Protein AF-0000000084361963 (afdb_homodimer)

InterPro domains:
  IPR009056 Cytochrome c-like domain [PS51007] (139-215)
  IPR036909 Cytochrome c-like domain superfamily [G3DSA:1.10.760.10] (127-217)
  IPR036909 Cytochrome c-like domain superfamily [SSF46626] (9-126)
  IPR036909 Cytochrome c-like domain superfamily [SSF46626] (126-215)

Secondary structure (DSSP, 8-state):
----------------------PPPPHHHHHHHHHHHHHHGGGT--S----SPPTTS-GGG---GGGGGSHHHHH-TTSS-STT---SGGGTTS-HHHHHHHHHSTT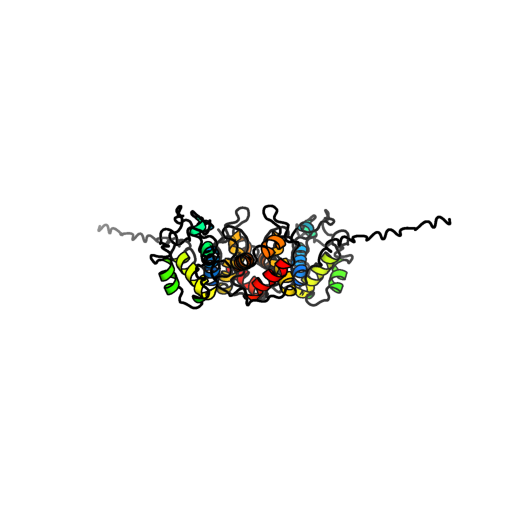T---TTT--HHHHHHHHHIIIII---GGG----HHHHHHHIIIIIHHHH-TTS---TTS--HHHHHHHSHHHHHHHHHH--TTS-PPP-TTS-HHHHHHHHHHHTTS---/----------------------PPPPHHHHHHHHHHHHHHGGGT--S----SPPTTS-GGG---GGGGGSHHHHH-TTSS-STT---SGGGTTS-HHHHHHHHHSTTT---TTT--HHHHHHHHHIIIII---GGG----HHHHHHHIIIIIHHHH-TTS---TTS--HHHHHHHSHHHHHHHHHH--TTS-PPP-TTS-HHHHHHHHHHHTTS---

Radius of gyration: 27.79 Å; Cα contacts (8 Å, |Δi|>4): 755; chains: 2; bounding box: 153×70×51 Å

Sequence (434 aa):
MRSGILSGFVVAAGLVAFAPQAQALSPEGMLARGGQLYDWYYQITQGDVPKDTHALMPADSGSSGKKTWRCSECHGFNYAGDLGLPGILSAAGKSPDDIVAILKDAKHNYTSAMFTDTDFQSLGLFVSKGVTDVSKVSGDATKGKGYFETICLACHGMDGKKITDMPPVGAVVNKLPDRSLHRIRFSKPGDSMPALAALPLDVAVDVWTYAKTLPQEMRSGILSGFVVAAGLVAFAPQAQALSPEGMLARGGQLYDWYYQITQGDVPKDTHALMPADSGSSGKKTWRCSECHGFNYAGDLGLPGILSAAGKSPDDIVAILKDAKHNYTSAMFTDTDFQSLGLFVSKGVTDVSKVSGDATKGKGYFETICLACHGMDGKKITDMPPVGAVVNKLPDRSLHRIRFSKPGDSMPALAALPLDVAVDVWTYAKTLPQE

pLDDT: mean 90.14, std 17.44, range [27.98, 98.88]

Structure (mmCIF, N/CA/C/O backbone):
data_AF-0000000084361963-model_v1
#
loop_
_entity.id
_entity.type
_entity.pdbx_description
1 polymer 'Cytochrome c domain-containing protein'
#
loop_
_atom_site.group_PDB
_atom_site.id
_atom_site.type_symbol
_atom_site.label_atom_id
_atom_site.label_alt_id
_atom_site.label_comp_id
_atom_site.label_asym_id
_atom_site.label_entity_id
_atom_site.label_seq_id
_atom_site.pdbx_PDB_ins_code
_atom_site.Cartn_x
_atom_site.Cartn_y
_atom_site.Cartn_z
_atom_site.occupancy
_atom_site.B_iso_or_equiv
_atom_site.auth_seq_id
_atom_site.auth_comp_id
_atom_site.auth_asym_id
_atom_site.auth_atom_id
_atom_site.pdbx_PDB_model_num
ATOM 1 N N . MET A 1 1 ? 79.188 8.539 3.65 1 28.56 1 MET A N 1
ATOM 2 C CA . MET A 1 1 ? 78.062 7.613 3.771 1 28.56 1 MET A CA 1
ATOM 3 C C . MET A 1 1 ? 76.875 8.305 4.379 1 28.56 1 MET A C 1
ATOM 5 O O . MET A 1 1 ? 76.812 8.484 5.594 1 28.56 1 MET A O 1
ATOM 9 N N . ARG A 1 2 ? 76.375 9.43 3.697 1 34.31 2 ARG A N 1
ATOM 10 C CA . ARG A 1 2 ? 75.188 10.266 4.051 1 34.31 2 ARG A CA 1
ATOM 11 C C . ARG A 1 2 ? 73.938 9.43 4.168 1 34.31 2 ARG A C 1
ATOM 13 O O . ARG A 1 2 ? 73.562 8.703 3.24 1 34.31 2 ARG A O 1
ATOM 20 N N . SER A 1 3 ? 73.562 8.984 5.371 1 38.81 3 SER A N 1
ATOM 21 C CA . SER A 1 3 ? 72.375 8.328 5.809 1 38.81 3 SER A CA 1
ATOM 22 C C . SER A 1 3 ? 71.125 9.141 5.434 1 38.81 3 SER A C 1
ATOM 24 O O . SER A 1 3 ? 70.875 10.195 6.02 1 38.81 3 SER A O 1
ATOM 26 N N . GLY A 1 4 ? 70.812 9.305 4.156 1 38.41 4 GLY A N 1
ATOM 27 C CA . GLY A 1 4 ? 69.625 10.008 3.768 1 38.41 4 GLY A CA 1
ATOM 28 C C . GLY A 1 4 ? 68.375 9.367 4.301 1 38.41 4 GLY A C 1
ATOM 29 O O . GLY A 1 4 ? 68.188 8.156 4.164 1 38.41 4 GLY A O 1
ATOM 30 N N . ILE A 1 5 ? 67.75 9.945 5.379 1 41.25 5 ILE A N 1
ATOM 31 C CA . ILE A 1 5 ? 66.5 9.625 6.012 1 41.25 5 ILE A CA 1
ATOM 32 C C . ILE A 1 5 ? 65.375 9.703 4.977 1 41.25 5 ILE A C 1
ATOM 34 O O . ILE A 1 5 ? 65.188 10.75 4.355 1 41.25 5 ILE A O 1
ATOM 38 N N . LEU A 1 6 ? 65.062 8.594 4.297 1 43.25 6 LEU A N 1
ATOM 39 C CA . LEU A 1 6 ? 63.844 8.492 3.475 1 43.25 6 LEU A CA 1
ATOM 40 C C . LEU A 1 6 ? 62.594 8.773 4.305 1 43.25 6 LEU A C 1
ATOM 42 O O . LEU A 1 6 ? 62.312 8.062 5.27 1 43.25 6 LEU A O 1
ATOM 46 N N . SER A 1 7 ? 62.188 10.023 4.414 1 41.97 7 SER A N 1
ATOM 47 C CA . SER A 1 7 ? 60.938 10.367 5.031 1 41.97 7 SER A CA 1
ATOM 48 C C . SER A 1 7 ? 59.75 9.742 4.27 1 41.97 7 SER A C 1
ATOM 50 O O . SER A 1 7 ? 59.562 10.008 3.08 1 41.97 7 SER A O 1
ATOM 52 N N . GLY A 1 8 ? 59.375 8.516 4.551 1 38.56 8 GLY A N 1
ATOM 53 C CA . GLY A 1 8 ? 58.156 7.879 4.02 1 38.56 8 GLY A CA 1
ATOM 54 C C . GLY A 1 8 ? 56.906 8.656 4.324 1 38.56 8 GLY A C 1
ATOM 55 O O . GLY A 1 8 ? 56.594 8.938 5.488 1 38.56 8 GLY A O 1
ATOM 56 N N . PHE A 1 9 ? 56.531 9.484 3.379 1 40.06 9 PHE A N 1
ATOM 57 C CA . PHE A 1 9 ? 55.219 10.109 3.475 1 40.06 9 PHE A CA 1
ATOM 58 C C . PHE A 1 9 ? 54.094 9.062 3.518 1 40.06 9 PHE A C 1
ATOM 60 O O . PHE A 1 9 ? 53.969 8.258 2.594 1 40.06 9 PHE A O 1
ATOM 67 N N . VAL A 1 10 ? 53.656 8.734 4.738 1 41.62 10 VAL A N 1
ATOM 68 C CA . VAL A 1 10 ? 52.469 7.906 4.902 1 41.62 10 VAL A CA 1
ATOM 69 C C . VAL A 1 10 ? 51.25 8.672 4.43 1 41.62 10 VAL A C 1
ATOM 71 O O . VAL A 1 10 ? 50.906 9.711 4.996 1 41.62 10 VAL A O 1
ATOM 74 N N . VAL A 1 11 ? 50.875 8.516 3.162 1 41.75 11 VAL A N 1
ATOM 75 C CA . VAL A 1 11 ? 49.594 8.984 2.695 1 41.75 11 VAL A CA 1
ATOM 76 C C . VAL A 1 11 ? 48.469 8.266 3.447 1 41.75 11 VAL A C 1
ATOM 78 O O . VAL A 1 11 ? 48.312 7.047 3.322 1 41.75 11 VAL A O 1
ATOM 81 N N . ALA A 1 12 ? 48.062 8.859 4.551 1 39.19 12 ALA A N 1
ATOM 82 C CA . ALA A 1 12 ? 46.812 8.422 5.168 1 39.19 12 ALA A CA 1
ATOM 83 C C . ALA A 1 12 ? 45.656 8.562 4.199 1 39.19 12 ALA A C 1
ATOM 85 O O . ALA A 1 12 ? 45.25 9.68 3.846 1 39.19 12 ALA A O 1
ATOM 86 N N . ALA A 1 13 ? 45.469 7.504 3.277 1 43.31 13 ALA A N 1
ATOM 87 C CA . ALA A 1 13 ? 44.219 7.43 2.562 1 43.31 13 ALA A CA 1
ATOM 88 C C . ALA A 1 13 ? 43.031 7.449 3.533 1 43.31 13 ALA A C 1
ATOM 90 O O . ALA A 1 13 ? 42.812 6.484 4.27 1 43.31 13 ALA A O 1
ATOM 91 N N . GLY A 1 14 ? 42.688 8.633 3.992 1 36.19 14 GLY A N 1
ATOM 92 C CA . GLY A 1 14 ? 41.438 8.719 4.754 1 36.19 14 GLY A CA 1
ATOM 93 C C . GLY A 1 14 ? 40.281 8.055 4.055 1 36.19 14 GLY A C 1
ATOM 94 O O . GLY A 1 14 ? 39.906 8.438 2.936 1 36.19 14 GLY A O 1
ATOM 95 N N . LEU A 1 15 ? 39.969 6.867 4.301 1 37.47 15 LEU A N 1
ATOM 96 C CA . LEU A 1 15 ? 38.656 6.312 3.938 1 37.47 15 LEU A CA 1
ATOM 97 C C . LEU A 1 15 ? 37.531 7.211 4.426 1 37.47 15 LEU A C 1
ATOM 99 O O . LEU A 1 15 ? 37.281 7.297 5.629 1 37.47 15 LEU A O 1
ATOM 103 N N . VAL A 1 16 ? 37.312 8.227 3.633 1 30.67 16 VAL A N 1
ATOM 104 C CA . VAL A 1 16 ? 36.031 8.883 3.883 1 30.67 16 VAL A CA 1
ATOM 105 C C . VAL A 1 16 ? 34.906 7.859 3.824 1 30.67 16 VAL A C 1
ATOM 107 O O . VAL A 1 16 ? 34.562 7.344 2.752 1 30.67 16 VAL A O 1
ATOM 110 N N . ALA A 1 17 ? 34.688 7.234 4.836 1 38.91 17 ALA A N 1
ATOM 111 C CA . ALA A 1 17 ? 33.406 6.539 4.934 1 38.91 17 ALA A CA 1
ATOM 112 C C . ALA A 1 17 ? 32.281 7.438 4.473 1 38.91 17 ALA A C 1
ATOM 114 O O . ALA A 1 17 ? 31.984 8.461 5.098 1 38.91 17 ALA A O 1
ATOM 115 N N . PHE A 1 18 ? 31.844 7.395 3.305 1 38.03 18 PHE A N 1
ATOM 116 C CA . PHE A 1 18 ? 30.594 8.055 2.953 1 38.03 18 PHE A CA 1
ATOM 117 C C . PHE A 1 18 ? 29.484 7.672 3.932 1 38.03 18 PHE A C 1
ATOM 119 O O . PHE A 1 18 ? 29.125 6.5 4.043 1 38.03 18 PHE A O 1
ATOM 126 N N . ALA A 1 19 ? 29.344 8.383 4.953 1 37.66 19 ALA A N 1
ATOM 127 C CA . ALA A 1 19 ? 28.094 8.227 5.699 1 37.66 19 ALA A CA 1
ATOM 128 C C . ALA A 1 19 ? 26.906 8.133 4.754 1 37.66 19 ALA A C 1
ATOM 130 O O . ALA A 1 19 ? 26.797 8.898 3.791 1 37.66 19 ALA A O 1
ATOM 131 N N . PRO A 1 20 ? 26.266 7 4.699 1 42.69 20 PRO A N 1
ATOM 132 C CA . PRO A 1 20 ? 25.109 7.012 3.801 1 42.69 20 PRO A CA 1
ATOM 133 C C . PRO A 1 20 ? 24.281 8.289 3.928 1 42.69 20 PRO A C 1
ATOM 135 O O . PRO A 1 20 ? 23.828 8.625 5.023 1 42.69 20 PRO A O 1
ATOM 138 N N . GLN A 1 21 ? 24.547 9.328 3.262 1 46.47 21 GLN A N 1
ATOM 139 C CA . GLN A 1 21 ? 23.766 10.555 3.232 1 46.47 21 GLN A CA 1
ATOM 140 C C . GLN A 1 21 ? 22.266 10.25 3.322 1 46.47 21 GLN A C 1
ATOM 142 O O . GLN A 1 21 ? 21.766 9.398 2.592 1 46.47 21 GLN A O 1
ATOM 147 N N . ALA A 1 22 ? 21.75 10.477 4.48 1 53.34 22 ALA A N 1
ATOM 148 C CA . ALA A 1 22 ? 20.312 10.398 4.633 1 53.34 22 ALA A CA 1
ATOM 149 C C . ALA A 1 22 ? 19.594 10.969 3.408 1 53.34 22 ALA A C 1
ATOM 151 O O . ALA A 1 22 ? 19.766 12.141 3.076 1 53.34 22 ALA A O 1
ATOM 152 N N . GLN A 1 23 ? 19.234 10.148 2.406 1 65.31 23 GLN A N 1
ATOM 153 C CA . GLN A 1 23 ? 18.656 10.578 1.139 1 65.31 23 GLN A CA 1
ATOM 154 C C . GLN A 1 23 ? 17.406 11.43 1.366 1 65.31 23 GLN A C 1
ATOM 156 O O . GLN A 1 23 ? 16.547 11.086 2.182 1 65.31 23 GLN A O 1
ATOM 161 N N . ALA A 1 24 ? 17.531 12.664 0.872 1 86.25 24 ALA A N 1
ATOM 162 C CA . ALA A 1 24 ? 16.391 13.594 0.873 1 86.25 24 ALA A CA 1
ATOM 163 C C . ALA A 1 24 ? 15.133 12.914 0.326 1 86.25 24 ALA A C 1
ATOM 165 O O . ALA A 1 24 ? 15.211 12.117 -0.607 1 86.25 24 ALA A O 1
ATOM 166 N N . LEU A 1 25 ? 14.016 13.227 0.922 1 94.5 25 LEU A N 1
ATOM 167 C CA . LEU A 1 25 ? 12.742 12.695 0.449 1 94.5 25 LEU A CA 1
ATOM 168 C C . LEU A 1 25 ? 12.445 13.172 -0.968 1 94.5 25 LEU A C 1
ATOM 170 O O . LEU A 1 25 ? 12.82 14.281 -1.343 1 94.5 25 LEU A O 1
ATOM 174 N N . SER A 1 26 ? 11.805 12.344 -1.763 1 96.5 26 SER A N 1
ATOM 175 C CA . SER A 1 26 ? 11.227 12.758 -3.039 1 96.5 26 SER A CA 1
ATOM 176 C C . SER A 1 26 ? 10.078 13.742 -2.834 1 96.5 26 SER A C 1
ATOM 178 O O . SER A 1 26 ? 9.562 13.883 -1.723 1 96.5 26 SER A O 1
ATOM 180 N N . PRO A 1 27 ? 9.672 14.422 -3.879 1 96.69 27 PRO A N 1
ATOM 181 C CA . PRO A 1 27 ? 8.484 15.273 -3.756 1 96.69 27 PRO A CA 1
ATOM 182 C C . PRO A 1 27 ? 7.254 14.508 -3.283 1 96.69 27 PRO A C 1
ATOM 184 O O . PRO A 1 27 ? 6.48 15.016 -2.471 1 96.69 27 PRO A O 1
ATOM 187 N N . GLU A 1 28 ? 7.074 13.281 -3.768 1 97.75 28 GLU A N 1
ATOM 188 C CA . GLU A 1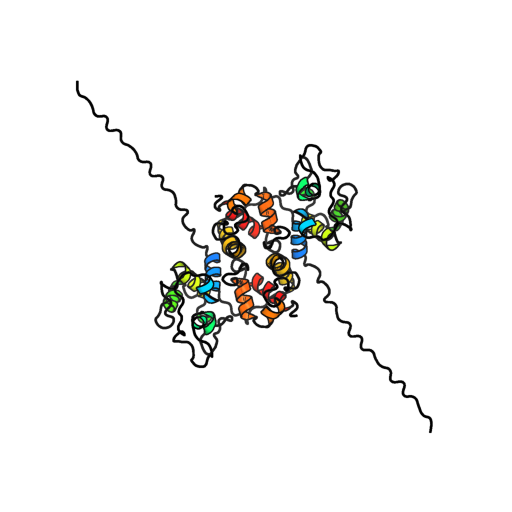 28 ? 5.953 12.453 -3.34 1 97.75 28 GLU A CA 1
ATOM 189 C C . GLU A 1 28 ? 6.082 12.062 -1.87 1 97.75 28 GLU A C 1
ATOM 191 O O . GLU A 1 28 ? 5.09 12.062 -1.136 1 97.75 28 GLU A O 1
ATOM 196 N N . GLY A 1 29 ? 7.316 11.742 -1.486 1 97.25 29 GLY A N 1
ATOM 197 C CA . GLY A 1 29 ? 7.562 11.445 -0.084 1 97.25 29 GLY A CA 1
ATOM 198 C C . GLY A 1 29 ? 7.281 12.625 0.831 1 97.25 29 GLY A C 1
ATOM 199 O O . GLY A 1 29 ? 6.688 12.461 1.898 1 97.25 29 GLY A O 1
ATOM 200 N N . MET A 1 30 ? 7.719 13.781 0.388 1 97.56 30 MET A N 1
ATOM 201 C CA . MET A 1 30 ? 7.461 14.992 1.162 1 97.56 30 MET A CA 1
ATOM 202 C C . MET A 1 30 ? 5.969 15.273 1.249 1 97.56 30 MET A C 1
ATOM 204 O O . MET A 1 30 ? 5.469 15.688 2.299 1 97.56 30 MET A O 1
ATOM 208 N N . LEU A 1 31 ? 5.293 15.07 0.155 1 98.19 31 LEU A N 1
ATOM 209 C CA . LEU A 1 31 ? 3.85 15.273 0.141 1 98.19 31 LEU A CA 1
ATOM 210 C C . LEU A 1 31 ? 3.158 14.367 1.151 1 98.19 31 LEU A C 1
ATOM 212 O O . LEU A 1 31 ? 2.32 14.828 1.932 1 98.19 31 LEU A O 1
ATOM 216 N N . ALA A 1 32 ? 3.475 13.102 1.125 1 97.88 32 ALA A N 1
ATOM 217 C CA . ALA A 1 32 ? 2.898 12.141 2.068 1 97.88 32 ALA A CA 1
ATOM 218 C C . ALA A 1 32 ? 3.244 12.516 3.506 1 97.88 32 ALA A C 1
ATOM 220 O O . ALA A 1 32 ? 2.377 12.5 4.383 1 97.88 32 ALA A O 1
ATOM 221 N N . ARG A 1 33 ? 4.504 12.828 3.746 1 97.25 33 ARG A N 1
ATOM 222 C CA . ARG A 1 33 ? 4.914 13.211 5.094 1 97.25 33 ARG A CA 1
ATOM 223 C C . ARG A 1 33 ? 4.164 14.453 5.562 1 97.25 33 ARG A C 1
ATOM 225 O O . ARG A 1 33 ? 3.729 14.523 6.711 1 97.25 33 ARG A O 1
ATOM 232 N N . GLY A 1 34 ? 4.043 15.461 4.672 1 98.5 34 GLY A N 1
ATOM 233 C CA . GLY A 1 34 ? 3.287 16.656 5.012 1 98.5 34 GLY A CA 1
ATOM 234 C C . GLY A 1 34 ? 1.866 16.359 5.453 1 98.5 34 GLY A C 1
ATOM 235 O O . GLY A 1 34 ? 1.378 16.922 6.426 1 98.5 34 GLY A O 1
ATOM 236 N N . GLY A 1 35 ? 1.213 15.477 4.715 1 98.5 35 GLY A N 1
ATOM 237 C CA . GLY A 1 35 ? -0.127 15.07 5.105 1 98.5 35 GLY A CA 1
ATOM 238 C C . GLY A 1 35 ? -0.173 14.391 6.461 1 98.5 35 GLY A C 1
ATOM 239 O O . GLY A 1 35 ? -1.123 14.57 7.223 1 98.5 35 GLY A O 1
ATOM 240 N N . GLN A 1 36 ? 0.815 13.578 6.746 1 98 36 GLN A N 1
ATOM 241 C CA . GLN A 1 36 ? 0.894 12.914 8.039 1 98 36 GLN A CA 1
ATOM 242 C C . GLN A 1 36 ? 1.098 13.922 9.172 1 98 36 GLN A C 1
ATOM 244 O O . GLN A 1 36 ? 0.471 13.82 10.227 1 98 36 GLN A O 1
ATOM 249 N N . LEU A 1 37 ? 1.959 14.867 8.93 1 98.25 37 LEU A N 1
ATOM 250 C CA . LEU A 1 37 ? 2.213 15.914 9.922 1 98.25 37 LEU A CA 1
ATOM 251 C C . LEU A 1 37 ? 0.951 16.719 10.195 1 98.25 37 LEU A C 1
ATOM 253 O O . LEU A 1 37 ? 0.64 17.031 11.344 1 98.25 37 LEU A O 1
ATOM 257 N N . TYR A 1 38 ? 0.245 17.062 9.148 1 98.38 38 TYR A N 1
ATOM 258 C CA . TYR A 1 38 ? -1.018 17.797 9.258 1 98.38 38 TYR A CA 1
ATOM 259 C C . TYR A 1 38 ? -1.994 17.047 10.164 1 98.38 38 TYR A C 1
ATOM 261 O O . TYR A 1 38 ? -2.701 17.656 10.961 1 98.38 38 TYR A O 1
ATOM 269 N N . ASP A 1 39 ? -2.004 15.719 9.992 1 97.75 39 ASP A N 1
ATOM 270 C CA . ASP A 1 39 ? -2.902 14.859 10.758 1 97.75 39 ASP A CA 1
ATOM 271 C C . ASP A 1 39 ? -2.506 14.812 12.227 1 97.75 39 ASP A C 1
ATOM 273 O O . ASP A 1 39 ? -3.287 15.203 13.102 1 97.75 39 ASP A O 1
ATOM 277 N N . TRP A 1 40 ? -1.278 14.383 12.492 1 95.44 40 TRP A N 1
ATOM 278 C CA . TRP A 1 40 ? -0.784 14.203 13.859 1 95.44 40 TRP A CA 1
ATOM 279 C C . TRP A 1 40 ? 0.74 14.164 13.883 1 95.44 40 TRP A C 1
ATOM 281 O O . TRP A 1 40 ? 1.336 13.086 13.977 1 95.44 40 TRP A O 1
ATOM 291 N N . TYR A 1 41 ? 1.38 15.312 14.062 1 94.94 41 TYR A N 1
ATOM 292 C CA . TYR A 1 41 ? 2.811 15.383 13.789 1 94.94 41 TYR A CA 1
ATOM 293 C C . TYR A 1 41 ? 3.613 14.719 14.906 1 94.94 41 TYR A C 1
ATOM 295 O O . TYR A 1 41 ? 4.676 14.148 14.656 1 94.94 41 TYR A O 1
ATOM 303 N N . TYR A 1 42 ? 3.199 14.719 16.109 1 91.44 42 TYR A N 1
ATOM 304 C CA . TYR A 1 42 ? 4.094 14.219 17.156 1 91.44 42 TYR A CA 1
ATOM 305 C C . TYR A 1 42 ? 4.164 12.695 17.125 1 91.44 42 TYR A C 1
ATOM 307 O O . TYR A 1 42 ? 4.969 12.094 17.844 1 91.44 42 TYR A O 1
ATOM 315 N N . GLN A 1 43 ? 3.334 12.039 16.266 1 91.38 43 GLN A N 1
ATOM 316 C CA . GLN A 1 43 ? 3.438 10.594 16.062 1 91.38 43 GLN A CA 1
ATOM 317 C C . GLN A 1 43 ? 4.645 10.25 15.188 1 91.38 43 GLN A C 1
ATOM 319 O O . GLN A 1 43 ? 5.078 9.094 15.148 1 91.38 43 GLN A O 1
ATOM 324 N N . ILE A 1 44 ? 5.133 11.281 14.461 1 93.06 44 ILE A N 1
ATOM 325 C CA . ILE A 1 44 ? 6.148 10.914 13.484 1 93.06 44 ILE A CA 1
ATOM 326 C C . ILE A 1 44 ? 7.34 11.867 13.594 1 93.06 44 ILE A C 1
ATOM 328 O O . ILE A 1 44 ? 8.234 11.852 12.75 1 93.06 44 ILE A O 1
ATOM 332 N N . THR A 1 45 ? 7.281 12.758 14.5 1 94.5 45 THR A N 1
ATOM 333 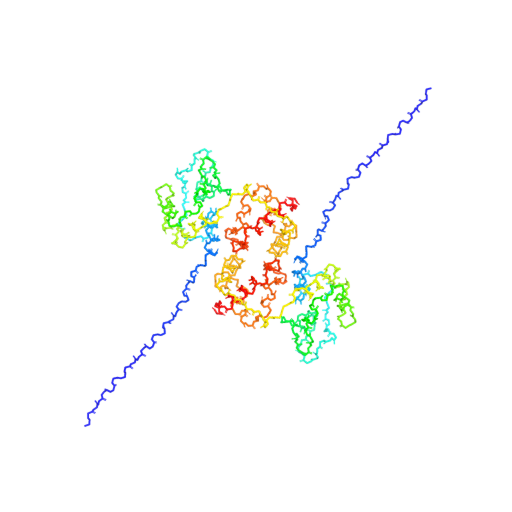C CA . THR A 1 45 ? 8.422 13.641 14.742 1 94.5 45 THR A CA 1
ATOM 334 C C . THR A 1 45 ? 9.047 13.344 16.109 1 94.5 45 THR A C 1
ATOM 336 O O . THR A 1 45 ? 8.43 12.68 16.953 1 94.5 45 THR A O 1
ATOM 339 N N . GLN A 1 46 ? 10.289 13.789 16.281 1 92.06 46 GLN A N 1
ATOM 340 C CA . GLN A 1 46 ? 10.977 13.672 17.562 1 92.06 46 GLN A CA 1
ATOM 341 C C . GLN A 1 46 ? 11.078 15.031 18.266 1 92.06 46 GLN A C 1
ATOM 343 O O . GLN A 1 46 ? 11.742 15.156 19.297 1 92.06 46 GLN A O 1
ATOM 348 N N . GLY A 1 47 ? 10.469 15.953 17.75 1 94.19 47 GLY A N 1
ATOM 349 C CA . GLY A 1 47 ? 10.523 17.297 18.297 1 94.19 47 GLY A CA 1
ATOM 350 C C . GLY A 1 47 ? 9.648 17.5 19.516 1 94.19 47 GLY A C 1
ATOM 351 O O . GLY A 1 47 ? 9.008 16.547 19.984 1 94.19 47 GLY A O 1
ATOM 352 N N . ASP A 1 48 ? 9.602 18.703 20 1 95 48 ASP A N 1
ATOM 353 C CA . ASP A 1 48 ? 8.836 19.062 21.203 1 95 48 ASP A CA 1
ATOM 354 C C . ASP A 1 48 ? 7.344 18.844 20.984 1 95 48 ASP A C 1
ATOM 356 O O . ASP A 1 48 ? 6.824 19.125 19.891 1 95 48 ASP A O 1
ATOM 360 N N . VAL A 1 49 ? 6.734 18.391 21.984 1 94.12 49 VAL A N 1
ATOM 361 C CA . VAL A 1 49 ? 5.281 18.266 22.016 1 94.12 49 VAL A CA 1
ATOM 362 C C . VAL A 1 49 ? 4.699 19.203 23.062 1 94.12 49 VAL A C 1
ATOM 364 O O . VAL A 1 49 ? 4.836 18.953 24.266 1 94.12 49 VAL A O 1
ATOM 367 N N . PRO A 1 50 ? 4.047 20.172 22.578 1 93.69 50 PRO A N 1
ATOM 368 C CA . PRO A 1 50 ? 3.465 21.078 23.562 1 93.69 50 PRO A CA 1
ATOM 369 C C . PRO A 1 50 ? 2.422 20.406 24.453 1 93.69 50 PRO A C 1
ATOM 371 O O . PRO A 1 50 ? 1.665 19.547 23.984 1 93.69 50 PRO A O 1
ATOM 374 N N . LYS A 1 51 ? 2.387 20.875 25.625 1 92.81 51 LYS A N 1
ATOM 375 C CA . LYS A 1 51 ? 1.438 20.297 26.578 1 92.81 51 LYS A CA 1
ATOM 376 C C . LYS A 1 51 ? 0.261 21.234 26.828 1 92.81 51 LYS A C 1
ATOM 378 O O . LYS A 1 51 ? -0.824 20.797 27.203 1 92.81 51 LYS A O 1
ATOM 383 N N . ASP A 1 52 ? 0.473 22.453 26.562 1 94.81 52 ASP A N 1
ATOM 384 C CA . ASP A 1 52 ? -0.566 23.453 26.781 1 94.81 52 ASP A CA 1
ATOM 385 C C . ASP A 1 52 ? -1.547 23.5 25.625 1 94.81 52 ASP A C 1
ATOM 387 O O . ASP A 1 52 ? -1.261 22.969 24.547 1 94.81 52 ASP A O 1
ATOM 391 N N . THR A 1 53 ? -2.678 24.047 25.875 1 96.62 53 THR A N 1
ATOM 392 C CA . THR A 1 53 ? -3.648 24.297 24.812 1 96.62 53 THR A CA 1
ATOM 393 C C . THR A 1 53 ? -3.168 25.406 23.891 1 96.62 53 THR A C 1
ATOM 395 O O . THR A 1 53 ? -2.668 26.438 24.344 1 96.62 53 THR A O 1
ATOM 398 N N . HIS A 1 54 ? -3.229 25.156 22.656 1 95.94 54 HIS A N 1
ATOM 399 C CA . HIS A 1 54 ? -2.834 26.172 21.688 1 95.94 54 HIS A CA 1
ATOM 400 C C . HIS A 1 54 ? -3.607 27.469 21.906 1 95.94 54 HIS A C 1
ATOM 402 O O . HIS A 1 54 ? -4.824 27.438 22.094 1 95.94 54 HIS A O 1
ATOM 408 N N . ALA A 1 55 ? -3.002 28.562 21.812 1 93.75 55 ALA A N 1
ATOM 409 C CA . ALA A 1 55 ? -3.541 29.859 22.188 1 93.75 55 ALA A CA 1
ATOM 410 C C . ALA A 1 55 ? -4.746 30.234 21.328 1 93.75 55 ALA A C 1
ATOM 412 O O . ALA A 1 55 ? -5.656 30.922 21.797 1 93.75 55 ALA A O 1
ATOM 413 N N . LEU A 1 56 ? -4.781 29.656 20.109 1 93.44 56 LEU A N 1
ATOM 414 C CA . LEU A 1 56 ? -5.84 30.047 19.172 1 93.44 56 LEU A CA 1
ATOM 415 C C . LEU A 1 56 ? -7.02 29.094 19.25 1 93.44 56 LEU A C 1
ATOM 417 O O . LEU A 1 56 ? -8.008 29.266 18.547 1 93.44 56 LEU A O 1
ATOM 421 N N . MET A 1 57 ? -6.93 28.062 20.062 1 93.62 57 MET A N 1
ATOM 422 C CA . MET A 1 57 ? -8.07 27.172 20.219 1 93.62 57 MET A CA 1
ATOM 423 C C . MET A 1 57 ? -9.227 27.891 20.922 1 93.62 57 MET A C 1
ATOM 425 O O . MET A 1 57 ? -9.055 28.438 22 1 93.62 57 MET A O 1
ATOM 429 N N . PRO A 1 58 ? -10.336 27.797 20.266 1 91.12 58 PRO A N 1
ATOM 430 C CA . PRO A 1 58 ? -11.469 28.438 20.922 1 91.12 58 PRO A CA 1
ATOM 431 C C . PRO A 1 58 ? -11.781 27.828 22.281 1 91.12 58 PRO A C 1
ATOM 433 O O . PRO A 1 58 ? -11.773 26.594 22.422 1 91.12 58 PRO A O 1
ATOM 436 N N . ALA A 1 59 ? -12.078 28.656 23.219 1 87.25 59 ALA A N 1
ATOM 437 C CA . ALA A 1 59 ? -12.312 28.219 24.594 1 87.25 59 ALA A CA 1
ATOM 438 C C . ALA A 1 59 ? -13.523 27.281 24.656 1 87.25 59 ALA A C 1
ATOM 440 O O . ALA A 1 59 ? -13.562 26.375 25.5 1 87.25 59 ALA A O 1
ATOM 441 N N . ASP A 1 60 ? -14.438 27.422 23.75 1 88.31 60 ASP A N 1
ATOM 442 C CA . ASP A 1 60 ? -15.68 26.656 23.812 1 88.31 60 ASP A CA 1
ATOM 443 C C . ASP A 1 60 ? -15.617 25.438 22.906 1 88.31 60 ASP A C 1
ATOM 445 O O . ASP A 1 60 ? -16.625 24.766 22.688 1 88.31 60 ASP A O 1
ATOM 449 N N . SER A 1 61 ? -14.484 25.125 22.359 1 87.94 61 SER A N 1
ATOM 450 C CA . SER A 1 61 ? -14.328 24.016 21.406 1 87.94 61 SER A CA 1
ATOM 451 C C . SER A 1 61 ? -14.406 22.672 22.125 1 87.94 61 SER A C 1
ATOM 453 O O . SER A 1 61 ? -14.672 21.641 21.5 1 87.94 61 SER A O 1
ATOM 455 N N . GLY A 1 62 ? -14.172 22.719 23.438 1 88.56 62 GLY A N 1
ATOM 456 C CA . GLY A 1 62 ? -14.086 21.469 24.172 1 88.56 62 GLY A CA 1
ATOM 457 C C . GLY A 1 62 ? -12.758 20.766 24 1 88.56 62 GLY A C 1
ATOM 458 O O . GLY A 1 62 ? -12.516 19.719 24.609 1 88.56 62 GLY A O 1
ATOM 459 N N . SER A 1 63 ? -11.914 21.25 23.172 1 90.19 63 SER A N 1
ATOM 460 C CA . SER A 1 63 ? -10.594 20.672 22.953 1 90.19 63 SER A CA 1
ATOM 461 C C . SER A 1 63 ? -9.531 21.375 23.797 1 90.19 63 SER A C 1
ATOM 463 O O . SER A 1 63 ? -9.594 22.578 24 1 90.19 63 SER A O 1
ATOM 465 N N . SER A 1 64 ? -8.594 20.547 24.344 1 93.62 64 SER A N 1
ATOM 466 C CA . SER A 1 64 ? -7.516 21.109 25.156 1 93.62 64 SER A CA 1
ATOM 467 C C . SER A 1 64 ? -6.266 20.234 25.094 1 93.62 64 SER A C 1
ATOM 469 O O . SER A 1 64 ? -6.312 19.109 24.594 1 93.62 64 SER A O 1
ATOM 471 N N . GLY A 1 65 ? -5.172 20.906 25.469 1 94.81 65 GLY A N 1
ATOM 472 C CA . GLY A 1 65 ? -3.93 20.156 25.562 1 94.81 65 GLY A CA 1
ATOM 473 C C . GLY A 1 65 ? -3.266 19.938 24.219 1 94.81 65 GLY A C 1
ATOM 474 O O . GLY A 1 65 ? -3.447 20.734 23.297 1 94.81 65 GLY A O 1
ATOM 475 N N . LYS A 1 66 ? -2.441 18.906 24.109 1 94.31 66 LYS A N 1
ATOM 476 C CA . LYS A 1 66 ? -1.545 18.688 22.969 1 94.31 66 LYS A CA 1
ATOM 477 C C . LYS A 1 66 ? -2.332 18.469 21.688 1 94.31 66 LYS A C 1
ATOM 479 O O . LYS A 1 66 ? -1.861 18.812 20.594 1 94.31 66 LYS A O 1
ATOM 484 N N . LYS A 1 67 ? -3.521 17.906 21.812 1 93.94 67 LYS A N 1
ATOM 485 C CA . LYS A 1 67 ? -4.297 17.625 20.609 1 93.94 67 LYS A CA 1
ATOM 486 C C . LYS A 1 67 ? -4.633 18.906 19.859 1 93.94 67 LYS A C 1
ATOM 488 O O . LYS A 1 67 ? -4.832 18.875 18.641 1 93.94 67 LYS A O 1
ATOM 493 N N . THR A 1 68 ? -4.641 20.094 20.578 1 95.06 68 THR A N 1
ATOM 494 C CA . THR A 1 68 ? -4.992 21.375 19.969 1 95.06 68 THR A CA 1
ATOM 495 C C . THR A 1 68 ? -3.846 21.891 19.094 1 95.06 68 THR A C 1
ATOM 497 O O . THR A 1 68 ? -3.996 22.891 18.391 1 95.06 68 THR A O 1
ATOM 500 N N . TRP A 1 69 ? -2.744 21.141 19.078 1 95.88 69 TRP A N 1
ATOM 501 C CA . TRP A 1 69 ? -1.595 21.562 18.281 1 95.88 69 TRP A CA 1
ATOM 502 C C . TRP A 1 69 ? -1.547 20.828 16.953 1 95.88 69 TRP A C 1
ATOM 504 O O . TRP A 1 69 ? -0.704 21.109 16.094 1 95.88 69 TRP A O 1
ATOM 514 N N . ARG A 1 70 ? -2.492 19.922 16.766 1 95.44 70 ARG A N 1
ATOM 515 C CA . ARG A 1 70 ? -2.656 19.281 15.461 1 95.44 70 ARG A CA 1
ATOM 516 C C . ARG A 1 70 ? -3.266 20.266 14.461 1 95.44 70 ARG A C 1
ATOM 518 O O . ARG A 1 70 ? -4.23 20.953 14.773 1 95.44 70 ARG A O 1
ATOM 525 N N . CYS A 1 71 ? -2.746 20.297 13.25 1 97.06 71 CYS A N 1
ATOM 526 C CA . CYS A 1 71 ? -3.293 21.172 12.219 1 97.06 71 CYS A CA 1
ATOM 527 C C . CYS A 1 71 ? -4.762 20.859 11.961 1 97.06 71 CYS A C 1
ATOM 529 O O . CYS A 1 71 ? -5.586 21.766 11.852 1 97.06 71 CYS A O 1
ATOM 531 N N . SER A 1 72 ? -5.047 19.562 11.945 1 95.38 72 SER A N 1
ATOM 532 C CA . SER A 1 72 ? -6.379 19.078 11.586 1 95.38 72 SER A CA 1
ATOM 533 C C . SER A 1 72 ? -7.406 19.453 12.648 1 95.38 72 SER A C 1
ATOM 535 O O . SER A 1 72 ? -8.609 19.484 12.367 1 95.38 72 SER A O 1
ATOM 537 N N . GLU A 1 73 ? -6.953 19.703 13.859 1 94.12 73 GLU A N 1
ATOM 538 C CA . GLU A 1 73 ? -7.879 20.062 14.93 1 94.12 73 GLU A CA 1
ATOM 539 C C . GLU A 1 73 ? -8.523 21.406 14.672 1 94.12 73 GLU A C 1
ATOM 541 O O . GLU A 1 73 ? -9.672 21.641 15.055 1 94.12 73 GLU A O 1
ATOM 546 N N . CYS A 1 74 ? -7.828 22.266 14.023 1 95.31 74 CYS A N 1
ATOM 547 C CA . CYS A 1 74 ? -8.336 23.609 13.75 1 95.31 74 CYS A CA 1
ATOM 548 C C . CYS A 1 74 ? -8.844 23.719 12.32 1 95.31 74 CYS A C 1
ATOM 550 O O . CYS A 1 74 ? -9.922 24.266 12.078 1 95.31 74 CYS A O 1
ATOM 552 N N . HIS A 1 75 ? -8.086 23.125 11.375 1 96.38 75 HIS A N 1
ATOM 553 C CA . HIS A 1 75 ? -8.383 23.406 9.977 1 96.38 75 HIS A CA 1
ATOM 554 C C . HIS A 1 75 ? -9.227 22.297 9.359 1 96.38 75 HIS A C 1
ATOM 556 O O . HIS A 1 75 ? -9.727 22.438 8.242 1 96.38 75 HIS A O 1
ATOM 562 N N . GLY A 1 76 ? -9.359 21.219 10.062 1 95.38 76 GLY A N 1
ATOM 563 C CA . GLY A 1 76 ? -10.273 20.156 9.664 1 95.38 76 GLY A CA 1
ATOM 564 C C . GLY A 1 76 ? -9.68 19.219 8.625 1 95.38 76 GLY A C 1
ATOM 565 O O . GLY A 1 76 ? -8.727 19.578 7.93 1 95.38 76 GLY A O 1
ATOM 566 N N . PHE A 1 77 ? -10.359 18.062 8.406 1 96.31 77 PHE A N 1
ATOM 567 C CA . PHE A 1 77 ? -9.898 17.078 7.438 1 96.31 77 PHE A CA 1
ATOM 568 C C . PHE A 1 77 ? -10.516 17.328 6.066 1 96.31 77 PHE A C 1
ATOM 570 O O . PHE A 1 77 ? -10.062 16.781 5.066 1 96.31 77 PHE A O 1
ATOM 577 N N . ASN A 1 78 ? -11.523 18.156 6.027 1 95.06 78 ASN A N 1
ATOM 578 C CA . ASN A 1 78 ? -12.023 18.609 4.734 1 95.06 78 ASN A CA 1
ATOM 579 C C . ASN A 1 78 ? -11.289 19.859 4.254 1 95.06 78 ASN A C 1
ATOM 581 O O . ASN A 1 78 ? -11.594 20.406 3.188 1 95.06 78 ASN A O 1
ATOM 585 N N . TYR A 1 79 ? -10.414 20.406 5.047 1 97.5 79 TYR A N 1
ATOM 586 C CA . TYR A 1 79 ? -9.508 21.516 4.781 1 97.5 79 TYR A CA 1
ATOM 587 C C . TYR A 1 79 ? -10.281 22.828 4.664 1 97.5 79 TYR A C 1
ATOM 589 O O . TYR A 1 79 ? -9.758 23.812 4.148 1 97.5 79 TYR A O 1
ATOM 597 N N . ALA A 1 80 ? -11.578 22.812 5.023 1 94.81 80 ALA A N 1
ATOM 598 C CA . ALA A 1 80 ? -12.422 23.984 4.871 1 94.81 80 ALA A CA 1
ATOM 599 C C . ALA A 1 80 ? -12.602 24.703 6.203 1 94.81 80 ALA A C 1
ATOM 601 O O . ALA A 1 80 ? -13.289 25.734 6.277 1 94.81 80 ALA A O 1
ATOM 602 N N . GLY A 1 81 ? -11.891 24.219 7.227 1 91.69 81 GLY A N 1
ATOM 603 C CA . GLY A 1 81 ? -12.023 24.812 8.547 1 91.69 81 GLY A CA 1
ATOM 604 C C . GLY A 1 81 ? -13.023 24.078 9.43 1 91.69 81 GLY A C 1
ATOM 605 O O . GLY A 1 81 ? -13.859 23.328 8.93 1 91.69 81 GLY A O 1
ATOM 606 N N . ASP A 1 82 ? -12.789 24.219 10.688 1 84.12 82 ASP A N 1
ATOM 607 C CA . ASP A 1 82 ? -13.656 23.672 11.727 1 84.12 82 ASP A CA 1
ATOM 608 C C . ASP A 1 82 ? -13.703 24.578 12.945 1 84.12 82 ASP A C 1
ATOM 610 O O . ASP A 1 82 ? -12.859 25.469 13.094 1 84.12 82 ASP A O 1
ATOM 614 N N . LEU A 1 83 ? -14.75 24.547 13.781 1 85.06 83 LEU A N 1
ATOM 615 C CA . LEU A 1 83 ? -14.859 25.266 15.047 1 85.06 83 LEU A CA 1
ATOM 616 C C . LEU A 1 83 ? -14.812 26.781 14.812 1 85.06 83 LEU A C 1
ATOM 618 O O . LEU A 1 83 ? -14.258 27.516 15.625 1 85.06 83 LEU A O 1
ATOM 622 N N . GLY A 1 84 ? -15.172 27.188 13.602 1 84.81 84 GLY A N 1
ATOM 623 C CA . GLY A 1 84 ? -15.156 28.594 13.258 1 84.81 84 GLY A CA 1
ATOM 624 C C . GLY A 1 84 ? -13.789 29.078 12.805 1 84.81 84 GLY A C 1
ATOM 625 O O . GLY A 1 84 ? -13.594 30.281 12.586 1 84.81 84 GLY A O 1
ATOM 626 N N . LEU A 1 85 ? -12.891 28.172 12.758 1 90.81 85 LEU A N 1
ATOM 627 C CA . LEU A 1 85 ? -11.547 28.516 12.305 1 90.81 85 LEU A CA 1
ATOM 628 C C . LEU A 1 85 ? -11.414 28.297 10.797 1 90.81 85 LEU A C 1
ATOM 630 O O . LEU A 1 85 ? -12.102 27.453 10.227 1 90.81 85 LEU A O 1
ATOM 634 N N . PRO A 1 86 ? -10.562 29.125 10.172 1 92.56 86 PRO A N 1
ATOM 635 C CA . PRO A 1 86 ? -10.445 29.016 8.719 1 92.56 86 PRO A CA 1
ATOM 636 C C . PRO A 1 86 ? -9.836 27.703 8.266 1 92.56 86 PRO A C 1
ATOM 638 O O . PRO A 1 86 ? -9.07 27.078 9.008 1 92.56 86 PRO A O 1
ATOM 641 N N . GLY A 1 87 ? -10.242 27.312 7.047 1 96 87 GLY A N 1
ATOM 642 C CA . GLY A 1 87 ? -9.57 26.203 6.391 1 96 87 GLY A CA 1
ATOM 643 C C . GLY A 1 87 ? -8.305 26.609 5.672 1 96 87 GLY A C 1
ATOM 644 O O . GLY A 1 87 ? -7.809 27.734 5.859 1 96 87 GLY A O 1
ATOM 645 N N . ILE A 1 88 ? -7.805 25.641 4.93 1 97.75 88 ILE A N 1
ATOM 646 C CA . ILE A 1 88 ? -6.539 25.938 4.27 1 97.75 88 ILE A CA 1
ATOM 647 C C . ILE A 1 88 ? -6.68 25.719 2.764 1 97.75 88 ILE A C 1
ATOM 649 O O . ILE A 1 88 ? -5.688 25.75 2.031 1 97.75 88 ILE A O 1
ATOM 653 N N . LEU A 1 89 ? -7.879 25.531 2.268 1 97.44 89 LEU A N 1
ATOM 654 C CA . LEU A 1 89 ? -8.102 25.359 0.837 1 97.44 89 LEU A CA 1
ATOM 655 C C . LEU A 1 89 ? -7.617 26.562 0.053 1 97.44 89 LEU A C 1
ATOM 657 O O . LEU A 1 89 ? -7.09 26.422 -1.054 1 97.44 89 LEU A O 1
ATOM 661 N N . SER A 1 90 ? -7.738 27.734 0.675 1 96.06 90 SER A N 1
ATOM 662 C CA . SER A 1 90 ? -7.367 28.969 -0.007 1 96.06 90 SER A CA 1
ATOM 663 C C . SER A 1 90 ? -5.855 29.094 -0.151 1 96.06 90 SER A C 1
ATOM 665 O O . SER A 1 90 ? -5.363 29.938 -0.904 1 96.06 90 SER A O 1
ATOM 667 N N . ALA A 1 91 ? -5.148 28.297 0.571 1 97.06 91 ALA A N 1
ATOM 668 C CA . ALA A 1 91 ? -3.689 28.344 0.518 1 97.06 91 ALA A CA 1
ATOM 669 C C . ALA A 1 91 ? -3.146 27.438 -0.58 1 97.06 91 ALA A C 1
ATOM 671 O O . ALA A 1 91 ? -1.944 27.438 -0.857 1 97.06 91 ALA A O 1
ATOM 672 N N . ALA A 1 92 ? -3.994 26.672 -1.194 1 96.56 92 ALA A N 1
ATOM 673 C CA . ALA A 1 92 ? -3.557 25.828 -2.295 1 96.56 92 ALA A CA 1
ATOM 674 C C . ALA A 1 92 ? -2.863 26.641 -3.381 1 96.56 92 ALA A C 1
ATOM 676 O O . ALA A 1 92 ? -3.338 27.719 -3.76 1 96.56 92 ALA A O 1
ATOM 677 N N . GLY A 1 93 ? -1.69 26.188 -3.852 1 97.12 93 GLY A N 1
ATOM 678 C CA . GLY A 1 93 ? -0.973 26.844 -4.934 1 97.12 93 GLY A CA 1
ATOM 679 C C . GLY A 1 93 ? 0.038 27.859 -4.441 1 97.12 93 GLY A C 1
ATOM 680 O O . GLY A 1 93 ? 0.918 28.281 -5.195 1 97.12 93 GLY A O 1
ATOM 681 N N . LYS A 1 94 ? -0.135 28.312 -3.164 1 97.81 94 LYS A N 1
ATOM 682 C CA . LYS A 1 94 ? 0.887 29.203 -2.611 1 97.81 94 LYS A CA 1
ATOM 683 C C . LYS A 1 94 ? 2.24 28.5 -2.543 1 97.81 94 LYS A C 1
ATOM 685 O O . LYS A 1 94 ? 2.309 27.266 -2.496 1 97.81 94 LYS A O 1
ATOM 690 N N . SER A 1 95 ? 3.291 29.281 -2.52 1 98.06 95 SER A N 1
ATOM 691 C CA . SER A 1 95 ? 4.613 28.672 -2.438 1 98.06 95 SER A CA 1
ATOM 692 C C . SER A 1 95 ? 4.824 27.984 -1.09 1 98.06 95 SER A C 1
ATOM 694 O O . SER A 1 95 ? 4.395 28.5 -0.055 1 98.06 95 SER A O 1
ATOM 696 N N . PRO A 1 96 ? 5.488 26.891 -1.092 1 97.94 96 PRO A N 1
ATOM 697 C CA . PRO A 1 96 ? 5.793 26.234 0.181 1 97.94 96 PRO A CA 1
ATOM 698 C C . PRO A 1 96 ? 6.523 27.156 1.159 1 97.94 96 PRO A C 1
ATOM 700 O O . PRO A 1 96 ? 6.242 27.125 2.361 1 97.94 96 PRO A O 1
ATOM 703 N N . ASP A 1 97 ? 7.375 28 0.65 1 98.12 97 ASP A N 1
ATOM 704 C CA . ASP A 1 97 ? 8.109 28.922 1.514 1 98.12 97 ASP A CA 1
ATOM 705 C C . ASP A 1 97 ? 7.164 29.922 2.184 1 98.12 97 ASP A C 1
ATOM 707 O O . ASP A 1 97 ? 7.332 30.25 3.361 1 98.12 97 ASP A O 1
ATOM 711 N N . ASP A 1 98 ? 6.18 30.422 1.466 1 98.44 98 ASP A N 1
ATOM 712 C CA . ASP A 1 98 ? 5.195 31.328 2.039 1 98.44 98 ASP A CA 1
ATOM 713 C C . ASP A 1 98 ? 4.367 30.641 3.117 1 98.44 98 ASP A C 1
ATOM 715 O O . ASP A 1 98 ? 4.062 31.234 4.152 1 98.44 98 ASP A O 1
ATOM 719 N N . ILE A 1 99 ? 4.062 29.438 2.863 1 98.62 99 ILE A N 1
ATOM 720 C CA . ILE A 1 99 ? 3.277 28.672 3.824 1 98.62 99 ILE A CA 1
ATOM 721 C C . ILE A 1 99 ? 4.105 28.406 5.078 1 98.62 99 ILE A C 1
ATOM 723 O O . ILE A 1 99 ? 3.607 28.547 6.199 1 98.62 99 ILE A O 1
ATOM 727 N N . VAL A 1 100 ? 5.367 28.078 4.938 1 98.62 100 VAL A N 1
ATOM 728 C CA . VAL A 1 100 ? 6.258 27.844 6.07 1 98.62 100 VAL A CA 1
ATOM 729 C C . VAL A 1 100 ? 6.355 29.109 6.922 1 98.62 100 VAL A C 1
ATOM 731 O O . VAL A 1 100 ? 6.359 29.031 8.156 1 98.62 100 VAL A O 1
ATOM 734 N N . ALA A 1 101 ? 6.406 30.281 6.23 1 98.44 101 ALA A N 1
ATOM 735 C CA . ALA A 1 101 ? 6.441 31.547 6.965 1 98.44 101 ALA A CA 1
ATOM 736 C C . ALA A 1 101 ? 5.191 31.719 7.824 1 98.44 101 ALA A C 1
ATOM 738 O O . ALA A 1 101 ? 5.27 32.188 8.961 1 98.44 101 ALA A O 1
ATOM 739 N N . ILE A 1 102 ? 4.035 31.328 7.348 1 98.06 102 ILE A N 1
ATOM 740 C CA . ILE A 1 102 ? 2.783 31.422 8.086 1 98.06 102 ILE A CA 1
ATOM 741 C C . ILE A 1 102 ? 2.83 30.469 9.281 1 98.06 102 ILE A C 1
ATOM 743 O O . ILE A 1 102 ? 2.438 30.828 10.391 1 98.06 102 ILE A O 1
ATOM 747 N N . LEU A 1 103 ? 3.322 29.219 9.141 1 98.31 103 LEU A N 1
ATOM 748 C CA . LEU A 1 103 ? 3.41 28.219 10.203 1 98.31 103 LEU A CA 1
ATOM 749 C C . LEU A 1 103 ? 4.293 28.719 11.336 1 98.31 103 LEU A C 1
ATOM 751 O O . LEU A 1 103 ? 4.023 28.438 12.508 1 98.31 103 LEU A O 1
ATOM 755 N N . LYS A 1 104 ? 5.293 29.5 11.023 1 98 104 LYS A N 1
ATOM 756 C CA . LYS A 1 104 ? 6.285 29.938 12.008 1 98 104 LYS A CA 1
ATOM 757 C C . LYS A 1 104 ? 5.895 31.266 12.633 1 98 104 LYS A C 1
ATOM 759 O O . LYS A 1 104 ? 6.535 31.719 13.586 1 98 104 LYS A O 1
ATOM 764 N N . ASP A 1 105 ? 4.871 31.859 12.133 1 97.75 105 ASP A N 1
ATOM 765 C CA . ASP A 1 105 ? 4.496 33.156 12.656 1 97.75 105 ASP A CA 1
ATOM 766 C C . ASP A 1 105 ? 3.98 33.062 14.086 1 97.75 105 ASP A C 1
ATOM 768 O O . ASP A 1 105 ? 3.898 31.953 14.641 1 97.75 105 ASP A O 1
ATOM 772 N N . ALA A 1 106 ? 3.676 34.156 14.727 1 96.56 106 ALA A N 1
ATOM 773 C CA . ALA A 1 106 ? 3.32 34.219 16.141 1 96.56 106 ALA A CA 1
ATOM 774 C C . ALA A 1 106 ? 1.983 33.531 16.406 1 96.56 106 ALA A C 1
ATOM 776 O O . ALA A 1 106 ? 1.75 33 17.484 1 96.56 106 ALA A O 1
ATOM 777 N N . LYS A 1 107 ? 1.142 33.531 15.414 1 95.19 107 LYS A N 1
ATOM 778 C CA . LYS A 1 107 ? -0.181 32.938 15.586 1 95.19 107 LYS A CA 1
ATOM 779 C C . LYS A 1 107 ? -0.097 31.422 15.648 1 95.19 107 LYS A C 1
ATOM 781 O O . LYS A 1 107 ? -0.677 30.797 16.547 1 95.19 107 LYS A O 1
ATOM 786 N N . HIS A 1 108 ? 0.596 30.781 14.695 1 96.62 108 HIS A N 1
ATOM 787 C CA . HIS A 1 108 ? 0.734 29.328 14.695 1 96.62 108 HIS A CA 1
ATOM 788 C C . HIS A 1 108 ? 1.818 28.875 15.664 1 96.62 108 HIS A C 1
ATOM 790 O O . HIS A 1 108 ? 1.595 27.984 16.469 1 96.62 108 HIS A O 1
ATOM 796 N N . ASN A 1 109 ? 2.986 29.594 15.539 1 97.06 109 ASN A N 1
ATOM 797 C CA . ASN A 1 109 ? 4.078 29.453 16.5 1 97.06 109 ASN A CA 1
ATOM 798 C C . ASN A 1 109 ? 4.703 28.062 16.438 1 97.06 109 ASN A C 1
ATOM 800 O O . ASN A 1 109 ? 5.055 27.484 17.469 1 97.06 109 ASN A O 1
ATOM 804 N N . TYR A 1 110 ? 4.703 27.422 15.297 1 97.62 110 TYR A N 1
ATOM 805 C CA . TYR A 1 110 ? 5.523 26.219 15.148 1 97.62 110 TYR A CA 1
ATOM 806 C C . TYR A 1 110 ? 6.996 26.578 14.992 1 97.62 110 TYR A C 1
ATOM 808 O O . TYR A 1 110 ? 7.336 27.531 14.289 1 97.62 110 TYR A O 1
ATOM 816 N N . THR A 1 111 ? 7.84 25.844 15.664 1 97.06 111 THR A N 1
ATOM 817 C CA . THR A 1 111 ? 9.242 26.25 15.742 1 97.06 111 THR A CA 1
ATOM 818 C C . THR A 1 111 ? 10.148 25.109 15.281 1 97.06 111 THR A C 1
ATOM 820 O O . THR A 1 111 ? 9.688 23.984 15.062 1 97.06 111 THR A O 1
ATOM 823 N N . SER A 1 112 ? 11.422 25.438 15.234 1 96.75 112 SER A N 1
ATOM 824 C CA . SER A 1 112 ? 12.438 24.469 14.836 1 96.75 112 SER A CA 1
ATOM 825 C C . SER A 1 112 ? 12.672 23.438 15.945 1 96.75 112 SER A C 1
ATOM 827 O O . SER A 1 112 ? 13.32 22.406 15.719 1 96.75 112 SER A O 1
ATOM 829 N N . ALA A 1 113 ? 12.141 23.656 17.125 1 96.69 113 ALA A N 1
ATOM 830 C CA . ALA A 1 113 ? 12.172 22.656 18.172 1 96.69 113 ALA A CA 1
ATOM 831 C C . ALA A 1 113 ? 11.141 21.562 17.938 1 96.69 113 ALA A C 1
ATOM 833 O O . ALA A 1 113 ? 11.258 20.453 18.469 1 96.69 113 ALA A O 1
ATOM 834 N N . MET A 1 114 ? 10.109 21.906 17.172 1 96.81 114 MET A N 1
ATOM 835 C CA . MET A 1 114 ? 9.023 20.984 16.891 1 96.81 114 MET A CA 1
ATOM 836 C C . MET A 1 114 ? 9.242 20.25 15.57 1 96.81 114 MET A C 1
ATOM 838 O O . MET A 1 114 ? 9.031 19.047 15.469 1 96.81 114 MET A O 1
ATOM 842 N N . PHE A 1 115 ? 9.695 21 14.586 1 97.5 115 PHE A N 1
ATOM 843 C CA . PHE A 1 115 ? 9.805 20.484 13.219 1 97.5 115 PHE A CA 1
ATOM 844 C C . PHE A 1 115 ? 11.195 20.766 12.648 1 97.5 115 PHE A C 1
ATOM 846 O O . PHE A 1 115 ? 11.75 21.844 12.852 1 97.5 115 PHE A O 1
ATOM 853 N N . THR A 1 116 ? 11.719 19.781 11.914 1 96.56 116 THR A N 1
ATOM 854 C CA . THR A 1 116 ? 12.914 20 11.109 1 96.56 116 THR A CA 1
ATOM 855 C C . THR A 1 116 ? 12.578 20.859 9.883 1 96.56 116 THR A C 1
ATOM 857 O O . THR A 1 116 ? 11.406 21.078 9.578 1 96.56 116 THR A O 1
ATOM 860 N N . ASP A 1 117 ? 13.594 21.297 9.195 1 96.44 117 ASP A N 1
ATOM 861 C CA . ASP A 1 117 ? 13.375 22.016 7.949 1 96.44 117 ASP A CA 1
ATOM 862 C C . ASP A 1 117 ? 12.641 21.156 6.926 1 96.44 117 ASP A C 1
ATOM 864 O O . ASP A 1 117 ? 11.773 21.656 6.199 1 96.44 117 ASP A O 1
ATOM 868 N N . THR A 1 118 ? 12.961 19.891 6.883 1 96.31 118 THR A N 1
ATOM 869 C CA . THR A 1 118 ? 12.281 18.969 5.988 1 96.31 118 THR A CA 1
ATOM 870 C C . THR A 1 118 ? 10.797 18.859 6.348 1 96.31 118 THR A C 1
ATOM 872 O O . THR A 1 118 ? 9.945 18.812 5.461 1 96.31 118 THR A O 1
ATOM 875 N N . ASP A 1 119 ? 10.516 18.875 7.625 1 97.88 119 ASP A N 1
ATOM 876 C CA . ASP A 1 119 ? 9.125 18.812 8.07 1 97.88 119 ASP A CA 1
ATOM 877 C C . ASP A 1 119 ? 8.359 20.062 7.641 1 97.88 119 ASP A C 1
ATOM 879 O O . ASP A 1 119 ? 7.242 19.969 7.133 1 97.88 119 ASP A O 1
ATOM 883 N N . PHE A 1 120 ? 8.992 21.188 7.848 1 98.5 120 PHE A N 1
ATOM 884 C CA . PHE A 1 120 ? 8.344 22.438 7.441 1 98.5 120 PHE A CA 1
ATOM 885 C C . PHE A 1 120 ? 8.078 22.438 5.941 1 98.5 120 PHE A C 1
ATOM 887 O O . PHE A 1 120 ? 6.98 22.781 5.504 1 98.5 120 PHE A O 1
ATOM 894 N N . GLN A 1 121 ? 9.008 22.047 5.207 1 98.12 121 GLN A N 1
ATOM 895 C CA . GLN A 1 121 ? 8.844 22.031 3.76 1 98.12 121 GLN A CA 1
ATOM 896 C C . GLN A 1 121 ? 7.805 21 3.328 1 98.12 121 GLN A C 1
ATOM 898 O O . GLN A 1 121 ? 7.062 21.219 2.371 1 98.12 121 GLN A O 1
ATOM 903 N N . SER A 1 122 ? 7.758 19.891 3.98 1 98.5 122 SER A N 1
ATOM 904 C CA . SER A 1 122 ? 6.746 18.875 3.707 1 98.5 122 SER A CA 1
ATOM 905 C C . SER A 1 122 ? 5.344 19.406 3.979 1 98.5 122 SER A C 1
ATOM 907 O O . SER A 1 122 ? 4.434 19.203 3.174 1 98.5 122 SER A O 1
ATOM 909 N N . LEU A 1 123 ? 5.227 20.094 5.098 1 98.69 123 LEU A N 1
ATOM 910 C CA . LEU A 1 123 ? 3.947 20.719 5.418 1 98.69 123 LEU A CA 1
ATOM 911 C C . LEU A 1 123 ? 3.576 21.766 4.363 1 98.69 123 LEU A C 1
ATOM 913 O O . LEU A 1 123 ? 2.428 21.812 3.92 1 98.69 123 LEU A O 1
ATOM 917 N N . GLY A 1 124 ? 4.566 22.547 4.043 1 98.75 124 GLY A N 1
ATOM 918 C CA . GLY A 1 124 ? 4.328 23.547 3.01 1 98.75 124 GLY A CA 1
ATOM 919 C C . GLY A 1 124 ? 3.875 22.938 1.693 1 98.75 124 GLY A C 1
ATOM 920 O O . GLY A 1 124 ? 2.918 23.422 1.081 1 98.75 124 GLY A O 1
ATOM 921 N N . LEU A 1 125 ? 4.531 21.922 1.278 1 98.5 125 LEU A N 1
ATOM 922 C CA . LEU A 1 125 ? 4.184 21.25 0.027 1 98.5 125 LEU A CA 1
ATOM 923 C C . LEU A 1 125 ? 2.785 20.656 0.104 1 98.5 125 LEU A C 1
ATOM 925 O O . LEU A 1 125 ? 2.002 20.766 -0.843 1 98.5 125 LEU A O 1
ATOM 929 N N . PHE A 1 126 ? 2.463 20.047 1.177 1 98.75 126 PHE A N 1
ATOM 930 C CA . PHE A 1 126 ? 1.143 19.453 1.36 1 98.75 126 PHE A CA 1
ATOM 931 C C . PHE A 1 126 ? 0.053 20.516 1.236 1 98.75 126 PHE A C 1
ATOM 933 O O . PHE A 1 126 ? -0.914 20.328 0.494 1 98.75 126 PHE A O 1
ATOM 940 N N . VAL A 1 127 ? 0.247 21.578 1.942 1 98.62 127 VAL A N 1
ATOM 941 C CA . VAL A 1 127 ? -0.769 22.625 1.903 1 98.62 127 VAL A CA 1
ATOM 942 C C . VAL A 1 127 ? -0.875 23.188 0.489 1 98.62 127 VAL A C 1
ATOM 944 O O . VAL A 1 127 ? -1.976 23.453 0.003 1 98.62 127 VAL A O 1
ATOM 947 N N . SER A 1 128 ? 0.206 23.312 -0.156 1 98.44 128 SER A N 1
ATOM 948 C CA . SER A 1 128 ? 0.255 23.891 -1.491 1 98.44 128 SER A CA 1
ATOM 949 C C . SER A 1 128 ? -0.379 22.969 -2.525 1 98.44 128 SER A C 1
ATOM 951 O O . SER A 1 128 ? -1.116 23.422 -3.402 1 98.44 128 SER A O 1
ATOM 953 N N . LYS A 1 129 ? -0.133 21.656 -2.408 1 97.56 129 LYS A N 1
ATOM 954 C CA . LYS A 1 129 ? -0.443 20.781 -3.531 1 97.56 129 LYS A CA 1
ATOM 955 C C . LYS A 1 129 ? -1.323 19.609 -3.086 1 97.56 129 LYS A C 1
ATOM 957 O O . LYS A 1 129 ? -1.893 18.906 -3.92 1 97.56 129 LYS A O 1
ATOM 962 N N . GLY A 1 130 ? -1.415 19.422 -1.821 1 97.25 130 GLY A N 1
ATOM 963 C CA . GLY A 1 130 ? -2.012 18.172 -1.344 1 97.25 130 GLY A CA 1
ATOM 964 C C . GLY A 1 130 ? -3.471 18.328 -0.96 1 97.25 130 GLY A C 1
ATOM 965 O O . GLY A 1 130 ? -4.219 17.344 -0.941 1 97.25 130 GLY A O 1
ATOM 966 N N . VAL A 1 131 ? -3.898 19.547 -0.633 1 97.06 131 VAL A N 1
ATOM 967 C CA . VAL A 1 131 ? -5.266 19.719 -0.159 1 97.06 131 VAL A CA 1
ATOM 968 C C . VAL A 1 131 ? -6.238 19.625 -1.333 1 97.06 131 VAL A C 1
ATOM 970 O O . VAL A 1 131 ? -5.914 20.031 -2.453 1 97.06 131 VAL A O 1
ATOM 973 N N . THR A 1 132 ? -7.363 19.016 -1.087 1 93.62 132 THR A N 1
ATOM 974 C CA . THR A 1 132 ? -8.414 18.859 -2.08 1 93.62 132 THR A CA 1
ATOM 975 C C . THR A 1 132 ? -9.781 19.156 -1.473 1 93.62 132 THR A C 1
ATOM 977 O O . THR A 1 132 ? -10.031 18.828 -0.307 1 93.62 132 THR A O 1
ATOM 980 N N . ASP A 1 133 ? -10.602 19.828 -2.246 1 95.06 133 ASP A N 1
ATOM 981 C CA . ASP A 1 133 ? -11.992 20.016 -1.827 1 95.06 133 ASP A CA 1
ATOM 982 C C . ASP A 1 133 ? -12.773 18.719 -1.897 1 95.06 133 ASP A C 1
ATOM 984 O O . ASP A 1 133 ? -13.234 18.312 -2.971 1 95.06 133 ASP A O 1
ATOM 988 N N . VAL A 1 134 ? -12.961 18.125 -0.809 1 93.5 134 VAL A N 1
ATOM 989 C CA . VAL A 1 134 ? -13.539 16.781 -0.703 1 93.5 134 VAL A CA 1
ATOM 990 C C . VAL A 1 134 ? -14.969 16.797 -1.235 1 93.5 134 VAL A C 1
ATOM 992 O O . VAL A 1 134 ? -15.469 15.773 -1.715 1 93.5 134 VAL A O 1
ATOM 995 N N . SER A 1 135 ? -15.656 17.938 -1.181 1 93.44 135 SER A N 1
ATOM 996 C CA . SER A 1 135 ? -17.031 18.047 -1.656 1 93.44 135 SER A CA 1
ATOM 997 C C . SER A 1 135 ? -17.094 17.984 -3.178 1 93.44 135 SER A C 1
ATOM 999 O O . SER A 1 135 ? -18.172 17.812 -3.752 1 93.44 135 SER A O 1
ATOM 1001 N N . LYS A 1 136 ? -15.984 18.031 -3.83 1 95.31 136 LYS A N 1
ATOM 1002 C CA . LYS A 1 136 ? -15.984 18.125 -5.285 1 95.31 136 LYS A CA 1
ATOM 1003 C C . LYS A 1 136 ? -15.406 16.875 -5.922 1 95.31 136 LYS A C 1
ATOM 1005 O O . LYS A 1 136 ? -15.211 16.812 -7.141 1 95.31 136 LYS A O 1
ATOM 1010 N N . VAL A 1 137 ? -15.125 15.961 -5.102 1 95.94 137 VAL A N 1
ATOM 1011 C CA . VAL A 1 137 ? -14.57 14.742 -5.684 1 95.94 137 VAL A CA 1
ATOM 1012 C C . VAL A 1 137 ? -15.656 13.68 -5.797 1 95.94 137 VAL A C 1
ATOM 1014 O O . VAL A 1 137 ? -16.609 13.664 -5.004 1 95.94 137 VAL A O 1
ATOM 1017 N N . SER A 1 138 ? -15.539 12.906 -6.824 1 96.56 138 SER A N 1
ATOM 1018 C CA . SER A 1 138 ? -16.406 11.758 -7.074 1 96.56 138 SER A CA 1
ATOM 1019 C C . SER A 1 138 ? -15.617 10.555 -7.559 1 96.56 138 SER A C 1
ATOM 1021 O O . SER A 1 138 ? -14.773 10.672 -8.445 1 96.56 138 SER A O 1
ATOM 1023 N N . GLY A 1 139 ? -15.883 9.445 -6.898 1 98.25 139 GLY A N 1
ATOM 1024 C CA . GLY A 1 139 ? -15.102 8.266 -7.227 1 98.25 139 GLY A CA 1
ATOM 1025 C C . GLY A 1 139 ? -15.938 7.164 -7.863 1 98.25 139 GLY A C 1
ATOM 1026 O O . GLY A 1 139 ? -17.172 7.242 -7.883 1 98.25 139 GLY A O 1
ATOM 1027 N N . ASP A 1 140 ? -15.312 6.191 -8.414 1 98.56 140 ASP A N 1
ATOM 1028 C CA . ASP A 1 140 ? -15.875 4.984 -9.008 1 98.56 140 ASP A CA 1
ATOM 1029 C C . ASP A 1 140 ? -15.656 3.77 -8.109 1 98.56 140 ASP A C 1
ATOM 1031 O O . ASP A 1 140 ? -14.539 3.264 -8 1 98.56 140 ASP A O 1
ATOM 1035 N N . ALA A 1 141 ? -16.703 3.264 -7.5 1 98.31 141 ALA A N 1
ATOM 1036 C CA . ALA A 1 141 ? -16.594 2.178 -6.531 1 98.31 141 ALA A CA 1
ATOM 1037 C C . ALA A 1 141 ? -16.109 0.896 -7.191 1 98.31 141 ALA A C 1
ATOM 1039 O O . ALA A 1 141 ? -15.414 0.09 -6.562 1 98.31 141 ALA A O 1
ATOM 1040 N N . THR A 1 142 ? -16.438 0.699 -8.477 1 97.81 142 THR A N 1
ATOM 1041 C CA . THR A 1 142 ? -15.984 -0.492 -9.18 1 97.81 142 THR A CA 1
ATOM 1042 C C . THR A 1 142 ? -14.469 -0.48 -9.336 1 97.81 142 THR A C 1
ATOM 1044 O O . THR A 1 142 ? -13.797 -1.468 -9.016 1 97.81 142 THR A O 1
ATOM 1047 N N . LYS A 1 143 ? -13.906 0.656 -9.781 1 98.38 143 LYS A N 1
ATOM 1048 C CA . LYS A 1 143 ? -12.453 0.792 -9.836 1 98.38 143 LYS A CA 1
ATOM 1049 C C . LYS A 1 143 ? -11.836 0.712 -8.445 1 98.38 143 LYS A C 1
ATOM 1051 O O . LYS A 1 143 ? -10.789 0.093 -8.258 1 98.38 143 LYS A O 1
ATOM 1056 N N . GLY A 1 144 ? -12.539 1.332 -7.488 1 98.75 144 GLY A N 1
ATOM 1057 C CA . GLY A 1 144 ? -12.078 1.325 -6.109 1 98.75 144 GLY A CA 1
ATOM 1058 C C . GLY A 1 144 ? -11.961 -0.07 -5.527 1 98.75 144 GLY A C 1
ATOM 1059 O O . GLY A 1 144 ? -11.039 -0.349 -4.75 1 98.75 144 GLY A O 1
ATOM 1060 N N . LYS A 1 145 ? -12.891 -0.955 -5.902 1 98.5 145 LYS A N 1
ATOM 1061 C CA . LYS A 1 145 ? -12.836 -2.34 -5.445 1 98.5 145 LYS A CA 1
ATOM 1062 C C . LYS A 1 145 ? -11.547 -3.018 -5.902 1 98.5 145 LYS A C 1
ATOM 1064 O O . LYS A 1 145 ? -10.914 -3.742 -5.129 1 98.5 145 LYS A O 1
ATOM 1069 N N . GLY A 1 146 ? -11.141 -2.803 -7.102 1 98.38 146 GLY A N 1
ATOM 1070 C CA . GLY A 1 146 ? -9.891 -3.352 -7.613 1 98.38 146 GLY A CA 1
ATOM 1071 C C . GLY A 1 146 ? -8.672 -2.875 -6.852 1 98.38 146 GLY A C 1
ATOM 1072 O O . GLY A 1 146 ? -7.801 -3.674 -6.5 1 98.38 146 GLY A O 1
ATOM 1073 N N . TYR 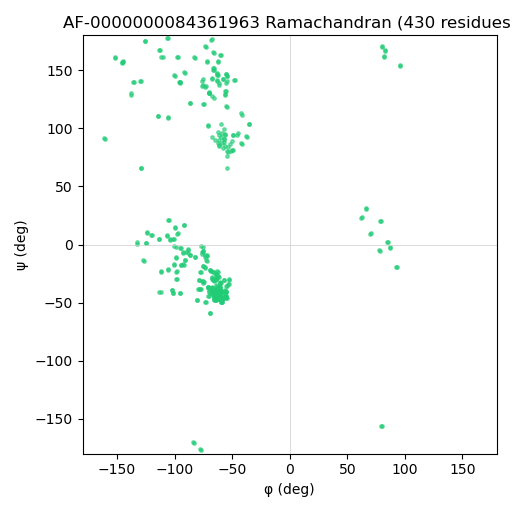A 1 147 ? -8.672 -1.567 -6.617 1 98.75 147 TYR A N 1
ATOM 1074 C CA . TYR A 1 147 ? -7.559 -1.016 -5.852 1 98.75 147 TYR A CA 1
ATOM 1075 C C . TYR A 1 147 ? -7.559 -1.552 -4.426 1 98.75 147 TYR A C 1
ATOM 1077 O O . TYR A 1 147 ? -6.508 -1.9 -3.887 1 98.75 147 TYR A O 1
ATOM 1085 N N . PHE A 1 148 ? -8.781 -1.666 -3.775 1 98.69 148 PHE A N 1
ATOM 1086 C CA . PHE A 1 148 ? -8.891 -2.154 -2.404 1 98.69 148 PHE A CA 1
ATOM 1087 C C . PHE A 1 148 ? -8.414 -3.598 -2.303 1 98.69 148 PHE A C 1
ATOM 1089 O O . PHE A 1 148 ? -7.66 -3.943 -1.393 1 98.69 148 PHE A O 1
ATOM 1096 N N . GLU A 1 149 ? -8.766 -4.41 -3.252 1 97.81 149 GLU A N 1
ATOM 1097 C CA . GLU A 1 149 ? -8.484 -5.844 -3.225 1 97.81 149 GLU A CA 1
ATOM 1098 C C . GLU A 1 149 ? -7.023 -6.125 -3.551 1 97.81 149 GLU A C 1
ATOM 1100 O O . GLU A 1 149 ? -6.562 -7.258 -3.424 1 97.81 149 GLU A O 1
ATOM 1105 N N . THR A 1 150 ? -6.266 -5.062 -3.945 1 97.94 150 THR A N 1
ATOM 1106 C CA . THR A 1 150 ? -4.844 -5.25 -4.223 1 97.94 150 THR A CA 1
ATOM 1107 C C . THR A 1 150 ? -3.988 -4.504 -3.203 1 97.94 150 THR A C 1
ATOM 1109 O O . THR A 1 150 ? -3.113 -5.098 -2.57 1 97.94 150 THR A O 1
ATOM 1112 N N . ILE A 1 151 ? -4.367 -3.35 -2.863 1 97.88 151 ILE A N 1
ATOM 1113 C CA . ILE A 1 151 ? -3.496 -2.508 -2.053 1 97.88 151 ILE A CA 1
ATOM 1114 C C . ILE A 1 151 ? -3.906 -2.604 -0.584 1 97.88 151 ILE A C 1
ATOM 1116 O O . ILE A 1 151 ? -3.061 -2.508 0.31 1 97.88 151 ILE A O 1
ATOM 1120 N N . CYS A 1 152 ? -5.152 -2.838 -0.332 1 97.75 152 CYS A N 1
ATOM 1121 C CA . CYS A 1 152 ? -5.645 -2.625 1.025 1 97.75 152 CYS A CA 1
ATOM 1122 C C . CYS A 1 152 ? -6.02 -3.947 1.684 1 97.75 152 CYS A C 1
ATOM 1124 O O . CYS A 1 152 ? -5.953 -4.078 2.908 1 97.75 152 CYS A O 1
ATOM 1126 N N . LEU A 1 153 ? -6.305 -4.941 0.915 1 94.25 153 LEU A N 1
ATOM 1127 C CA . LEU A 1 153 ? -6.953 -6.172 1.352 1 94.25 153 LEU A CA 1
ATOM 1128 C C . LEU A 1 153 ? -6.039 -6.973 2.275 1 94.25 153 LEU A C 1
ATOM 1130 O O . LEU A 1 153 ? -6.504 -7.582 3.242 1 94.25 153 LEU A O 1
ATOM 1134 N N . ALA A 1 154 ? -4.797 -6.949 1.979 1 91.94 154 ALA A N 1
ATOM 1135 C CA . ALA A 1 154 ? -3.873 -7.805 2.717 1 91.94 154 ALA A CA 1
ATOM 1136 C C . ALA A 1 154 ? -3.934 -7.516 4.215 1 91.94 154 ALA A C 1
ATOM 1138 O O . ALA A 1 154 ? -3.805 -8.43 5.035 1 91.94 154 ALA A O 1
ATOM 1139 N N . CYS A 1 155 ? -4.215 -6.348 4.594 1 93.88 155 CYS A N 1
ATOM 1140 C CA . CYS A 1 155 ? -4.281 -5.957 6 1 93.88 155 CYS A CA 1
ATOM 1141 C C . CYS A 1 155 ? -5.727 -5.867 6.469 1 93.88 155 CYS A C 1
ATOM 1143 O O . CYS A 1 155 ? -6.059 -6.32 7.566 1 93.88 155 CYS A O 1
ATOM 1145 N N . HIS A 1 156 ? -6.645 -5.359 5.66 1 96.12 156 HIS A N 1
ATOM 1146 C CA . HIS A 1 156 ? -7.992 -5.039 6.121 1 96.12 156 HIS A CA 1
ATOM 1147 C C . HIS A 1 156 ? -8.953 -6.195 5.863 1 96.12 156 HIS A C 1
ATOM 1149 O O . HIS A 1 156 ? -10.039 -6.25 6.449 1 96.12 156 HIS A O 1
ATOM 1155 N N . GLY A 1 157 ? -8.555 -7.074 5.004 1 94.12 157 GLY A N 1
ATOM 1156 C CA . GLY A 1 157 ? -9.453 -8.164 4.637 1 94.12 157 GLY A CA 1
ATOM 1157 C C . GLY A 1 157 ? -10.492 -7.754 3.617 1 94.12 157 GLY A C 1
ATOM 1158 O O . GLY A 1 157 ? -10.695 -6.566 3.365 1 94.12 157 GLY A O 1
ATOM 1159 N N . MET A 1 158 ? -11.211 -8.75 3.088 1 92.81 158 MET A N 1
ATOM 1160 C CA . MET A 1 158 ? -12.172 -8.562 2.006 1 92.81 158 MET A CA 1
ATOM 1161 C C . MET A 1 158 ? -13.32 -7.668 2.455 1 92.81 158 MET A C 1
ATOM 1163 O O . MET A 1 158 ? -13.805 -6.836 1.685 1 92.81 158 MET A O 1
ATOM 1167 N N . ASP A 1 159 ? -13.688 -7.812 3.75 1 94.62 159 ASP A N 1
ATOM 1168 C CA . ASP A 1 159 ? -14.836 -7.055 4.227 1 94.62 159 ASP A CA 1
ATOM 1169 C C . ASP A 1 159 ? -14.398 -5.867 5.082 1 94.62 159 ASP A C 1
ATOM 1171 O O . ASP A 1 159 ? -15.227 -5.199 5.699 1 94.62 159 ASP A O 1
ATOM 1175 N N . GLY A 1 160 ? -13.102 -5.641 5.199 1 96.44 160 GLY A N 1
ATOM 1176 C CA . GLY A 1 160 ? -12.586 -4.496 5.93 1 96.44 160 GLY A CA 1
ATOM 1177 C C . GLY A 1 160 ? -12.594 -4.688 7.434 1 96.44 160 GLY A C 1
ATOM 1178 O O . GLY A 1 160 ? -12.523 -3.717 8.188 1 96.44 160 GLY A O 1
ATOM 1179 N N . LYS A 1 161 ? -12.664 -6.012 7.922 1 96.69 161 LYS A N 1
ATOM 1180 C CA . LYS A 1 161 ? -12.852 -6.25 9.352 1 96.69 161 LYS A CA 1
ATOM 1181 C C . LYS A 1 161 ? -11.695 -7.059 9.93 1 96.69 161 LYS A C 1
ATOM 1183 O O . LYS A 1 161 ? -11.727 -7.449 11.102 1 96.69 161 LYS A O 1
ATOM 1188 N N . LYS A 1 162 ? -10.664 -7.262 9.133 1 93.75 162 LYS A N 1
ATOM 1189 C CA . LYS A 1 162 ? -9.617 -8.195 9.531 1 93.75 162 LYS A CA 1
ATOM 1190 C C . LYS A 1 162 ? -8.789 -7.633 10.68 1 93.75 162 LYS A C 1
ATOM 1192 O O . LYS A 1 162 ? -8.336 -8.375 11.555 1 93.75 162 LYS A O 1
ATOM 1197 N N . ILE A 1 163 ? -8.523 -6.348 10.688 1 92.5 163 ILE A N 1
ATOM 1198 C CA . ILE A 1 163 ? -7.809 -5.734 11.805 1 92.5 163 ILE A CA 1
ATOM 1199 C C . ILE A 1 163 ? -8.734 -5.609 13.008 1 92.5 163 ILE A C 1
ATOM 1201 O O . ILE A 1 163 ? -9.719 -4.871 12.969 1 92.5 163 ILE A O 1
ATOM 1205 N N . THR A 1 164 ? -8.375 -6.215 14.117 1 91.56 164 THR A N 1
ATOM 1206 C CA . THR A 1 164 ? -9.32 -6.391 15.219 1 91.56 164 THR A CA 1
ATOM 1207 C C . THR A 1 164 ? -9.211 -5.238 16.219 1 91.56 164 THR A C 1
ATOM 1209 O O . THR A 1 164 ? -10.102 -5.043 17.047 1 91.56 164 THR A O 1
ATOM 1212 N N . ASP A 1 165 ? -8.133 -4.504 16.156 1 92.75 165 ASP A N 1
ATOM 1213 C CA . ASP A 1 165 ? -7.965 -3.438 17.141 1 92.75 165 ASP A CA 1
ATOM 1214 C C . ASP A 1 165 ? -8.531 -2.115 16.609 1 92.75 165 ASP A C 1
ATOM 1216 O O . ASP A 1 165 ? -8.195 -1.048 17.141 1 92.75 165 ASP A O 1
ATOM 1220 N N . MET A 1 166 ? -9.328 -2.174 15.617 1 93.12 166 MET A N 1
ATOM 1221 C CA . MET A 1 166 ? -10.055 -1.018 15.094 1 93.12 166 MET A CA 1
ATOM 1222 C C . MET A 1 166 ? -11.438 -1.419 14.602 1 93.12 166 MET A C 1
ATOM 1224 O O . MET A 1 166 ? -11.672 -2.584 14.273 1 93.12 166 MET A O 1
ATOM 1228 N N . PRO A 1 167 ? -12.352 -0.434 14.562 1 96.44 167 PRO A N 1
ATOM 1229 C CA . PRO A 1 167 ? -13.641 -0.746 13.938 1 96.44 167 PRO A CA 1
ATOM 1230 C C . PRO A 1 167 ? -13.5 -1.17 12.477 1 96.44 167 PRO A C 1
ATOM 1232 O O . PRO A 1 167 ? -12.461 -0.939 11.859 1 96.44 167 PRO A O 1
ATOM 1235 N N . PRO A 1 168 ? -14.555 -1.786 11.961 1 97.69 168 PRO A N 1
ATOM 1236 C CA . PRO A 1 168 ? -14.523 -2.102 10.531 1 97.69 168 PRO A CA 1
ATOM 1237 C C . PRO A 1 168 ? -14.273 -0.871 9.664 1 97.69 168 PRO A C 1
ATOM 1239 O O . PRO A 1 168 ? -14.742 0.223 9.984 1 97.69 168 PRO A O 1
ATOM 1242 N N . VAL A 1 169 ? -13.578 -1.087 8.555 1 98.25 169 VAL A N 1
ATOM 1243 C CA . VAL A 1 169 ? -13.234 -0.007 7.637 1 98.25 169 VAL A CA 1
ATOM 1244 C C . VAL A 1 169 ? -14.508 0.724 7.211 1 98.25 169 VAL A C 1
ATOM 1246 O O . VAL A 1 169 ? -14.547 1.956 7.203 1 98.25 169 VAL A O 1
ATOM 1249 N N . GLY A 1 170 ? -15.523 -0.038 6.852 1 98.38 170 GLY A N 1
ATOM 1250 C CA . GLY A 1 170 ? -16.781 0.577 6.445 1 98.38 170 GLY A CA 1
ATOM 1251 C C . GLY A 1 170 ? -17.344 1.52 7.492 1 98.38 170 GLY A C 1
ATOM 1252 O O . GLY A 1 170 ? -17.859 2.59 7.156 1 98.38 170 GLY A O 1
ATOM 1253 N N . ALA A 1 171 ? -17.266 1.156 8.758 1 98.56 171 ALA A N 1
ATOM 1254 C CA . ALA A 1 171 ? -17.75 1.994 9.852 1 98.56 171 ALA A CA 1
ATOM 1255 C C . ALA A 1 171 ? -16.938 3.273 9.977 1 98.56 171 ALA A C 1
ATOM 1257 O O . ALA A 1 171 ? -17.484 4.367 10.102 1 98.56 171 ALA A O 1
ATOM 1258 N N . VAL A 1 172 ? -15.648 3.123 9.883 1 98.25 172 VAL A N 1
ATOM 1259 C CA . VAL A 1 172 ? -14.742 4.258 10.047 1 98.25 172 VAL A CA 1
ATOM 1260 C C . VAL A 1 172 ? -14.961 5.262 8.922 1 98.25 172 VAL A C 1
ATOM 1262 O O . VAL A 1 172 ? -15.102 6.465 9.164 1 98.25 172 VAL A O 1
ATOM 1265 N N . VAL A 1 173 ? -15.055 4.809 7.695 1 98.44 173 VAL A N 1
ATOM 1266 C CA . VAL A 1 173 ? -15.117 5.684 6.523 1 98.44 173 VAL A CA 1
ATOM 1267 C C . VAL A 1 173 ? -16.469 6.391 6.48 1 98.44 173 VAL A C 1
ATOM 1269 O O . VAL A 1 173 ? -16.562 7.551 6.074 1 98.44 173 VAL A O 1
ATOM 1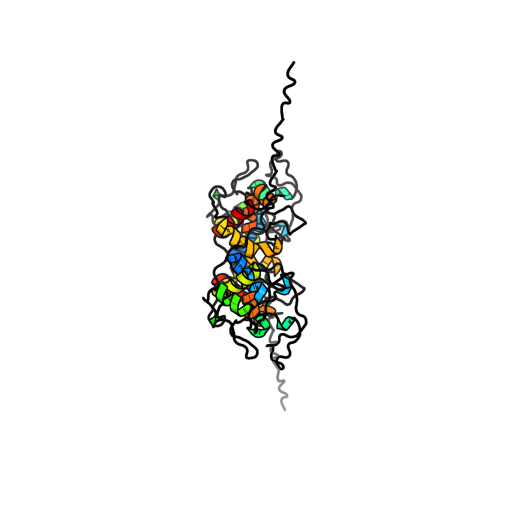272 N N . ASN A 1 174 ? -17.5 5.711 6.879 1 98.44 174 ASN A N 1
ATOM 1273 C CA . ASN A 1 174 ? -18.812 6.34 6.871 1 98.44 174 ASN A CA 1
ATOM 1274 C C . ASN A 1 174 ? -18.969 7.328 8.023 1 98.44 174 ASN A C 1
ATOM 1276 O O . ASN A 1 174 ? -19.656 8.344 7.883 1 98.44 174 ASN A O 1
ATOM 1280 N N . LYS A 1 175 ? -18.344 7.066 9.164 1 98.25 175 LYS A N 1
ATOM 1281 C CA . LYS A 1 175 ? -18.422 7.961 10.312 1 98.25 175 LYS A CA 1
ATOM 1282 C C . LYS A 1 175 ? -17.516 9.18 10.117 1 98.25 175 LYS A C 1
ATOM 1284 O O . LYS A 1 175 ? -17.875 10.289 10.531 1 98.25 175 LYS A O 1
ATOM 1289 N N . LEU A 1 176 ? -16.328 8.969 9.531 1 97.44 176 LEU A N 1
ATOM 1290 C CA . LEU A 1 176 ? -15.32 10 9.359 1 97.44 176 LEU A CA 1
ATOM 1291 C C . LEU A 1 176 ? -14.836 10.062 7.918 1 97.44 176 LEU A C 1
ATOM 1293 O O . LEU A 1 176 ? -13.648 9.852 7.652 1 97.44 176 LEU A O 1
ATOM 1297 N N . PRO A 1 177 ? -15.672 10.43 7.004 1 97.56 177 PRO A N 1
ATOM 1298 C CA . PRO A 1 177 ? -15.32 10.32 5.586 1 97.56 177 PRO A CA 1
ATOM 1299 C C . PRO A 1 177 ? -14.141 11.195 5.195 1 97.56 177 PRO A C 1
ATOM 1301 O O . PRO A 1 177 ? -13.242 10.75 4.473 1 97.56 177 PRO A O 1
ATOM 1304 N N . ASP A 1 178 ? -14.07 12.398 5.715 1 97.62 178 ASP A N 1
ATOM 1305 C CA . ASP A 1 178 ? -13.008 13.312 5.309 1 97.62 178 ASP A CA 1
ATOM 1306 C C . ASP A 1 178 ? -11.656 12.852 5.852 1 97.62 178 ASP A C 1
ATOM 1308 O O . ASP A 1 178 ? -10.656 12.859 5.129 1 97.62 178 ASP A O 1
ATOM 1312 N N . ARG A 1 179 ? -11.609 12.461 7.086 1 97.56 179 ARG A N 1
ATOM 1313 C CA . ARG A 1 179 ? -10.375 11.953 7.68 1 97.56 179 ARG A CA 1
ATOM 1314 C C . ARG A 1 179 ? -9.906 10.688 6.969 1 97.56 179 ARG A C 1
ATOM 1316 O O . ARG A 1 179 ? -8.711 10.492 6.762 1 97.56 179 ARG A O 1
ATOM 1323 N N . SER A 1 180 ? -10.891 9.859 6.617 1 98.19 180 SER A N 1
ATOM 1324 C CA . SER A 1 180 ? -10.547 8.609 5.957 1 98.19 180 SER A CA 1
ATOM 1325 C C . SER A 1 180 ? -9.906 8.859 4.594 1 98.19 180 SER A C 1
ATOM 1327 O O . SER A 1 180 ? -8.914 8.211 4.238 1 98.19 180 SER A O 1
ATOM 1329 N N . LEU A 1 181 ? -10.453 9.805 3.826 1 98.62 181 LEU A N 1
ATOM 1330 C CA . LEU A 1 181 ? -9.844 10.117 2.539 1 98.62 181 LEU A CA 1
ATOM 1331 C C . LEU A 1 181 ? -8.43 10.664 2.729 1 98.62 181 LEU A C 1
ATOM 1333 O O . LEU A 1 181 ? -7.512 10.297 1.99 1 98.62 181 LEU A O 1
ATOM 1337 N N . HIS A 1 182 ? -8.266 11.547 3.727 1 98.56 182 HIS A N 1
ATOM 1338 C CA . HIS A 1 182 ? -6.941 12.078 4.035 1 98.56 182 HIS A CA 1
ATOM 1339 C C . HIS A 1 182 ? -5.945 10.953 4.305 1 98.56 182 HIS A C 1
ATOM 1341 O O . HIS A 1 182 ? -4.848 10.945 3.746 1 98.56 182 HIS A O 1
ATOM 1347 N N . ARG A 1 183 ? -6.359 9.984 5.059 1 98.12 183 ARG A N 1
ATOM 1348 C CA . ARG A 1 183 ? -5.438 8.938 5.477 1 98.12 183 ARG A CA 1
ATOM 1349 C C . ARG A 1 183 ? -5.215 7.922 4.355 1 98.12 183 ARG A C 1
ATOM 1351 O O . ARG A 1 183 ? -4.125 7.355 4.234 1 98.12 183 ARG A O 1
ATOM 1358 N N . ILE A 1 184 ? -6.227 7.738 3.529 1 98.56 184 ILE A N 1
ATOM 1359 C CA . ILE A 1 184 ? -6.012 6.926 2.338 1 98.56 184 ILE A CA 1
ATOM 1360 C C . ILE A 1 184 ? -4.945 7.574 1.457 1 98.56 184 ILE A C 1
ATOM 1362 O O . ILE A 1 184 ? -4.082 6.887 0.905 1 98.56 184 ILE A O 1
ATOM 1366 N N . ARG A 1 185 ? -4.918 8.867 1.384 1 98.38 185 ARG A N 1
ATOM 1367 C CA . ARG A 1 185 ? -3.984 9.586 0.523 1 98.38 185 ARG A CA 1
ATOM 1368 C C . ARG A 1 185 ? -2.602 9.672 1.163 1 98.38 185 ARG A C 1
ATOM 1370 O O . ARG A 1 185 ? -1.587 9.523 0.48 1 98.38 185 ARG A O 1
ATOM 1377 N N . PHE A 1 186 ? -2.594 9.867 2.479 1 98.38 186 PHE A N 1
ATOM 1378 C CA . PHE A 1 186 ? -1.316 10.258 3.061 1 98.38 186 PHE A CA 1
ATOM 1379 C C . PHE A 1 186 ? -0.922 9.305 4.188 1 98.38 186 PHE A C 1
ATOM 1381 O O . PHE A 1 186 ? 0.129 9.477 4.809 1 98.38 186 PHE A O 1
ATOM 1388 N N . SER A 1 187 ? -1.735 8.289 4.453 1 97.19 187 SER A N 1
ATOM 1389 C CA . SER A 1 187 ? -1.474 7.281 5.477 1 97.19 187 SER A CA 1
ATOM 1390 C C . SER A 1 187 ? -1.874 7.785 6.859 1 97.19 187 SER A C 1
ATOM 1392 O O . SER A 1 187 ? -2.125 8.977 7.047 1 97.19 187 SER A O 1
ATOM 1394 N N . LYS A 1 188 ? -2.033 6.918 7.777 1 94.38 188 LYS A N 1
ATOM 1395 C CA . LYS A 1 188 ? -2.174 7.227 9.195 1 94.38 188 LYS A CA 1
ATOM 1396 C C . LYS A 1 188 ? -0.809 7.336 9.875 1 94.38 188 LYS A C 1
ATOM 1398 O O . LYS A 1 188 ? -0.021 6.387 9.852 1 94.38 188 LYS A O 1
ATOM 1403 N N . PRO A 1 189 ? -0.567 8.469 10.453 1 94.06 189 PRO A N 1
ATOM 1404 C CA . PRO A 1 189 ? 0.758 8.648 11.047 1 94.06 189 PRO A CA 1
ATOM 1405 C C . PRO A 1 189 ? 1.089 7.566 12.078 1 94.06 189 PRO A C 1
ATOM 1407 O O . PRO A 1 189 ? 0.279 7.285 12.969 1 94.06 189 PRO A O 1
ATOM 1410 N N . GLY A 1 190 ? 2.24 6.996 11.891 1 88.94 190 GLY A N 1
ATOM 1411 C CA . GLY A 1 190 ? 2.734 6.02 12.844 1 88.94 190 GLY A CA 1
ATOM 1412 C C . GLY A 1 190 ? 2.25 4.609 12.555 1 88.94 190 GLY A C 1
ATOM 1413 O O . GLY A 1 190 ? 2.578 3.674 13.289 1 88.94 190 GLY A O 1
ATOM 1414 N N . ASP A 1 191 ? 1.433 4.434 11.578 1 90.44 191 ASP A N 1
ATOM 1415 C CA . ASP A 1 191 ? 0.922 3.113 11.211 1 90.44 191 ASP A CA 1
ATOM 1416 C C . ASP A 1 191 ? 1.581 2.604 9.93 1 90.44 191 ASP A C 1
ATOM 1418 O O . ASP A 1 191 ? 2.459 3.266 9.375 1 90.44 191 ASP A O 1
ATOM 1422 N N . SER A 1 192 ? 1.208 1.368 9.547 1 91 192 SER A N 1
ATOM 1423 C CA . SER A 1 192 ? 1.817 0.734 8.383 1 91 192 SER A CA 1
ATOM 1424 C C . SER A 1 192 ? 0.917 0.847 7.156 1 91 192 SER A C 1
ATOM 1426 O O . SER A 1 192 ? 1.133 0.16 6.156 1 91 192 SER A O 1
ATOM 1428 N N . MET A 1 193 ? -0.07 1.739 7.281 1 95.19 193 MET A N 1
ATOM 1429 C CA . MET A 1 193 ? -0.946 1.938 6.129 1 95.19 193 MET A CA 1
ATOM 1430 C C . MET A 1 193 ? -0.208 2.645 5 1 95.19 193 MET A C 1
ATOM 1432 O O . MET A 1 193 ? 0.436 3.672 5.219 1 95.19 193 MET A O 1
ATOM 1436 N N . PRO A 1 194 ? -0.263 2.146 3.775 1 96.69 194 PRO A N 1
ATOM 1437 C CA . PRO A 1 194 ? 0.384 2.863 2.674 1 96.69 194 PRO A CA 1
ATOM 1438 C C . PRO A 1 194 ? -0.271 4.211 2.379 1 96.69 194 PRO A C 1
ATOM 1440 O O . PRO A 1 194 ? -1.454 4.402 2.674 1 96.69 194 PRO A O 1
ATOM 1443 N N . ALA A 1 195 ? 0.512 5.129 1.897 1 97.94 195 ALA A N 1
ATOM 1444 C CA . ALA A 1 195 ? 0.009 6.379 1.335 1 97.94 195 ALA A CA 1
ATOM 1445 C C . ALA A 1 195 ? -0.133 6.281 -0.181 1 97.94 195 ALA A C 1
ATOM 1447 O O . ALA A 1 195 ? 0.722 5.703 -0.854 1 97.94 195 ALA A O 1
ATOM 1448 N N . LEU A 1 196 ? -1.175 6.828 -0.723 1 98.44 196 LEU A N 1
ATOM 1449 C CA . LEU A 1 196 ? -1.408 6.754 -2.162 1 98.44 196 LEU A CA 1
ATOM 1450 C C . LEU A 1 196 ? -1.117 8.094 -2.83 1 98.44 196 LEU A C 1
ATOM 1452 O O . LEU A 1 196 ? -1.569 8.344 -3.949 1 98.44 196 LEU A O 1
ATOM 1456 N N . ALA A 1 197 ? -0.315 8.93 -2.135 1 97.19 197 ALA A N 1
ATOM 1457 C CA . ALA A 1 197 ? -0.105 10.312 -2.543 1 97.19 197 ALA A CA 1
ATOM 1458 C C . ALA A 1 197 ? 0.702 10.391 -3.836 1 97.19 197 ALA A C 1
ATOM 1460 O O . ALA A 1 197 ? 0.66 11.398 -4.543 1 97.19 197 ALA A O 1
ATOM 1461 N N . ALA A 1 198 ? 1.454 9.359 -4.16 1 97.62 198 ALA A N 1
ATOM 1462 C CA . ALA A 1 198 ? 2.266 9.367 -5.375 1 97.62 198 ALA A CA 1
ATOM 1463 C C . ALA A 1 198 ? 1.431 8.977 -6.594 1 97.62 198 ALA A C 1
ATOM 1465 O O . ALA A 1 198 ? 1.893 9.086 -7.73 1 97.62 198 ALA A O 1
ATOM 1466 N N . LEU A 1 199 ? 0.201 8.492 -6.34 1 98.25 199 LEU A N 1
ATOM 1467 C CA . LEU A 1 199 ? -0.71 8.094 -7.406 1 98.25 199 LEU A CA 1
ATOM 1468 C C . LEU A 1 199 ? -1.705 9.203 -7.723 1 98.25 199 LEU A C 1
ATOM 1470 O O . LEU A 1 199 ? -1.887 10.125 -6.922 1 98.25 199 LEU A O 1
ATOM 1474 N N . PRO A 1 200 ? -2.334 9.141 -8.906 1 97.38 200 PRO A N 1
ATOM 1475 C CA . PRO A 1 200 ? -3.383 10.125 -9.195 1 97.38 200 PRO A CA 1
ATOM 1476 C C . PRO A 1 200 ? -4.473 10.148 -8.125 1 97.38 200 PRO A C 1
ATOM 1478 O O . PRO A 1 200 ? -4.836 9.102 -7.582 1 97.38 200 PRO A O 1
ATOM 1481 N N . LEU A 1 201 ? -5.023 11.344 -7.844 1 97.62 201 LEU A N 1
ATOM 1482 C CA . LEU A 1 201 ? -6.027 11.562 -6.809 1 97.62 201 LEU A CA 1
ATOM 1483 C C . LEU A 1 201 ? -7.207 10.609 -6.992 1 97.62 201 LEU A C 1
ATOM 1485 O O . LEU A 1 201 ? -7.781 10.133 -6.008 1 97.62 201 LEU A O 1
ATOM 1489 N N . ASP A 1 202 ? -7.551 10.289 -8.227 1 98.19 202 ASP A N 1
ATOM 1490 C CA . ASP A 1 202 ? -8.727 9.469 -8.492 1 98.19 202 ASP A CA 1
ATOM 1491 C C . ASP A 1 202 ? -8.578 8.078 -7.887 1 98.19 202 ASP A C 1
ATOM 1493 O O . ASP A 1 202 ? -9.57 7.449 -7.512 1 98.19 202 ASP A O 1
ATOM 1497 N N . VAL A 1 203 ? -7.34 7.574 -7.758 1 98.75 203 VAL A N 1
ATOM 1498 C CA . VAL A 1 203 ? -7.125 6.258 -7.168 1 98.75 203 VAL A CA 1
ATOM 1499 C C . VAL A 1 203 ? -7.574 6.262 -5.711 1 98.75 203 VAL A C 1
ATOM 1501 O O . VAL A 1 203 ? -8.352 5.398 -5.293 1 98.75 203 VAL A O 1
ATOM 1504 N N . ALA A 1 204 ? -7.156 7.254 -4.961 1 98.75 204 ALA A N 1
ATOM 1505 C CA . ALA A 1 204 ? -7.543 7.352 -3.557 1 98.75 204 ALA A CA 1
ATOM 1506 C C . ALA A 1 204 ? -9.047 7.57 -3.42 1 98.75 204 ALA A C 1
ATOM 1508 O O . ALA A 1 204 ? -9.688 6.98 -2.547 1 98.75 204 ALA A O 1
ATOM 1509 N N . VAL A 1 205 ? -9.586 8.398 -4.301 1 98.75 205 VAL A N 1
ATOM 1510 C CA . VAL A 1 205 ? -11.008 8.719 -4.23 1 98.75 205 VAL A CA 1
ATOM 1511 C C . VAL A 1 205 ? -11.836 7.477 -4.57 1 98.75 205 VAL A C 1
ATOM 1513 O O . VAL A 1 205 ? -12.875 7.23 -3.955 1 98.75 205 VAL A O 1
ATOM 1516 N N . ASP A 1 206 ? -11.383 6.711 -5.543 1 98.88 206 ASP A N 1
ATOM 1517 C CA . ASP A 1 206 ? -12.062 5.465 -5.887 1 98.88 206 ASP A CA 1
ATOM 1518 C C . ASP A 1 206 ? -12.031 4.484 -4.715 1 98.88 206 ASP A C 1
ATOM 1520 O O . ASP A 1 206 ? -13.055 3.883 -4.379 1 98.88 206 ASP A O 1
ATOM 1524 N N . VAL A 1 207 ? -10.867 4.297 -4.078 1 98.88 207 VAL A N 1
ATOM 1525 C CA . VAL A 1 207 ? -10.75 3.426 -2.912 1 98.88 207 VAL A CA 1
ATOM 1526 C C . VAL A 1 207 ? -11.695 3.904 -1.812 1 98.88 207 VAL A C 1
ATOM 1528 O O . VAL A 1 207 ? -12.414 3.102 -1.211 1 98.88 207 VAL A O 1
ATOM 1531 N N . TRP A 1 208 ? -11.648 5.195 -1.593 1 98.69 208 TRP A N 1
ATOM 1532 C CA . TRP A 1 208 ? -12.5 5.848 -0.6 1 98.69 208 TRP A CA 1
ATOM 1533 C C . TRP A 1 208 ? -13.969 5.566 -0.871 1 98.69 208 TRP A C 1
ATOM 1535 O O . TRP A 1 208 ? -14.719 5.211 0.043 1 98.69 208 TRP A O 1
ATOM 1545 N N . THR A 1 209 ? -14.383 5.668 -2.08 1 98.75 209 THR A N 1
ATOM 1546 C CA . THR A 1 209 ? -15.758 5.453 -2.502 1 98.75 209 THR A CA 1
ATOM 1547 C C . THR A 1 209 ? -16.172 3.996 -2.291 1 98.75 209 THR A C 1
ATOM 1549 O O . THR A 1 209 ? -17.25 3.719 -1.773 1 98.75 209 THR A O 1
ATOM 1552 N N . TYR A 1 210 ? -15.367 3.09 -2.617 1 98.81 210 TYR A N 1
ATOM 1553 C CA . TYR A 1 210 ? -15.656 1.68 -2.387 1 98.81 210 TYR A CA 1
ATOM 1554 C C . TYR A 1 210 ? -15.727 1.372 -0.896 1 98.81 210 TYR A C 1
ATOM 1556 O O . TYR A 1 210 ? -16.609 0.635 -0.449 1 98.81 210 TYR A O 1
ATOM 1564 N N . ALA A 1 211 ? -14.703 1.874 -0.125 1 98.62 211 ALA A N 1
ATOM 1565 C CA . ALA A 1 211 ? -14.633 1.603 1.309 1 98.62 211 ALA A CA 1
ATOM 1566 C C . ALA A 1 211 ? -15.938 1.975 2.002 1 98.62 211 ALA A C 1
ATOM 1568 O O . ALA A 1 211 ? -16.344 1.326 2.971 1 98.62 211 ALA A O 1
ATOM 1569 N N . LYS A 1 212 ? -16.688 2.971 1.508 1 98.19 212 LYS A N 1
ATOM 1570 C CA . LYS A 1 212 ? -17.953 3.398 2.066 1 98.19 212 LYS A CA 1
ATOM 1571 C C . LYS A 1 212 ? -19.016 2.314 1.902 1 98.19 212 LYS A C 1
ATOM 1573 O O . LYS A 1 212 ? -20.031 2.314 2.609 1 98.19 212 LYS A O 1
ATOM 1578 N N . THR A 1 213 ? -18.828 1.428 0.923 1 98 213 THR A N 1
ATOM 1579 C CA . THR A 1 213 ? -19.812 0.391 0.647 1 98 213 THR A CA 1
ATOM 1580 C C . THR A 1 213 ? -19.578 -0.835 1.522 1 98 213 THR A C 1
ATOM 1582 O O . THR A 1 213 ? -20.391 -1.753 1.556 1 98 213 THR A O 1
ATOM 1585 N N . LEU A 1 214 ? -18.438 -0.885 2.252 1 97.81 214 LEU A N 1
ATOM 1586 C CA . LEU A 1 214 ? -18.078 -2.049 3.059 1 97.81 214 LEU A CA 1
ATOM 1587 C C . LEU A 1 214 ? -18.984 -2.15 4.289 1 97.81 214 LEU A C 1
ATOM 1589 O O . LEU A 1 214 ? -19.578 -1.154 4.715 1 97.81 214 LEU A O 1
ATOM 1593 N N . PRO A 1 215 ? -19.078 -3.377 4.848 1 96.38 215 PRO A N 1
ATOM 1594 C CA . PRO A 1 215 ? -19.906 -3.559 6.035 1 96.38 215 PRO A CA 1
ATOM 1595 C C . PRO A 1 215 ? -19.484 -2.666 7.199 1 96.38 215 PRO A C 1
ATOM 1597 O O . PRO A 1 215 ? -18.297 -2.451 7.414 1 96.38 215 PRO A O 1
ATOM 1600 N N . GLN A 1 216 ? -20.453 -2.203 7.883 1 96.31 216 GLN A N 1
ATOM 1601 C CA . GLN A 1 216 ? -20.172 -1.287 8.984 1 96.31 216 GLN A CA 1
ATOM 1602 C C . GLN A 1 216 ? -20.219 -2.014 10.328 1 96.31 216 GLN A C 1
ATOM 1604 O O . GLN A 1 216 ? -19.875 -1.434 11.359 1 96.31 216 GLN A O 1
ATOM 1609 N N . GLU A 1 217 ? -20.844 -3.227 10.32 1 92.81 217 GLU A N 1
ATOM 1610 C CA . GLU A 1 217 ? -20.922 -4.07 11.508 1 92.81 217 GLU A CA 1
ATOM 1611 C C . GLU A 1 217 ? -20.375 -5.469 11.227 1 92.81 217 GLU A C 1
ATOM 1613 O O . GLU A 1 217 ? -20.391 -5.93 10.086 1 92.81 217 GLU A O 1
ATOM 1618 N N . MET B 1 1 ? -76.25 -19.484 14.328 1 27.98 1 MET B N 1
ATOM 1619 C CA . MET B 1 1 ? -75.125 -18.719 14.766 1 27.98 1 MET B CA 1
ATOM 1620 C C . MET B 1 1 ? -73.812 -19.312 14.195 1 27.98 1 MET B C 1
ATOM 1622 O O . MET B 1 1 ? -73.375 -20.359 14.648 1 27.98 1 MET B O 1
ATOM 1626 N N . ARG B 1 2 ? -73.625 -19.188 12.773 1 33.75 2 ARG B N 1
ATOM 1627 C CA . ARG B 1 2 ? -72.562 -19.688 11.945 1 33.75 2 ARG B CA 1
ATOM 1628 C C . ARG B 1 2 ? -71.188 -19.125 12.398 1 33.75 2 ARG B C 1
ATOM 1630 O O . ARG B 1 2 ? -71 -17.906 12.445 1 33.75 2 ARG B O 1
ATOM 1637 N N . SER B 1 3 ? -70.5 -19.766 13.352 1 36.72 3 SER B N 1
ATOM 1638 C CA . SER B 1 3 ? -69.125 -19.484 13.844 1 36.72 3 SER B CA 1
ATOM 1639 C C . SER B 1 3 ? -68.125 -19.469 12.703 1 36.72 3 SER B C 1
ATOM 1641 O O . SER B 1 3 ? -67.875 -20.5 12.062 1 36.72 3 SER B O 1
ATOM 1643 N N . GLY B 1 4 ? -68.062 -18.406 11.883 1 36.5 4 GLY B N 1
ATOM 1644 C CA . GLY B 1 4 ? -67.125 -18.219 10.812 1 36.5 4 GLY B CA 1
ATOM 1645 C C . GLY B 1 4 ? -65.688 -18.156 11.312 1 36.5 4 GLY B C 1
ATOM 1646 O O . GLY B 1 4 ? -65.375 -17.375 12.195 1 36.5 4 GLY B O 1
ATOM 1647 N N . ILE B 1 5 ? -64.938 -19.297 11.266 1 40.03 5 ILE B N 1
ATOM 1648 C CA . ILE B 1 5 ? -63.531 -19.438 11.555 1 40.03 5 ILE B CA 1
ATOM 1649 C C . ILE B 1 5 ? -62.719 -18.516 10.648 1 40.03 5 ILE B C 1
ATOM 1651 O O . ILE B 1 5 ? -62.812 -18.594 9.422 1 40.03 5 ILE B O 1
ATOM 1655 N N . LEU B 1 6 ? -62.438 -17.266 11.062 1 41.91 6 LEU B N 1
ATOM 1656 C CA . LEU B 1 6 ? -61.5 -16.391 10.383 1 41.91 6 LEU B CA 1
ATOM 1657 C C . LEU B 1 6 ? -60.094 -17.031 10.336 1 41.91 6 LEU B C 1
ATOM 1659 O O . LEU B 1 6 ? -59.531 -17.359 11.375 1 41.91 6 LEU B O 1
ATOM 1663 N N . SER B 1 7 ? -59.812 -17.734 9.281 1 39.72 7 SER B N 1
ATOM 1664 C CA . SER B 1 7 ? -58.469 -18.25 9.008 1 39.72 7 SER B CA 1
ATOM 1665 C C . SER B 1 7 ? -57.469 -17.109 8.852 1 39.72 7 SER B C 1
ATOM 1667 O O . SER B 1 7 ? -57.594 -16.25 7.973 1 39.72 7 SER B O 1
ATOM 1669 N N . GLY B 1 8 ? -56.906 -16.594 9.953 1 37.09 8 GLY B N 1
ATOM 1670 C CA . GLY B 1 8 ? -55.812 -15.641 9.898 1 37.09 8 GLY B CA 1
ATOM 1671 C C . GLY B 1 8 ? -54.594 -16.156 9.133 1 37.09 8 GLY B C 1
ATOM 1672 O O . GLY B 1 8 ? -54.094 -17.234 9.445 1 37.09 8 GLY B O 1
ATOM 1673 N N . PHE B 1 9 ? -54.5 -15.727 7.879 1 42.22 9 PHE B N 1
ATOM 1674 C CA . PHE B 1 9 ? -53.312 -15.977 7.086 1 42.22 9 PHE B CA 1
ATOM 1675 C C . PHE B 1 9 ? -52.094 -15.328 7.73 1 42.22 9 PHE B C 1
ATOM 1677 O O . PHE B 1 9 ? -52.031 -14.109 7.902 1 42.22 9 PHE B O 1
ATOM 1684 N N . VAL B 1 10 ? -51.344 -16.109 8.547 1 42.81 10 VAL B N 1
ATOM 1685 C CA . VAL B 1 10 ? -50.031 -15.688 9.031 1 42.81 10 VAL B CA 1
ATOM 1686 C C . VAL B 1 10 ? -49.062 -15.57 7.852 1 42.81 10 VAL B C 1
ATOM 1688 O O . VAL B 1 10 ? -48.75 -16.562 7.199 1 42.81 10 VAL B O 1
ATOM 1691 N N . VAL B 1 11 ? -48.969 -14.414 7.215 1 40.5 11 VAL B N 1
ATOM 1692 C CA . VAL B 1 11 ? -47.875 -14.133 6.285 1 40.5 11 VAL B CA 1
ATOM 1693 C C . VAL B 1 11 ? -46.531 -14.156 7.027 1 40.5 11 VAL B C 1
ATOM 1695 O O . VAL B 1 11 ? -46.281 -13.328 7.91 1 40.5 11 VAL B O 1
ATOM 1698 N N . ALA B 1 12 ? -45.938 -15.328 7.137 1 39.31 12 ALA B N 1
ATOM 1699 C CA . ALA B 1 12 ? -44.562 -15.383 7.57 1 39.31 12 ALA B CA 1
ATOM 1700 C C . ALA B 1 12 ? -43.656 -14.539 6.66 1 39.31 12 ALA B C 1
ATOM 1702 O O . ALA B 1 12 ? -43.469 -14.867 5.488 1 39.31 12 ALA B O 1
ATOM 1703 N N . ALA B 1 13 ? -43.531 -13.195 6.91 1 41.34 13 ALA B N 1
ATOM 1704 C CA . ALA B 1 13 ? -42.469 -12.438 6.289 1 41.34 13 ALA B CA 1
ATOM 1705 C C . ALA B 1 13 ? -41.125 -13.125 6.512 1 41.34 13 ALA B C 1
ATOM 1707 O O . ALA B 1 13 ? -40.594 -13.148 7.637 1 41.34 13 ALA B O 1
ATOM 1708 N N . GLY B 1 14 ? -40.844 -14.141 5.695 1 36.75 14 GLY B N 1
ATOM 1709 C CA . GLY B 1 14 ? -39.469 -14.664 5.738 1 36.75 14 GLY B CA 1
ATOM 1710 C C . GLY B 1 14 ? -38.406 -13.578 5.645 1 36.75 14 GLY B C 1
ATOM 1711 O O . GLY B 1 14 ? -38.375 -12.82 4.672 1 36.75 14 GLY B O 1
ATOM 1712 N N . LEU B 1 15 ? -37.906 -13.102 6.699 1 38.5 15 LEU B N 1
ATOM 1713 C CA . LEU B 1 15 ? -36.656 -12.328 6.684 1 38.5 15 LEU B CA 1
ATOM 1714 C C . LEU B 1 15 ? -35.562 -13.062 5.906 1 38.5 15 LEU B C 1
ATOM 1716 O O . LEU B 1 15 ? -35.062 -14.086 6.363 1 38.5 15 LEU B O 1
ATOM 1720 N N . VAL B 1 16 ? -35.625 -12.93 4.617 1 33.94 16 VAL B N 1
ATOM 1721 C CA . VAL B 1 16 ? -34.406 -13.312 3.906 1 33.94 16 VAL B CA 1
ATOM 1722 C C . VAL B 1 16 ? -33.219 -12.547 4.473 1 33.94 16 VAL B C 1
ATOM 1724 O O . VAL B 1 16 ? -33.094 -11.344 4.262 1 33.94 16 VAL B O 1
ATOM 1727 N N . ALA B 1 17 ? -32.75 -12.961 5.465 1 37.53 17 ALA B N 1
ATOM 1728 C CA . ALA B 1 17 ? -31.391 -12.5 5.797 1 37.53 17 ALA B CA 1
ATOM 1729 C C . ALA B 1 17 ? -30.469 -12.562 4.578 1 37.53 17 ALA B C 1
ATOM 1731 O O . ALA B 1 17 ? -30.219 -13.641 4.047 1 37.53 17 ALA B O 1
ATOM 1732 N N . PHE B 1 18 ? -30.312 -11.547 3.865 1 38 18 PHE B N 1
ATOM 1733 C CA . PHE B 1 18 ? -29.25 -11.539 2.863 1 38 18 PHE B CA 1
ATOM 1734 C C . PHE B 1 18 ? -27.906 -11.938 3.48 1 38 18 PHE B C 1
ATOM 1736 O O . PHE B 1 18 ? -27.406 -11.258 4.371 1 38 18 PHE B O 1
ATOM 1743 N N . ALA B 1 19 ? -27.625 -13.172 3.551 1 37.53 19 ALA B N 1
ATOM 1744 C CA . ALA B 1 19 ? -26.219 -13.492 3.807 1 37.53 19 ALA B CA 1
ATOM 1745 C C . ALA B 1 19 ? -25.297 -12.586 2.996 1 37.53 19 ALA B C 1
ATOM 1747 O O . ALA B 1 19 ? -25.531 -12.344 1.81 1 37.53 19 ALA B O 1
ATOM 1748 N N . PRO B 1 20 ? -24.594 -11.727 3.656 1 42.16 20 PRO B N 1
ATOM 1749 C CA . PRO B 1 20 ? -23.688 -10.945 2.809 1 42.16 20 PRO B CA 1
ATOM 1750 C C . PRO B 1 20 ? -23 -11.789 1.739 1 42.16 20 PRO B C 1
ATOM 1752 O O . PRO B 1 20 ? -22.344 -12.781 2.061 1 42.16 20 PRO B O 1
ATOM 1755 N N . GLN B 1 21 ? -23.547 -12 0.613 1 46.41 21 GLN B N 1
ATOM 1756 C CA . GLN B 1 21 ? -22.922 -12.703 -0.505 1 46.41 21 GLN B CA 1
ATOM 1757 C C . GLN B 1 21 ? -21.422 -12.414 -0.574 1 46.41 21 GLN B C 1
ATOM 1759 O O . GLN B 1 21 ? -21.016 -11.25 -0.495 1 46.41 21 GLN B O 1
ATOM 1764 N N . ALA B 1 22 ? -20.703 -13.359 -0.155 1 53.66 22 ALA B N 1
ATOM 1765 C CA . ALA B 1 22 ? -19.25 -13.266 -0.357 1 53.66 22 ALA B CA 1
ATOM 1766 C C . ALA B 1 22 ? -18.922 -12.625 -1.701 1 53.66 22 ALA B C 1
ATOM 1768 O O . ALA B 1 22 ? -19.312 -13.141 -2.754 1 53.66 22 ALA B O 1
ATOM 1769 N N . GLN B 1 23 ? -18.719 -11.297 -1.772 1 65.25 23 GLN B N 1
ATOM 1770 C CA . GLN B 1 23 ? -18.516 -10.547 -3.006 1 65.25 23 GLN B CA 1
ATOM 1771 C C . GLN B 1 23 ? -17.359 -11.125 -3.822 1 65.25 23 GLN B C 1
ATOM 1773 O O . GLN B 1 23 ? -16.297 -11.422 -3.275 1 65.25 23 GLN B O 1
ATOM 1778 N N . ALA B 1 24 ? -17.734 -11.578 -5.031 1 86 24 ALA B N 1
ATOM 1779 C CA . ALA B 1 24 ? -16.766 -12.047 -6.008 1 86 24 ALA B CA 1
ATOM 1780 C C . ALA B 1 24 ? -15.609 -11.047 -6.148 1 86 24 ALA B C 1
ATOM 1782 O O . ALA B 1 24 ? -15.828 -9.836 -6.09 1 86 24 ALA B O 1
ATOM 1783 N N . LEU B 1 25 ? -14.414 -11.562 -6.297 1 94.56 25 LEU B N 1
ATOM 1784 C CA . LEU B 1 25 ? -13.25 -10.711 -6.5 1 94.56 25 LEU B CA 1
ATOM 1785 C C . LEU B 1 25 ? -13.383 -9.914 -7.793 1 94.56 25 LEU B C 1
ATOM 1787 O O . LEU B 1 25 ? -13.961 -10.398 -8.766 1 94.56 25 LEU B O 1
ATOM 1791 N N . SER B 1 26 ? -12.867 -8.703 -7.809 1 96.56 26 SER B N 1
ATOM 1792 C CA . SER B 1 26 ? -12.688 -7.938 -9.039 1 96.56 26 SER B CA 1
ATOM 1793 C C . SER B 1 26 ? -11.648 -8.586 -9.945 1 96.56 26 SER B C 1
ATOM 1795 O O . SER B 1 26 ? -10.898 -9.461 -9.516 1 96.56 26 SER B O 1
ATOM 1797 N N . PRO B 1 27 ? -11.594 -8.188 -11.188 1 96.62 27 PRO B N 1
ATOM 1798 C CA . PRO B 1 27 ? -10.531 -8.688 -12.055 1 96.62 27 PRO B CA 1
ATOM 1799 C C . PRO B 1 27 ? -9.133 -8.406 -11.5 1 96.62 27 PRO B C 1
ATOM 1801 O O . PRO B 1 27 ? -8.25 -9.258 -11.594 1 96.62 27 PRO B O 1
ATOM 1804 N N . GLU B 1 28 ? -8.938 -7.223 -10.922 1 97.75 28 GLU B N 1
ATOM 1805 C CA . GLU B 1 28 ? -7.652 -6.883 -10.32 1 97.75 28 GLU B CA 1
ATOM 1806 C C . GLU B 1 28 ? -7.363 -7.758 -9.102 1 97.75 28 GLU B C 1
ATOM 1808 O O . GLU B 1 28 ? -6.227 -8.195 -8.898 1 97.75 28 GLU B O 1
ATOM 1813 N N . GLY B 1 29 ? -8.414 -7.992 -8.312 1 97.25 29 GLY B N 1
ATOM 1814 C CA . GLY B 1 29 ? -8.266 -8.891 -7.184 1 97.25 29 GLY B CA 1
ATOM 1815 C C . GLY B 1 29 ? -7.902 -10.312 -7.59 1 97.25 29 GLY B C 1
ATOM 1816 O O . GLY B 1 29 ? -7.047 -10.938 -6.969 1 97.25 29 GLY B O 1
ATOM 1817 N N . MET B 1 30 ? -8.57 -10.766 -8.633 1 97.56 30 MET B N 1
ATOM 1818 C CA . MET B 1 30 ? -8.273 -12.102 -9.141 1 97.56 30 MET B CA 1
ATOM 1819 C C . MET B 1 30 ? -6.844 -12.172 -9.68 1 97.56 30 MET B C 1
ATOM 1821 O O . MET B 1 30 ? -6.148 -13.172 -9.469 1 97.56 30 MET B O 1
ATOM 1825 N N . LEU B 1 31 ? -6.449 -11.141 -10.352 1 98.19 31 LEU B N 1
ATOM 1826 C CA . LEU B 1 31 ? -5.09 -11.094 -10.883 1 98.19 31 LEU B CA 1
ATOM 1827 C C . LEU B 1 31 ? -4.062 -11.188 -9.758 1 98.19 31 LEU B C 1
ATOM 1829 O O . LEU B 1 31 ? -3.117 -11.977 -9.844 1 98.19 31 LEU B O 1
ATOM 1833 N N . ALA B 1 32 ? -4.23 -10.383 -8.734 1 97.94 32 ALA B N 1
ATOM 1834 C CA . ALA B 1 32 ? -3.326 -10.414 -7.59 1 97.94 32 ALA B CA 1
ATOM 1835 C C . ALA B 1 32 ? -3.342 -11.781 -6.914 1 97.94 32 ALA B C 1
ATOM 1837 O O . ALA B 1 32 ? -2.287 -12.328 -6.59 1 97.94 32 ALA B O 1
ATOM 1838 N N . ARG B 1 33 ? -4.52 -12.312 -6.684 1 97.31 33 ARG B N 1
ATOM 1839 C CA . ARG B 1 33 ? -4.621 -13.625 -6.051 1 97.31 33 ARG B CA 1
ATOM 1840 C C . ARG B 1 33 ? -3.93 -14.695 -6.895 1 97.31 33 ARG B C 1
ATOM 1842 O O . ARG B 1 33 ? -3.227 -15.555 -6.359 1 97.31 33 ARG B O 1
ATOM 1849 N N . GLY B 1 34 ? -4.152 -14.656 -8.227 1 98.5 34 GLY B N 1
ATOM 1850 C CA . GLY B 1 34 ? -3.479 -15.594 -9.109 1 98.5 34 GLY B CA 1
ATOM 1851 C C . GLY B 1 34 ? -1.967 -15.562 -8.969 1 98.5 34 GLY B C 1
ATOM 1852 O O . GLY B 1 34 ? -1.319 -16.609 -8.938 1 98.5 34 GLY B O 1
ATOM 1853 N N . GLY B 1 35 ? -1.425 -14.367 -8.93 1 98.5 35 GLY B N 1
ATOM 1854 C CA . GLY B 1 35 ? 0.009 -14.234 -8.727 1 98.5 35 GLY B CA 1
ATOM 1855 C C . GLY B 1 35 ? 0.477 -14.812 -7.398 1 98.5 35 GLY B C 1
ATOM 1856 O O . GLY B 1 35 ? 1.561 -15.391 -7.316 1 98.5 35 GLY B O 1
ATOM 1857 N N . GLN B 1 36 ? -0.308 -14.625 -6.359 1 98 36 GLN B N 1
ATOM 1858 C CA . GLN B 1 36 ? 0.023 -15.18 -5.051 1 98 36 GLN B CA 1
ATOM 1859 C C . GLN B 1 36 ? -0.008 -16.703 -5.078 1 98 36 GLN B C 1
ATOM 1861 O O . GLN B 1 36 ? 0.875 -17.359 -4.52 1 98 36 GLN B O 1
ATOM 1866 N N . LEU B 1 37 ? -1.021 -17.25 -5.719 1 98.25 37 LEU B N 1
ATOM 1867 C CA . LEU B 1 37 ? -1.141 -18.688 -5.84 1 98.25 37 LEU B CA 1
ATOM 1868 C C . LEU B 1 37 ? 0.046 -19.281 -6.602 1 98.25 37 LEU B C 1
ATOM 1870 O O . LEU B 1 37 ? 0.597 -20.312 -6.211 1 98.25 37 LEU B O 1
ATOM 1874 N N . TYR B 1 38 ? 0.433 -18.625 -7.664 1 98.38 38 TYR B N 1
ATOM 1875 C CA . TYR B 1 38 ? 1.59 -19.031 -8.461 1 98.38 38 TYR B CA 1
ATOM 1876 C C . TYR B 1 38 ? 2.842 -19.109 -7.594 1 98.38 38 TYR B C 1
ATOM 1878 O O . TYR B 1 38 ? 3.652 -20.031 -7.75 1 98.38 38 TYR B O 1
ATOM 1886 N N . ASP B 1 39 ? 2.961 -18.125 -6.699 1 97.75 39 ASP B N 1
ATOM 1887 C CA . ASP B 1 39 ? 4.117 -18.031 -5.812 1 97.75 39 ASP B CA 1
ATOM 1888 C C . ASP B 1 39 ? 4.117 -19.156 -4.785 1 97.75 39 ASP B C 1
ATOM 1890 O O . ASP B 1 39 ? 5.043 -19.969 -4.754 1 97.75 39 ASP B O 1
ATOM 1894 N N . TRP B 1 40 ? 3.055 -19.219 -3.994 1 95.44 40 TRP B N 1
ATOM 1895 C CA . TRP B 1 40 ? 2.949 -20.188 -2.906 1 95.44 40 TRP B CA 1
ATOM 1896 C C . TRP B 1 40 ? 1.496 -20.375 -2.477 1 95.44 40 TRP B C 1
ATOM 1898 O O . TRP B 1 40 ? 1.072 -19.828 -1.455 1 95.44 40 TRP B O 1
ATOM 1908 N N . TYR B 1 41 ? 0.783 -21.328 -3.076 1 94.94 41 TYR B N 1
ATOM 1909 C CA . TYR B 1 41 ? -0.668 -21.344 -2.934 1 94.94 41 TYR B CA 1
ATOM 1910 C C . TYR B 1 41 ? -1.075 -21.844 -1.554 1 94.94 41 TYR B C 1
ATOM 1912 O O . TYR B 1 41 ? -2.094 -21.406 -1.005 1 94.94 41 TYR B O 1
ATOM 1920 N N . TYR B 1 42 ? -0.368 -22.703 -0.935 1 91.56 42 TYR B N 1
ATOM 1921 C CA . TYR B 1 42 ? -0.903 -23.266 0.296 1 91.56 42 TYR B CA 1
ATOM 1922 C C . TYR B 1 42 ? -0.799 -22.266 1.447 1 91.56 42 TYR B C 1
ATOM 1924 O O . TYR B 1 42 ? -1.316 -22.516 2.539 1 91.56 42 TYR B O 1
ATOM 1932 N N . GLN B 1 43 ? -0.136 -21.094 1.206 1 91.5 43 GLN B N 1
ATOM 1933 C CA . GLN B 1 43 ? -0.119 -20.031 2.197 1 91.5 43 GLN B CA 1
ATOM 1934 C C . GLN B 1 43 ? -1.458 -19.297 2.238 1 91.5 43 GLN B C 1
ATOM 1936 O O . GLN B 1 43 ? -1.747 -18.578 3.197 1 91.5 43 GLN B O 1
ATOM 1941 N N . ILE B 1 44 ? -2.234 -19.469 1.159 1 93.12 44 ILE B N 1
ATOM 1942 C CA . ILE B 1 44 ? -3.414 -18.609 1.097 1 93.12 44 ILE B CA 1
ATOM 1943 C C . ILE B 1 44 ? -4.645 -19.453 0.751 1 93.12 44 ILE B C 1
ATOM 1945 O O . ILE B 1 44 ? -5.723 -18.906 0.499 1 93.12 44 ILE B O 1
ATOM 1949 N N . THR B 1 45 ? -4.465 -20.703 0.589 1 94.5 45 THR B N 1
ATOM 1950 C CA . THR B 1 45 ? -5.598 -21.594 0.362 1 94.5 45 THR B CA 1
ATOM 1951 C C . THR B 1 45 ? -5.828 -22.5 1.569 1 94.5 45 THR B C 1
ATOM 1953 O O . THR B 1 45 ? -4.949 -22.641 2.424 1 94.5 45 THR B O 1
ATOM 1956 N N . GLN B 1 46 ? -7.027 -23.062 1.656 1 92.12 46 GLN B N 1
ATOM 1957 C CA . GLN B 1 46 ? -7.348 -24.047 2.691 1 92.12 46 GLN B CA 1
ATOM 1958 C C . GLN B 1 46 ? -7.438 -25.453 2.109 1 92.12 46 GLN B C 1
ATOM 1960 O O . GLN B 1 46 ? -7.824 -26.391 2.805 1 9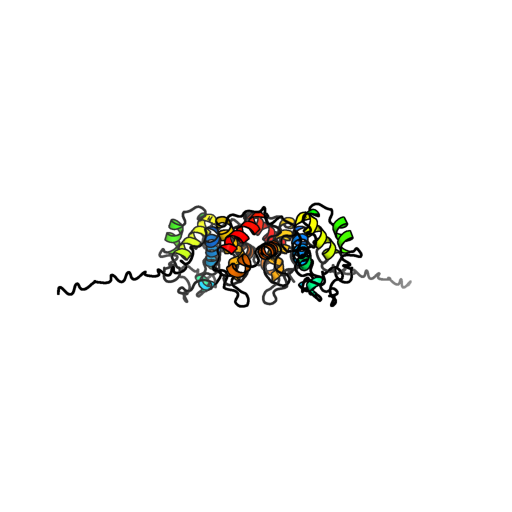2.12 46 GLN B O 1
ATOM 1965 N N . GLY B 1 47 ? -7.098 -25.594 0.944 1 94.06 47 GLY B N 1
ATOM 1966 C CA . GLY B 1 47 ? -7.176 -26.875 0.268 1 94.06 47 GLY B CA 1
ATOM 1967 C C . GLY B 1 47 ? -6.051 -27.828 0.647 1 94.06 47 GLY B C 1
ATOM 1968 O O . GLY B 1 47 ? -5.203 -27.484 1.475 1 94.06 47 GLY B O 1
ATOM 1969 N N . ASP B 1 48 ? -6.02 -28.969 0.028 1 95 48 ASP B N 1
ATOM 1970 C CA . ASP B 1 48 ? -5.031 -30.016 0.285 1 95 48 ASP B CA 1
ATOM 1971 C C . ASP B 1 48 ? -3.623 -29.531 -0.067 1 95 48 ASP B C 1
ATOM 1973 O O . ASP B 1 48 ? -3.432 -28.828 -1.06 1 95 48 ASP B O 1
ATOM 1977 N N . VAL B 1 49 ? -2.738 -29.906 0.721 1 94.06 49 VAL B N 1
ATOM 1978 C CA . VAL B 1 49 ? -1.318 -29.688 0.472 1 94.06 49 VAL B CA 1
ATOM 1979 C C . VAL B 1 49 ? -0.607 -31.016 0.267 1 94.06 49 VAL B C 1
ATOM 1981 O O . VAL B 1 49 ? -0.401 -31.766 1.221 1 94.06 49 VAL B O 1
ATOM 1984 N N . PRO B 1 50 ? -0.22 -31.203 -0.93 1 93.62 50 PRO B N 1
ATOM 1985 C CA . PRO B 1 50 ? 0.478 -32.469 -1.158 1 93.62 50 PRO B CA 1
ATOM 1986 C C . PRO B 1 50 ? 1.782 -32.594 -0.371 1 93.62 50 PRO B C 1
ATOM 1988 O O . PRO B 1 50 ? 2.494 -31.594 -0.211 1 93.62 50 PRO B O 1
ATOM 1991 N N . LYS B 1 51 ? 2.051 -33.781 -0.004 1 92.81 51 LYS B N 1
ATOM 1992 C CA . LYS B 1 51 ? 3.266 -34 0.77 1 92.81 51 LYS B CA 1
ATOM 1993 C C . LYS B 1 51 ? 4.352 -34.656 -0.088 1 92.81 51 LYS B C 1
ATOM 1995 O O . LYS B 1 51 ? 5.539 -34.531 0.204 1 92.81 51 LYS B O 1
ATOM 2000 N N . ASP B 1 52 ? 3.941 -35.25 -1.112 1 94.69 52 ASP B N 1
ATOM 2001 C CA . ASP B 1 52 ? 4.879 -35.938 -1.995 1 94.69 52 ASP B CA 1
ATOM 2002 C C . ASP B 1 52 ? 5.516 -34.969 -2.982 1 94.69 52 ASP B C 1
ATOM 2004 O O . ASP B 1 52 ? 5.031 -33.844 -3.162 1 94.69 52 ASP B O 1
ATOM 2008 N N . THR B 1 53 ? 6.613 -35.406 -3.531 1 96.56 53 THR B N 1
ATOM 2009 C CA . THR B 1 53 ? 7.25 -34.656 -4.602 1 96.56 53 THR B CA 1
ATOM 2010 C C . THR B 1 53 ? 6.422 -34.719 -5.879 1 96.56 53 THR B C 1
ATOM 2012 O O . THR B 1 53 ? 5.93 -35.781 -6.254 1 96.56 53 THR B O 1
ATOM 2015 N N . HIS B 1 54 ? 6.191 -33.594 -6.445 1 95.88 54 HIS B N 1
ATOM 2016 C CA . HIS B 1 54 ? 5.449 -33.594 -7.699 1 95.88 54 HIS B CA 1
ATOM 2017 C C . HIS B 1 54 ? 6.094 -34.5 -8.742 1 95.88 54 HIS B C 1
ATOM 2019 O O . HIS B 1 54 ? 7.312 -34.469 -8.914 1 95.88 54 HIS B O 1
ATOM 2025 N N . ALA B 1 55 ? 5.363 -35.188 -9.477 1 93.62 55 ALA B N 1
ATOM 2026 C CA . ALA B 1 55 ? 5.82 -36.25 -10.359 1 93.62 55 ALA B CA 1
ATOM 2027 C C . ALA B 1 55 ? 6.723 -35.719 -11.461 1 93.62 55 ALA B C 1
ATOM 2029 O O . ALA B 1 55 ? 7.625 -36.406 -11.938 1 93.62 55 ALA B O 1
ATOM 2030 N N . LEU B 1 56 ? 6.516 -34.406 -11.773 1 93.31 56 LEU B N 1
ATOM 2031 C CA . LEU B 1 56 ? 7.254 -33.844 -12.89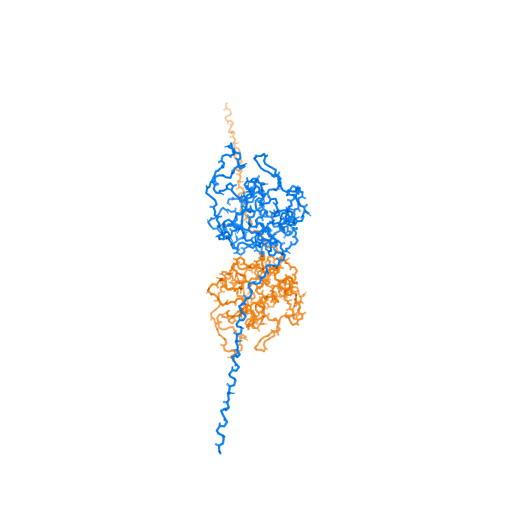8 1 93.31 56 LEU B CA 1
ATOM 2032 C C . LEU B 1 56 ? 8.516 -33.156 -12.422 1 93.31 56 LEU B C 1
ATOM 2034 O O . LEU B 1 56 ? 9.273 -32.594 -13.234 1 93.31 56 LEU B O 1
ATOM 2038 N N . MET B 1 57 ? 8.758 -33.094 -11.141 1 93.56 57 MET B N 1
ATOM 2039 C CA . MET B 1 57 ? 10 -32.531 -10.648 1 93.56 57 MET B CA 1
ATOM 2040 C C . MET B 1 57 ? 11.203 -33.375 -11.055 1 93.56 57 MET B C 1
ATOM 2042 O O . MET B 1 57 ? 11.25 -34.562 -10.773 1 93.56 57 MET B O 1
ATOM 2046 N N . PRO B 1 58 ? 12.117 -32.688 -11.672 1 91.06 58 PRO B N 1
ATOM 2047 C CA . PRO B 1 58 ? 13.305 -33.469 -12.031 1 91.06 58 PRO B CA 1
ATOM 2048 C C . PRO B 1 58 ? 14.016 -34.031 -10.82 1 91.06 58 PRO B C 1
ATOM 2050 O O . PRO B 1 58 ? 14.195 -33.344 -9.812 1 91.06 58 PRO B O 1
ATOM 2053 N N . ALA B 1 59 ? 14.414 -35.25 -10.953 1 87 59 ALA B N 1
ATOM 2054 C CA . ALA B 1 59 ? 15.039 -35.969 -9.844 1 87 59 ALA B CA 1
ATOM 2055 C C . ALA B 1 59 ? 16.328 -35.281 -9.398 1 87 59 ALA B C 1
ATOM 2057 O O . ALA B 1 59 ? 16.688 -35.344 -8.219 1 87 59 ALA B O 1
ATOM 2058 N N . ASP B 1 60 ? 16.984 -34.594 -10.305 1 88.19 60 ASP B N 1
ATOM 2059 C CA . ASP B 1 60 ? 18.281 -34 -10 1 88.19 60 ASP B CA 1
ATOM 2060 C C . ASP B 1 60 ? 18.141 -32.531 -9.617 1 88.19 60 ASP B C 1
ATOM 2062 O O . ASP B 1 60 ? 19.141 -31.812 -9.508 1 88.19 60 ASP B O 1
ATOM 2066 N N . SER B 1 61 ? 16.938 -32.031 -9.414 1 87.88 61 SER B N 1
ATOM 2067 C CA . SER B 1 61 ? 16.688 -30.625 -9.109 1 87.88 61 SER B CA 1
ATOM 2068 C C . SER B 1 61 ? 17.094 -30.297 -7.68 1 87.88 61 SER B C 1
ATOM 2070 O O . SER B 1 61 ? 17.312 -29.125 -7.348 1 87.88 61 SER B O 1
ATOM 2072 N N . GLY B 1 62 ? 17.203 -31.344 -6.871 1 88.56 62 GLY B N 1
ATOM 2073 C CA . GLY B 1 62 ? 17.453 -31.109 -5.457 1 88.56 62 GLY B CA 1
ATOM 2074 C C . GLY B 1 62 ? 16.203 -30.672 -4.699 1 88.56 62 GLY B C 1
ATOM 2075 O O . GLY B 1 62 ? 16.25 -30.484 -3.48 1 88.56 62 GLY B O 1
ATOM 2076 N N . SER B 1 63 ? 15.133 -30.469 -5.355 1 90.19 63 SER B N 1
ATOM 2077 C CA . SER B 1 63 ? 13.875 -30.078 -4.727 1 90.19 63 SER B CA 1
ATOM 2078 C C . SER B 1 63 ? 12.992 -31.297 -4.477 1 90.19 63 SER B C 1
ATOM 2080 O O . SER B 1 63 ? 12.945 -32.219 -5.297 1 90.19 63 SER B O 1
ATOM 2082 N N . SER B 1 64 ? 12.32 -31.297 -3.287 1 93.56 64 SER B N 1
ATOM 2083 C CA . SER B 1 64 ? 11.422 -32.375 -2.947 1 93.56 64 SER B CA 1
ATOM 2084 C C . SER B 1 64 ? 10.305 -31.922 -2.014 1 93.56 64 SER B C 1
ATOM 2086 O O . SER B 1 64 ? 10.359 -30.812 -1.483 1 93.56 64 SER B O 1
ATOM 2088 N N . GLY B 1 65 ? 9.273 -32.781 -2.016 1 94.75 65 GLY B N 1
ATOM 2089 C CA . GLY B 1 65 ? 8.195 -32.5 -1.08 1 94.75 65 GLY B CA 1
ATOM 2090 C C . GLY B 1 65 ? 7.242 -31.422 -1.563 1 94.75 65 GLY B C 1
ATOM 2091 O O . GLY B 1 65 ? 7.094 -31.203 -2.77 1 94.75 65 GLY B O 1
ATOM 2092 N N . LYS B 1 66 ? 6.539 -30.75 -0.651 1 94.31 66 LYS B N 1
ATOM 2093 C CA . LYS B 1 66 ? 5.422 -29.859 -0.95 1 94.31 66 LYS B CA 1
ATOM 2094 C C . LYS B 1 66 ? 5.879 -28.656 -1.77 1 94.31 66 LYS B C 1
ATOM 2096 O O . LYS B 1 66 ? 5.117 -28.125 -2.572 1 94.31 66 LYS B O 1
ATOM 2101 N N . LYS B 1 67 ? 7.133 -28.281 -1.561 1 93.88 67 LYS B N 1
ATOM 2102 C CA . LYS B 1 67 ? 7.613 -27.094 -2.268 1 93.88 67 LYS B CA 1
ATOM 2103 C C . LYS B 1 67 ? 7.594 -27.312 -3.779 1 93.88 67 LYS B C 1
ATOM 2105 O O . LYS B 1 67 ? 7.48 -26.359 -4.547 1 93.88 67 LYS B O 1
ATOM 2110 N N . THR B 1 68 ? 7.629 -28.609 -4.242 1 95 68 THR B N 1
ATOM 2111 C CA . THR B 1 68 ? 7.66 -28.922 -5.664 1 95 68 THR B CA 1
ATOM 2112 C C . THR B 1 68 ? 6.281 -28.75 -6.289 1 95 68 THR B C 1
ATOM 2114 O O . THR B 1 68 ? 6.133 -28.844 -7.512 1 95 68 THR B O 1
ATOM 2117 N N . TRP B 1 69 ? 5.309 -28.375 -5.461 1 95.81 69 TRP B N 1
ATOM 2118 C CA . TRP B 1 69 ? 3.957 -28.188 -5.969 1 95.81 69 TRP B CA 1
ATOM 2119 C C . TRP B 1 69 ? 3.664 -26.703 -6.199 1 95.81 69 TRP B C 1
ATOM 2121 O O . TRP B 1 69 ? 2.602 -26.344 -6.719 1 95.81 69 TRP B O 1
ATOM 2131 N N . ARG B 1 70 ? 4.637 -25.875 -5.879 1 95.44 70 ARG B N 1
ATOM 2132 C CA . ARG B 1 70 ? 4.543 -24.469 -6.242 1 95.44 70 ARG B CA 1
ATOM 2133 C C . ARG B 1 70 ? 4.762 -24.266 -7.738 1 95.44 70 ARG B C 1
ATOM 2135 O O . ARG B 1 70 ? 5.684 -24.844 -8.32 1 95.44 70 ARG B O 1
ATOM 2142 N N . CYS B 1 71 ? 3.941 -23.453 -8.367 1 97.12 71 CYS B N 1
ATOM 2143 C CA . CYS B 1 71 ? 4.105 -23.172 -9.789 1 97.12 71 CYS B CA 1
ATOM 2144 C C . CYS B 1 71 ? 5.488 -22.609 -10.078 1 97.12 71 CYS B C 1
ATOM 2146 O O . CYS B 1 71 ? 6.145 -23.016 -11.039 1 97.12 71 CYS B O 1
ATOM 2148 N N . SER B 1 72 ? 5.914 -21.719 -9.18 1 95.44 72 SER B N 1
ATOM 2149 C CA . SER B 1 72 ? 7.16 -20.984 -9.367 1 95.44 72 SER B CA 1
ATOM 2150 C C . SER B 1 72 ? 8.367 -21.906 -9.266 1 95.44 72 SER B C 1
ATOM 2152 O O . SER B 1 72 ? 9.453 -21.578 -9.758 1 95.44 72 SER B O 1
ATOM 2154 N N . GLU B 1 73 ? 8.219 -23.031 -8.609 1 94.19 73 GLU B N 1
ATOM 2155 C CA . GLU B 1 73 ? 9.336 -23.953 -8.453 1 94.19 73 GLU B CA 1
ATOM 2156 C C . GLU B 1 73 ? 9.727 -24.562 -9.797 1 94.19 73 GLU B C 1
ATOM 2158 O O . GLU B 1 73 ? 10.898 -24.875 -10.023 1 94.19 73 GLU B O 1
ATOM 2163 N N . CYS B 1 74 ? 8.789 -24.703 -10.664 1 95.38 74 CYS B N 1
ATOM 2164 C CA . CYS B 1 74 ? 9.047 -25.297 -11.969 1 95.38 74 CYS B CA 1
ATOM 2165 C C . CYS B 1 74 ? 9.164 -24.234 -13.047 1 95.38 74 CYS B C 1
ATOM 2167 O O . CYS B 1 74 ? 10.078 -24.281 -13.875 1 95.38 74 CYS B O 1
ATOM 2169 N N . HIS B 1 75 ? 8.273 -23.234 -12.977 1 96.31 75 HIS B N 1
ATOM 2170 C CA . HIS B 1 75 ? 8.172 -22.328 -14.109 1 96.31 75 HIS B CA 1
ATOM 2171 C C . HIS B 1 75 ? 8.961 -21.047 -13.852 1 96.31 75 HIS B C 1
ATOM 2173 O O . HIS B 1 75 ? 9.141 -20.234 -14.766 1 96.31 75 HIS B O 1
ATOM 2179 N N . GLY B 1 76 ? 9.391 -20.844 -12.648 1 95.38 76 GLY B N 1
ATOM 2180 C CA . GLY B 1 76 ? 10.289 -19.75 -12.32 1 95.38 76 GLY B CA 1
ATOM 2181 C C . GLY B 1 76 ? 9.57 -18.422 -12.102 1 95.38 76 GLY B C 1
ATOM 2182 O O . GLY B 1 76 ? 8.445 -18.25 -12.562 1 95.38 76 GLY B O 1
ATOM 2183 N N . PHE B 1 77 ? 10.305 -17.453 -11.531 1 96.38 77 PHE B N 1
ATOM 2184 C CA . PHE B 1 77 ? 9.742 -16.141 -11.258 1 96.38 77 PHE B CA 1
ATOM 2185 C C . PHE B 1 77 ? 9.969 -15.188 -12.43 1 96.38 77 PHE B C 1
ATOM 2187 O O . PHE B 1 77 ? 9.352 -14.125 -12.508 1 96.38 77 PHE B O 1
ATOM 2194 N N . ASN B 1 78 ? 10.82 -15.57 -13.336 1 95 78 ASN B N 1
ATOM 2195 C CA . ASN B 1 78 ? 10.93 -14.828 -14.586 1 95 78 ASN B CA 1
ATOM 2196 C C . ASN B 1 78 ? 9.953 -15.359 -15.633 1 95 78 ASN B C 1
ATOM 2198 O O . ASN B 1 78 ? 9.922 -14.859 -16.766 1 95 78 ASN B O 1
ATOM 2202 N N . TYR B 1 79 ? 9.234 -16.406 -15.344 1 97.5 79 TYR B N 1
ATOM 2203 C CA . TYR B 1 79 ? 8.172 -17.031 -16.125 1 97.5 79 TYR B CA 1
ATOM 2204 C C . TYR B 1 79 ? 8.727 -17.703 -17.375 1 97.5 79 TYR B C 1
ATOM 2206 O O . TYR B 1 79 ? 7.977 -18.016 -18.297 1 97.5 79 TYR B O 1
ATOM 2214 N N . ALA B 1 80 ? 10.07 -17.797 -17.469 1 94.88 80 ALA B N 1
ATOM 2215 C CA . ALA B 1 80 ? 10.711 -18.344 -18.656 1 94.88 80 ALA B CA 1
ATOM 2216 C C . ALA B 1 80 ? 11.133 -19.797 -18.438 1 94.88 80 ALA B C 1
ATOM 2218 O O . ALA B 1 80 ? 11.703 -20.422 -19.328 1 94.88 80 ALA B O 1
ATOM 2219 N N . GLY B 1 81 ? 10.766 -20.328 -17.266 1 91.69 81 GLY B N 1
ATOM 2220 C CA . GLY B 1 81 ? 11.164 -21.688 -16.953 1 91.69 81 GLY B CA 1
ATOM 2221 C C . GLY B 1 81 ? 12.43 -21.766 -16.125 1 91.69 81 GLY B C 1
ATOM 2222 O O . GLY B 1 81 ? 13.195 -20.797 -16.047 1 91.69 81 GLY B O 1
ATOM 2223 N N . ASP B 1 82 ? 12.508 -22.828 -15.406 1 84.06 82 ASP B N 1
ATOM 2224 C CA . ASP B 1 82 ? 13.672 -23.156 -14.586 1 84.06 82 ASP B CA 1
ATOM 2225 C C . ASP B 1 82 ? 13.906 -24.656 -14.539 1 84.06 82 ASP B C 1
ATOM 2227 O O . ASP B 1 82 ? 13.031 -25.438 -14.906 1 84.06 82 ASP B O 1
ATOM 2231 N N . LEU B 1 83 ? 15.125 -25.141 -14.258 1 84.81 83 LEU B N 1
ATOM 2232 C CA . LEU B 1 83 ? 15.453 -26.562 -14.062 1 84.81 83 LEU B CA 1
ATOM 2233 C C . LEU B 1 83 ? 15.172 -27.359 -15.336 1 84.81 83 LEU B C 1
ATOM 2235 O O . LEU B 1 83 ? 14.758 -28.516 -15.258 1 84.81 83 LEU B O 1
ATOM 2239 N N . GLY B 1 84 ? 15.156 -26.656 -16.469 1 84.88 84 GLY B N 1
ATOM 2240 C CA . GLY B 1 84 ? 14.891 -27.312 -17.734 1 84.88 84 GLY B CA 1
ATOM 2241 C C . GLY B 1 84 ? 13.414 -27.453 -18.031 1 84.88 84 GLY B C 1
ATOM 2242 O O . GLY B 1 84 ? 13.031 -28.078 -19.031 1 84.88 84 GLY B O 1
ATOM 2243 N N . LEU B 1 85 ? 12.641 -26.938 -17.141 1 90.75 85 LEU B N 1
ATOM 2244 C CA . LEU B 1 85 ? 11.195 -26.969 -17.328 1 90.75 85 LEU B CA 1
ATOM 2245 C C . LEU B 1 85 ? 10.719 -25.719 -18.047 1 90.75 85 LEU B C 1
ATOM 2247 O O . LEU B 1 85 ? 11.336 -24.656 -17.938 1 90.75 85 LEU B O 1
ATOM 2251 N N . PRO B 1 86 ? 9.664 -25.875 -18.844 1 92.69 86 PRO B N 1
ATOM 2252 C CA . PRO B 1 86 ? 9.195 -24.734 -19.625 1 92.69 86 PRO B CA 1
ATOM 2253 C C . PRO B 1 86 ? 8.648 -23.609 -18.734 1 92.69 86 PRO B C 1
ATOM 2255 O O . PRO B 1 86 ? 8.156 -23.875 -17.641 1 92.69 86 PRO B O 1
ATOM 2258 N N . GLY B 1 87 ? 8.781 -22.391 -19.297 1 96 87 GLY B N 1
ATOM 2259 C CA . GLY B 1 87 ? 8.094 -21.266 -18.672 1 96 87 GLY B CA 1
ATOM 2260 C C . GLY B 1 87 ? 6.645 -21.141 -19.109 1 96 87 GLY B C 1
ATOM 2261 O O . GLY B 1 87 ? 6.094 -22.047 -19.719 1 96 87 GLY B O 1
ATOM 2262 N N . ILE B 1 88 ? 6.094 -20 -18.703 1 97.69 88 ILE B N 1
ATOM 2263 C CA . ILE B 1 88 ? 4.676 -19.844 -19 1 97.69 88 ILE B CA 1
ATOM 2264 C C . ILE B 1 88 ? 4.461 -18.562 -19.797 1 97.69 88 ILE B C 1
ATOM 2266 O O . ILE B 1 88 ? 3.32 -18.141 -20.031 1 97.69 88 ILE B O 1
ATOM 2270 N N . LEU B 1 89 ? 5.508 -17.922 -20.266 1 97.44 89 LEU B N 1
ATOM 2271 C CA . LEU B 1 89 ? 5.387 -16.703 -21.047 1 97.44 89 LEU B CA 1
ATOM 2272 C C . LEU B 1 89 ? 4.582 -16.953 -22.328 1 97.44 89 LEU B C 1
ATOM 2274 O O . LEU B 1 89 ? 3.818 -16.078 -22.75 1 97.44 89 LEU B O 1
ATOM 2278 N N . SER B 1 90 ? 4.719 -18.156 -22.859 1 96 90 SER B N 1
ATOM 2279 C CA . SER B 1 90 ? 4.047 -18.484 -24.125 1 96 90 SER B CA 1
ATOM 2280 C C . SER B 1 90 ? 2.543 -18.641 -23.922 1 96 90 SER B C 1
ATOM 2282 O O . SER B 1 90 ? 1.782 -18.672 -24.891 1 96 90 SER B O 1
ATOM 2284 N N . ALA B 1 91 ? 2.133 -18.734 -22.688 1 97.06 91 ALA B N 1
ATOM 2285 C CA . ALA B 1 91 ? 0.711 -18.906 -22.391 1 97.06 91 ALA B CA 1
ATOM 2286 C C . ALA B 1 91 ? 0.02 -17.562 -22.234 1 97.06 91 ALA B C 1
ATOM 2288 O O . ALA B 1 91 ? -1.205 -17.5 -22.109 1 97.06 91 ALA B O 1
ATOM 2289 N N . ALA B 1 92 ? 0.783 -16.5 -22.25 1 96.5 92 ALA B N 1
ATOM 2290 C CA . ALA B 1 92 ? 0.186 -15.172 -22.156 1 96.5 92 ALA B CA 1
ATOM 2291 C C . ALA B 1 92 ? -0.848 -14.961 -23.266 1 96.5 92 ALA B C 1
ATOM 2293 O O . ALA B 1 92 ? -0.612 -15.32 -24.422 1 96.5 92 ALA B O 1
ATOM 2294 N N . GLY B 1 93 ? -2.049 -14.469 -22.922 1 97.12 93 GLY B N 1
ATOM 2295 C CA . GLY B 1 93 ? -3.088 -14.164 -23.891 1 97.12 93 GLY B CA 1
ATOM 2296 C C . GLY B 1 93 ? -4.059 -15.305 -24.109 1 97.12 93 GLY B C 1
ATOM 2297 O O . GLY B 1 93 ? -5.141 -15.109 -24.672 1 97.12 93 GLY B O 1
ATOM 2298 N N . LYS B 1 94 ? -3.623 -16.531 -23.719 1 97.81 94 LYS B N 1
ATOM 2299 C CA . LYS B 1 94 ? -4.57 -17.641 -23.797 1 97.81 94 LYS B CA 1
ATOM 2300 C C . LYS B 1 94 ? -5.77 -17.406 -22.891 1 97.81 94 LYS B C 1
ATOM 2302 O O . LYS B 1 94 ? -5.68 -16.656 -21.922 1 97.81 94 LYS B O 1
ATOM 2307 N N . SER B 1 95 ? -6.871 -18.062 -23.188 1 98.06 95 SER B N 1
ATOM 2308 C CA . SER B 1 95 ? -8.047 -17.891 -22.359 1 98.06 95 SER B CA 1
ATOM 2309 C C . SER B 1 95 ? -7.832 -18.484 -20.969 1 98.06 95 SER B C 1
ATOM 2311 O O . SER B 1 95 ? -7.219 -19.547 -20.828 1 98.06 95 SER B O 1
ATOM 2313 N N . PRO B 1 96 ? -8.328 -17.859 -19.984 1 97.94 96 PRO B N 1
ATOM 2314 C CA . PRO B 1 96 ? -8.227 -18.422 -18.641 1 97.94 96 PRO B CA 1
ATOM 2315 C C . PRO B 1 96 ? -8.789 -19.844 -18.562 1 97.94 96 PRO B C 1
ATOM 2317 O O . PRO B 1 96 ? -8.211 -20.703 -17.875 1 97.94 96 PRO B O 1
ATOM 2320 N N . ASP B 1 97 ? -9.836 -20.109 -19.297 1 98.12 97 ASP B N 1
ATOM 2321 C CA . ASP B 1 97 ? -10.43 -21.438 -19.266 1 98.12 97 ASP B CA 1
ATOM 2322 C C . ASP B 1 97 ? -9.477 -22.484 -19.859 1 98.12 97 ASP B C 1
ATOM 2324 O O . ASP B 1 97 ? -9.383 -23.594 -19.344 1 98.12 97 ASP B O 1
ATOM 2328 N N . ASP B 1 98 ? -8.766 -22.141 -20.922 1 98.44 98 ASP B N 1
ATOM 2329 C CA . ASP B 1 98 ? -7.785 -23.047 -21.5 1 98.44 98 ASP B CA 1
ATOM 2330 C C . ASP B 1 98 ? -6.637 -23.312 -20.531 1 98.44 98 ASP B C 1
ATOM 2332 O O . ASP B 1 98 ? -6.152 -24.453 -20.438 1 98.44 98 ASP B O 1
ATOM 2336 N N . ILE B 1 99 ? -6.27 -22.312 -19.859 1 98.62 99 ILE B N 1
ATOM 2337 C CA . ILE B 1 99 ? -5.184 -22.453 -18.891 1 98.62 99 ILE B CA 1
ATOM 2338 C C . ILE B 1 99 ? -5.633 -23.328 -17.734 1 98.62 99 ILE B C 1
ATOM 2340 O O . ILE B 1 99 ? -4.887 -24.203 -17.281 1 98.62 99 ILE B O 1
ATOM 2344 N N . VAL B 1 100 ? -6.84 -23.172 -17.25 1 98.62 100 VAL B N 1
ATOM 2345 C CA . VAL B 1 100 ? -7.383 -23.969 -16.156 1 98.62 100 VAL B CA 1
ATOM 2346 C C . VAL B 1 100 ? -7.406 -25.438 -16.578 1 98.62 100 VAL B C 1
ATOM 2348 O O . VAL B 1 100 ? -7.09 -26.328 -15.766 1 98.62 100 VAL B O 1
ATOM 2351 N N . ALA B 1 101 ? -7.773 -25.688 -17.859 1 98.44 101 ALA B N 1
ATOM 2352 C CA . ALA B 1 101 ? -7.766 -27.047 -18.359 1 98.44 101 ALA B CA 1
ATOM 2353 C C . ALA B 1 101 ? -6.371 -27.656 -18.281 1 98.44 101 ALA B C 1
ATOM 2355 O O . ALA B 1 101 ? -6.215 -28.828 -17.938 1 98.44 101 ALA B O 1
ATOM 2356 N N . ILE B 1 102 ? -5.336 -26.922 -18.578 1 98.06 102 ILE B N 1
ATOM 2357 C CA . ILE B 1 102 ? -3.953 -27.375 -18.5 1 98.06 102 ILE B CA 1
ATOM 2358 C C . ILE B 1 102 ? -3.586 -27.672 -17.047 1 98.06 102 ILE B C 1
ATOM 2360 O O . ILE B 1 102 ? -2.969 -28.688 -16.75 1 98.06 102 ILE B O 1
ATOM 2364 N N . LEU B 1 103 ? -3.951 -26.812 -16.078 1 98.31 103 LEU B N 1
ATOM 2365 C CA . LEU B 1 103 ? -3.654 -26.984 -14.656 1 98.31 103 LEU B CA 1
ATOM 2366 C C . LEU B 1 103 ? -4.273 -28.266 -14.125 1 98.31 103 LEU B C 1
ATOM 2368 O O . LEU B 1 103 ? -3.688 -28.938 -13.266 1 98.31 103 LEU B O 1
ATOM 2372 N N . LYS B 1 104 ? -5.414 -28.656 -14.648 1 98 104 LYS B N 1
ATOM 2373 C CA . LYS B 1 104 ? -6.168 -29.797 -14.125 1 98 104 LYS B CA 1
ATOM 2374 C C . LYS B 1 104 ? -5.793 -31.078 -14.852 1 98 104 LYS B C 1
ATOM 2376 O O . LYS B 1 104 ? -6.223 -32.156 -14.461 1 98 104 LYS B O 1
ATOM 2381 N N . ASP B 1 105 ? -5.008 -30.953 -15.883 1 97.75 105 ASP B N 1
ATOM 2382 C CA . ASP B 1 105 ? -4.668 -32.156 -16.641 1 97.75 105 ASP B CA 1
ATOM 2383 C C . ASP B 1 105 ? -3.797 -33.094 -15.82 1 97.75 105 ASP B C 1
ATOM 2385 O O . ASP B 1 105 ? -3.453 -32.812 -14.672 1 97.75 105 ASP B O 1
ATOM 2389 N N . ALA B 1 106 ? -3.469 -34.25 -16.344 1 96.5 106 ALA B N 1
ATOM 2390 C CA . ALA B 1 106 ? -2.775 -35.312 -15.617 1 96.5 106 ALA B CA 1
ATOM 2391 C C . ALA B 1 106 ? -1.346 -34.906 -15.273 1 96.5 106 ALA B C 1
ATOM 2393 O O . ALA B 1 106 ? -0.784 -35.375 -14.273 1 96.5 106 ALA B O 1
ATOM 2394 N N . LYS B 1 107 ? -0.794 -34.062 -16.062 1 95.12 107 LYS B N 1
ATOM 2395 C CA . LYS B 1 107 ? 0.588 -33.656 -15.852 1 95.12 107 LYS B CA 1
ATOM 2396 C C . LYS B 1 107 ? 0.701 -32.719 -14.641 1 95.12 107 LYS B C 1
ATOM 2398 O O . LYS B 1 107 ? 1.555 -32.938 -13.773 1 95.12 107 LYS B O 1
ATOM 2403 N N . HIS B 1 108 ? -0.123 -31.688 -14.562 1 96.62 108 HIS B N 1
ATOM 2404 C CA . HIS B 1 108 ? -0.086 -30.766 -13.438 1 96.62 108 HIS B CA 1
ATOM 2405 C C . HIS B 1 108 ? -0.831 -31.344 -12.234 1 96.62 108 HIS B C 1
ATOM 2407 O O . HIS B 1 108 ? -0.309 -31.328 -11.117 1 96.62 108 HIS B O 1
ATOM 2413 N N . ASN B 1 109 ? -2.053 -31.844 -12.555 1 97 109 ASN B N 1
ATOM 2414 C CA . ASN B 1 109 ? -2.846 -32.594 -11.594 1 97 109 ASN B CA 1
ATOM 2415 C C . ASN B 1 109 ? -3.295 -31.734 -10.43 1 97 109 ASN B C 1
ATOM 2417 O O . ASN B 1 109 ? -3.311 -32.188 -9.281 1 97 109 ASN B O 1
ATOM 2421 N N . TYR B 1 110 ? -3.521 -30.469 -10.633 1 97.62 110 TYR B N 1
ATOM 2422 C CA . TYR B 1 110 ? -4.207 -29.672 -9.617 1 97.62 110 TYR B CA 1
ATOM 2423 C C . TYR B 1 110 ? -5.703 -29.969 -9.617 1 97.62 110 TYR B C 1
ATOM 2425 O O . TYR B 1 110 ? -6.32 -30.078 -10.68 1 97.62 110 TYR B O 1
ATOM 2433 N N . THR B 1 111 ? -6.246 -30.109 -8.445 1 97.06 111 THR B N 1
ATOM 2434 C CA . THR B 1 111 ? -7.617 -30.594 -8.352 1 97.06 111 THR B CA 1
ATOM 2435 C C . THR B 1 111 ? -8.477 -29.625 -7.539 1 97.06 111 THR B C 1
ATOM 2437 O O . THR B 1 111 ? -7.961 -28.672 -6.945 1 97.06 111 THR B O 1
ATOM 2440 N N . SER B 1 112 ? -9.773 -29.953 -7.496 1 96.81 112 SER B N 1
ATOM 2441 C CA . SER B 1 112 ? -10.727 -29.141 -6.746 1 96.81 112 SER B CA 1
ATOM 2442 C C . SER B 1 112 ? -10.555 -29.344 -5.242 1 96.81 112 SER B C 1
ATOM 2444 O O . SER B 1 112 ? -11.117 -28.578 -4.445 1 96.81 112 SER B O 1
ATOM 2446 N N . ALA B 1 113 ? -9.766 -30.297 -4.836 1 96.75 113 ALA B N 1
ATOM 2447 C CA . ALA B 1 113 ? -9.422 -30.453 -3.426 1 96.75 113 ALA B CA 1
ATOM 2448 C C . ALA B 1 113 ? -8.359 -29.438 -3.008 1 96.75 113 ALA B C 1
ATOM 2450 O O . ALA B 1 113 ? -8.203 -29.141 -1.821 1 96.75 113 ALA B O 1
ATOM 2451 N N . MET B 1 114 ? -7.602 -28.969 -4 1 96.81 114 MET B N 1
ATOM 2452 C CA . MET B 1 114 ? -6.516 -28.031 -3.732 1 96.81 114 MET B CA 1
ATOM 2453 C C . MET B 1 114 ? -6.977 -26.594 -3.936 1 96.81 114 MET B C 1
ATOM 2455 O O . MET B 1 114 ? -6.66 -25.703 -3.129 1 96.81 114 MET B O 1
ATOM 2459 N N . PHE B 1 115 ? -7.734 -26.375 -4.988 1 97.44 115 PHE B N 1
ATOM 2460 C CA . PHE B 1 115 ? -8.125 -25.031 -5.398 1 97.44 115 PHE B CA 1
ATOM 2461 C C . PHE B 1 115 ? -9.633 -24.953 -5.602 1 97.44 115 PHE B C 1
ATOM 2463 O O . PHE B 1 115 ? -10.242 -25.859 -6.16 1 97.44 115 PHE B O 1
ATOM 2470 N N . THR B 1 116 ? -10.203 -23.812 -5.172 1 96.56 116 THR B N 1
ATOM 2471 C CA . THR B 1 116 ? -11.578 -23.5 -5.531 1 96.56 116 THR B CA 1
ATOM 2472 C C . THR B 1 116 ? -11.664 -23.078 -6.996 1 96.56 116 THR B C 1
ATOM 2474 O O . THR B 1 116 ? -10.648 -22.844 -7.645 1 96.56 116 THR B O 1
ATOM 2477 N N . ASP B 1 117 ? -12.883 -22.953 -7.496 1 96.44 117 ASP B N 1
ATOM 2478 C CA . ASP B 1 117 ? -13.07 -22.469 -8.859 1 96.44 117 ASP B CA 1
ATOM 2479 C C . ASP B 1 117 ? -12.516 -21.047 -9.008 1 96.44 117 ASP B C 1
ATOM 2481 O O . ASP B 1 117 ? -11.93 -20.719 -10.039 1 96.44 117 ASP B O 1
ATOM 2485 N N . THR B 1 118 ? -12.688 -20.25 -8 1 96.31 118 THR B N 1
ATOM 2486 C CA . THR B 1 118 ? -12.148 -18.891 -8.008 1 96.31 118 THR B CA 1
ATOM 2487 C C . THR B 1 118 ? -10.625 -18.922 -8.078 1 96.31 118 THR B C 1
ATOM 2489 O O . THR B 1 118 ? -10.023 -18.125 -8.805 1 96.31 118 THR B O 1
ATOM 2492 N N . ASP B 1 119 ? -10.031 -19.844 -7.379 1 97.88 119 ASP B N 1
ATOM 2493 C CA . ASP B 1 119 ? -8.578 -19.984 -7.414 1 97.88 119 ASP B CA 1
ATOM 2494 C C . ASP B 1 119 ? -8.094 -20.375 -8.805 1 97.88 119 ASP B C 1
ATOM 2496 O O . ASP B 1 119 ? -7.133 -19.797 -9.32 1 97.88 119 ASP B O 1
ATOM 2500 N N . PHE B 1 120 ? -8.781 -21.344 -9.375 1 98.5 120 PHE B N 1
ATOM 2501 C CA . PHE B 1 120 ? -8.406 -21.766 -10.719 1 98.5 120 PHE B CA 1
ATOM 2502 C C . PHE B 1 120 ? -8.531 -20.609 -11.703 1 98.5 120 PHE B C 1
ATOM 2504 O O . PHE B 1 120 ? -7.621 -20.359 -12.5 1 98.5 120 PHE B O 1
ATOM 2511 N N . GLN B 1 121 ? -9.562 -19.906 -11.617 1 98.12 121 GLN B N 1
ATOM 2512 C CA . GLN B 1 121 ? -9.766 -18.781 -12.531 1 98.12 121 GLN B CA 1
ATOM 2513 C C . GLN B 1 121 ? -8.758 -17.672 -12.273 1 98.12 121 GLN B C 1
ATOM 2515 O O . GLN B 1 121 ? -8.312 -17 -13.203 1 98.12 121 GLN B O 1
ATOM 2520 N N . SER B 1 122 ? -8.422 -17.438 -11.055 1 98.5 122 SER B N 1
ATOM 2521 C CA . SER B 1 122 ? -7.402 -16.453 -10.703 1 98.5 122 SER B CA 1
ATOM 2522 C C . SER B 1 122 ? -6.043 -16.828 -11.289 1 98.5 122 SER B C 1
ATOM 2524 O O . SER B 1 122 ? -5.348 -15.992 -11.852 1 98.5 122 SER B O 1
ATOM 2526 N N . LEU B 1 123 ? -5.73 -18.109 -11.172 1 98.75 123 LEU B N 1
ATOM 2527 C CA . LEU B 1 123 ? -4.496 -18.609 -11.773 1 98.75 123 LEU B CA 1
ATOM 2528 C C . LEU B 1 123 ? -4.523 -18.438 -13.289 1 98.75 123 LEU B C 1
ATOM 2530 O O . LEU B 1 123 ? -3.539 -18 -13.891 1 98.75 123 LEU B O 1
ATOM 2534 N N . GLY B 1 124 ? -5.648 -18.812 -13.82 1 98.75 124 GLY B N 1
ATOM 2535 C CA . GLY B 1 124 ? -5.793 -18.641 -15.258 1 98.75 124 GLY B CA 1
ATOM 2536 C C . GLY B 1 124 ? -5.621 -17.203 -15.711 1 98.75 124 GLY B C 1
ATOM 2537 O O . GLY B 1 124 ? -4.914 -16.938 -16.688 1 98.75 124 GLY B O 1
ATOM 2538 N N . LEU B 1 125 ? -6.234 -16.328 -15.031 1 98.56 125 LEU B N 1
ATOM 2539 C CA . LEU B 1 125 ? -6.137 -14.906 -15.375 1 98.56 125 LEU B CA 1
ATOM 2540 C C . LEU B 1 125 ? -4.703 -14.414 -15.227 1 98.56 125 LEU B C 1
ATOM 2542 O O . LEU B 1 125 ? -4.203 -13.672 -16.078 1 98.56 125 LEU B O 1
ATOM 2546 N N . PHE B 1 126 ? -4.051 -14.797 -14.195 1 98.75 126 PHE B N 1
ATOM 2547 C CA . PHE B 1 126 ? -2.668 -14.398 -13.969 1 98.75 126 PHE B CA 1
ATOM 2548 C C . PHE B 1 126 ? -1.777 -14.859 -15.117 1 98.75 126 PHE B C 1
ATOM 2550 O O . PHE B 1 126 ? -1.012 -14.07 -15.672 1 98.75 126 PHE B O 1
ATOM 2557 N N . VAL B 1 127 ? -1.913 -16.094 -15.438 1 98.62 127 VAL B N 1
A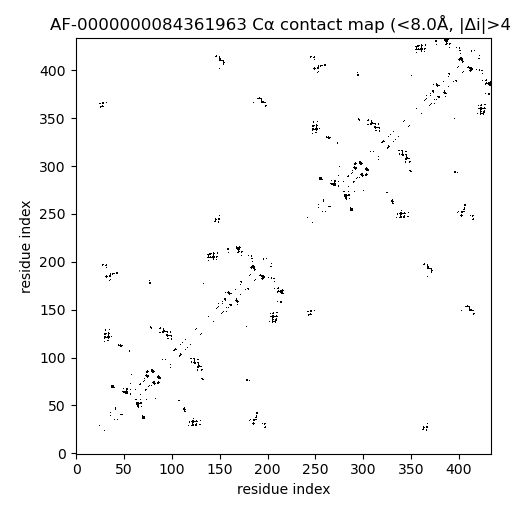TOM 2558 C CA . VAL B 1 127 ? -1.071 -16.625 -16.516 1 98.62 127 VAL B CA 1
ATOM 2559 C C . VAL B 1 127 ? -1.391 -15.898 -17.812 1 98.62 127 VAL B C 1
ATOM 2561 O O . VAL B 1 127 ? -0.487 -15.57 -18.594 1 98.62 127 VAL B O 1
ATOM 2564 N N . SER B 1 128 ? -2.607 -15.617 -18.031 1 98.44 128 SER B N 1
ATOM 2565 C CA . SER B 1 128 ? -3.061 -14.992 -19.266 1 98.44 128 SER B CA 1
ATOM 2566 C C . SER B 1 128 ? -2.602 -13.539 -19.359 1 98.44 128 SER B C 1
ATOM 2568 O O . SER B 1 128 ? -2.166 -13.086 -20.422 1 98.44 128 SER B O 1
ATOM 2570 N N . LYS B 1 129 ? -2.66 -12.812 -18.234 1 97.5 129 LYS B N 1
ATOM 2571 C CA . LYS B 1 129 ? -2.541 -11.367 -18.328 1 97.5 129 LYS B CA 1
ATOM 2572 C C . LYS B 1 129 ? -1.447 -10.844 -17.406 1 97.5 129 LYS B C 1
ATOM 2574 O O . LYS B 1 129 ? -1.029 -9.688 -17.516 1 97.5 129 LYS B O 1
ATOM 2579 N N . GLY B 1 130 ? -1.012 -11.656 -16.516 1 97.31 130 GLY B N 1
ATOM 2580 C CA . GLY B 1 130 ? -0.176 -11.148 -15.438 1 97.31 130 GLY B CA 1
ATOM 2581 C C . GLY B 1 130 ? 1.307 -11.359 -15.68 1 97.31 130 GLY B C 1
ATOM 2582 O O . GLY B 1 130 ? 2.143 -10.656 -15.109 1 97.31 130 GLY B O 1
ATOM 2583 N N . VAL B 1 131 ? 1.655 -12.336 -16.516 1 97.06 131 VAL B N 1
ATOM 2584 C CA . VAL B 1 131 ? 3.068 -12.648 -16.703 1 97.06 131 VAL B CA 1
ATOM 2585 C C . VAL B 1 131 ? 3.719 -11.594 -17.594 1 97.06 131 VAL B C 1
ATOM 2587 O O . VAL B 1 131 ? 3.082 -11.055 -18.5 1 97.06 131 VAL B O 1
ATOM 2590 N N . THR B 1 132 ? 4.926 -11.234 -17.25 1 93.5 132 THR B N 1
ATOM 2591 C CA . THR B 1 132 ? 5.707 -10.258 -18 1 93.5 132 THR B CA 1
ATOM 2592 C C . THR B 1 132 ? 7.141 -10.742 -18.188 1 93.5 132 THR B C 1
ATOM 2594 O O . THR B 1 132 ? 7.707 -11.391 -17.312 1 93.5 132 THR B O 1
ATOM 2597 N N . ASP B 1 133 ? 7.656 -10.5 -19.375 1 94.94 133 ASP B N 1
ATOM 2598 C CA . ASP B 1 133 ? 9.07 -10.789 -19.609 1 94.94 133 ASP B CA 1
ATOM 2599 C C . ASP B 1 133 ? 9.961 -9.797 -18.859 1 94.94 133 ASP B C 1
ATOM 2601 O O . ASP B 1 133 ? 10.18 -8.68 -19.328 1 94.94 133 ASP B O 1
ATOM 2605 N N . VAL B 1 134 ? 10.492 -10.219 -17.812 1 93.19 134 VAL B N 1
ATOM 2606 C CA . VAL B 1 134 ? 11.227 -9.367 -16.875 1 93.19 134 VAL B CA 1
ATOM 2607 C C . VAL B 1 134 ? 12.469 -8.812 -17.562 1 93.19 134 VAL B C 1
ATOM 2609 O O . VAL B 1 134 ? 12.945 -7.73 -17.203 1 93.19 134 VAL B O 1
ATOM 2612 N N . SER B 1 135 ? 13.008 -9.492 -18.547 1 93.19 135 SER B N 1
ATOM 2613 C CA . SER B 1 135 ? 14.203 -9.047 -19.266 1 93.19 135 SER B CA 1
ATOM 2614 C C . SER B 1 135 ? 13.891 -7.852 -20.156 1 93.19 135 SER B C 1
ATOM 2616 O O . SER B 1 135 ? 14.805 -7.188 -20.641 1 93.19 135 SER B O 1
ATOM 2618 N N . LYS B 1 136 ? 12.648 -7.52 -20.312 1 95.25 136 LYS B N 1
ATOM 2619 C CA . LYS B 1 136 ? 12.273 -6.484 -21.266 1 95.25 136 LYS B CA 1
ATOM 2620 C C . LYS B 1 136 ? 11.703 -5.258 -20.562 1 95.25 136 LYS B C 1
ATOM 2622 O O . LYS B 1 136 ? 11.211 -4.332 -21.203 1 95.25 136 LYS B O 1
ATOM 2627 N N . VAL B 1 137 ? 11.742 -5.328 -19.297 1 95.88 137 VAL B N 1
ATOM 2628 C CA . VAL B 1 137 ? 11.203 -4.172 -18.578 1 95.88 137 VAL B CA 1
ATOM 2629 C C . VAL B 1 137 ? 12.352 -3.27 -18.125 1 95.88 137 VAL B C 1
ATOM 2631 O O . VAL B 1 137 ? 13.461 -3.744 -17.875 1 95.88 137 VAL B O 1
ATOM 2634 N N . SER B 1 138 ? 12.078 -2 -18.141 1 96.5 138 SER B N 1
ATOM 2635 C CA . SER B 1 138 ? 12.992 -0.972 -17.656 1 96.5 138 SER B CA 1
ATOM 2636 C C . SER B 1 138 ? 12.25 0.082 -16.844 1 96.5 138 SER B C 1
ATOM 2638 O O . SER B 1 138 ? 11.203 0.578 -17.266 1 96.5 138 SER B O 1
ATOM 2640 N N . GLY B 1 139 ? 12.797 0.313 -15.656 1 98.19 139 GLY B N 1
ATOM 2641 C CA . GLY B 1 139 ? 12.109 1.234 -14.773 1 98.19 139 GLY B CA 1
ATOM 2642 C C . GLY B 1 139 ? 12.875 2.523 -14.539 1 98.19 139 GLY B C 1
ATOM 2643 O O . GLY B 1 139 ? 14.039 2.637 -14.914 1 98.19 139 GLY B O 1
ATOM 2644 N N . ASP B 1 140 ? 12.25 3.492 -13.984 1 98.56 140 ASP B N 1
ATOM 2645 C CA . ASP B 1 140 ? 12.781 4.789 -13.578 1 98.56 140 ASP B CA 1
ATOM 2646 C C . ASP B 1 140 ? 12.938 4.867 -12.055 1 98.56 140 ASP B C 1
ATOM 2648 O O . ASP B 1 140 ? 11.945 4.98 -11.336 1 98.56 140 ASP B O 1
ATOM 2652 N N . ALA B 1 141 ? 14.156 4.867 -11.57 1 98.31 141 ALA B N 1
ATOM 2653 C CA . ALA B 1 141 ? 14.422 4.824 -10.133 1 98.31 141 ALA B CA 1
ATOM 2654 C C . ALA B 1 141 ? 13.93 6.094 -9.445 1 98.31 141 ALA B C 1
ATOM 2656 O O . ALA B 1 141 ? 13.523 6.055 -8.281 1 98.31 141 ALA B O 1
ATOM 2657 N N . THR B 1 142 ? 13.961 7.234 -10.156 1 97.81 142 THR B N 1
ATOM 2658 C CA . THR B 1 142 ? 13.477 8.484 -9.57 1 97.81 142 THR B CA 1
ATOM 2659 C C . THR B 1 142 ? 11.984 8.406 -9.289 1 97.81 142 THR B C 1
ATOM 2661 O O . THR B 1 142 ? 11.531 8.727 -8.188 1 97.81 142 THR B O 1
ATOM 2664 N N . LYS B 1 143 ? 11.188 7.938 -10.273 1 98.38 143 LYS B N 1
ATOM 2665 C CA . LYS B 1 143 ? 9.766 7.723 -10.047 1 98.38 143 LYS B CA 1
ATOM 2666 C C . LYS B 1 143 ? 9.531 6.648 -8.992 1 98.38 143 LYS B C 1
ATOM 2668 O O . LYS B 1 143 ? 8.648 6.785 -8.148 1 98.38 143 LYS B O 1
ATOM 2673 N N . GLY B 1 144 ? 10.383 5.609 -9.055 1 98.75 144 GLY B N 1
ATOM 2674 C CA . GLY B 1 144 ? 10.281 4.52 -8.102 1 98.75 144 GLY B CA 1
ATOM 2675 C C . GLY B 1 144 ? 10.477 4.965 -6.664 1 98.75 144 GLY B C 1
ATOM 2676 O O . GLY B 1 144 ? 9.828 4.445 -5.754 1 98.75 144 GLY B O 1
ATOM 2677 N N . LYS B 1 145 ? 11.383 5.922 -6.453 1 98.5 145 LYS B N 1
ATOM 2678 C CA . LYS B 1 145 ? 11.609 6.465 -5.117 1 98.5 145 LYS B CA 1
ATOM 2679 C C . LYS B 1 145 ? 10.336 7.094 -4.555 1 98.5 145 LYS B C 1
ATOM 2681 O O . LYS B 1 145 ? 10.008 6.902 -3.383 1 98.5 145 LYS B O 1
ATOM 2686 N N . GLY B 1 146 ? 9.625 7.809 -5.355 1 98.38 146 GLY B N 1
ATOM 2687 C CA . GLY B 1 146 ? 8.359 8.398 -4.938 1 98.38 146 GLY B CA 1
ATOM 2688 C C . GLY B 1 146 ? 7.324 7.371 -4.527 1 98.38 146 GLY B C 1
ATOM 2689 O O . GLY B 1 146 ? 6.672 7.516 -3.492 1 98.38 146 GLY B O 1
ATOM 2690 N N . TYR B 1 147 ? 7.223 6.352 -5.379 1 98.75 147 TYR B N 1
ATOM 2691 C CA . TYR B 1 147 ? 6.281 5.285 -5.055 1 98.75 147 TYR B CA 1
ATOM 2692 C C . TYR B 1 147 ? 6.707 4.555 -3.785 1 98.75 147 TYR B C 1
ATOM 2694 O O . TYR B 1 147 ? 5.871 4.25 -2.932 1 98.75 147 TYR B O 1
ATOM 2702 N N . PHE B 1 148 ? 8.055 4.281 -3.633 1 98.75 148 PHE B N 1
ATOM 2703 C CA . PHE B 1 148 ? 8.555 3.572 -2.463 1 98.75 148 PHE B CA 1
ATOM 2704 C C . PHE B 1 148 ? 8.289 4.367 -1.19 1 98.75 148 PHE B C 1
ATOM 2706 O O . PHE B 1 148 ? 7.82 3.812 -0.194 1 98.75 148 PHE B O 1
ATOM 2713 N N . GLU B 1 149 ? 8.484 5.648 -1.2 1 97.88 149 GLU B N 1
ATOM 2714 C CA . GLU B 1 149 ? 8.391 6.516 -0.029 1 97.88 149 GLU B CA 1
ATOM 2715 C C . GLU B 1 149 ? 6.938 6.77 0.355 1 97.88 149 GLU B C 1
ATOM 2717 O O . GLU B 1 149 ? 6.656 7.324 1.419 1 97.88 149 GLU B O 1
ATOM 2722 N N . THR B 1 150 ? 5.988 6.316 -0.51 1 98 150 THR B N 1
ATOM 2723 C CA . THR B 1 150 ? 4.578 6.48 -0.182 1 98 150 THR B CA 1
ATOM 2724 C C . THR B 1 150 ? 3.924 5.129 0.088 1 98 150 THR B C 1
ATOM 2726 O O . THR B 1 150 ? 3.295 4.934 1.131 1 98 150 THR B O 1
ATOM 2729 N N . ILE B 1 151 ? 4.238 4.156 -0.664 1 97.94 151 ILE B N 1
ATOM 2730 C CA . ILE B 1 151 ? 3.504 2.898 -0.591 1 97.94 151 ILE B CA 1
ATOM 2731 C C . ILE B 1 151 ? 4.277 1.898 0.267 1 97.94 151 ILE B C 1
ATOM 2733 O O . ILE B 1 151 ? 3.676 1.062 0.946 1 97.94 151 ILE B O 1
ATOM 2737 N N . CYS B 1 152 ? 5.566 2.006 0.281 1 97.75 152 CYS B N 1
ATOM 2738 C CA . CYS B 1 152 ? 6.352 0.899 0.819 1 97.75 152 CYS B CA 1
ATOM 2739 C C . CYS B 1 152 ? 7.031 1.297 2.125 1 97.75 152 CYS B C 1
ATOM 2741 O O . CYS B 1 152 ? 7.281 0.448 2.982 1 97.75 152 CYS B O 1
ATOM 2743 N N . LEU B 1 153 ? 7.242 2.561 2.338 1 94.44 153 LEU B N 1
ATOM 2744 C CA . LEU B 1 153 ? 8.125 3.098 3.371 1 94.44 153 LEU B CA 1
ATOM 2745 C C . LEU B 1 153 ? 7.562 2.811 4.762 1 94.44 153 LEU B C 1
ATOM 2747 O O . LEU B 1 153 ? 8.32 2.527 5.691 1 94.44 153 LEU B O 1
ATOM 2751 N N . ALA B 1 154 ? 6.289 2.875 4.875 1 92.12 154 ALA B N 1
ATOM 2752 C CA . ALA B 1 154 ? 5.68 2.758 6.199 1 92.12 154 ALA B CA 1
ATOM 2753 C C . ALA B 1 154 ? 6.074 1.445 6.867 1 92.12 154 ALA B C 1
ATOM 2755 O O . ALA B 1 154 ? 6.258 1.394 8.086 1 92.12 154 ALA B O 1
ATOM 2756 N N . CYS B 1 155 ? 6.301 0.447 6.145 1 94 155 CYS B N 1
ATOM 2757 C CA . CYS B 1 155 ? 6.664 -0.861 6.68 1 94 155 CYS B CA 1
ATOM 2758 C C . CYS B 1 155 ? 8.164 -1.112 6.535 1 94 155 CYS B C 1
ATOM 2760 O O . CYS B 1 155 ? 8.797 -1.629 7.453 1 94 155 CYS B O 1
ATOM 2762 N N . HIS B 1 156 ? 8.789 -0.71 5.438 1 96.12 156 HIS B N 1
ATOM 2763 C CA . HIS B 1 156 ? 10.164 -1.106 5.137 1 96.12 156 HIS B CA 1
ATOM 2764 C C . HIS B 1 156 ? 11.156 -0.056 5.617 1 96.12 156 HIS B C 1
ATOM 2766 O O . HIS B 1 156 ? 12.352 -0.337 5.742 1 96.12 156 HIS B O 1
ATOM 2772 N N . GLY B 1 157 ? 10.672 1.114 5.863 1 94.31 157 GLY B N 1
ATOM 2773 C CA . GLY B 1 157 ? 11.562 2.199 6.238 1 94.31 157 GLY B CA 1
ATOM 2774 C C . GLY B 1 157 ? 12.258 2.836 5.055 1 94.31 157 GLY B C 1
ATOM 2775 O O . GLY B 1 157 ? 12.25 2.283 3.951 1 94.31 157 GLY B O 1
ATOM 2776 N N . MET B 1 158 ? 12.922 3.949 5.324 1 93 158 MET B N 1
ATOM 2777 C CA . MET B 1 158 ? 13.555 4.758 4.285 1 93 158 MET B CA 1
ATOM 2778 C C . MET B 1 158 ? 14.664 3.979 3.588 1 93 158 MET B C 1
ATOM 2780 O O . MET B 1 158 ? 14.836 4.082 2.371 1 93 158 MET B O 1
ATOM 2784 N N . ASP B 1 159 ? 15.359 3.158 4.387 1 94.75 159 ASP B N 1
ATOM 2785 C CA . ASP B 1 159 ? 16.5 2.447 3.811 1 94.75 159 ASP B CA 1
ATOM 2786 C C . ASP B 1 159 ? 16.156 0.983 3.545 1 94.75 159 ASP B C 1
ATOM 2788 O O . ASP B 1 159 ? 17.031 0.183 3.211 1 94.75 159 ASP B O 1
ATOM 2792 N N . GLY B 1 160 ? 14.906 0.595 3.773 1 96.5 160 GLY B N 1
ATOM 2793 C CA . GLY B 1 160 ? 14.445 -0.754 3.479 1 96.5 160 GLY B CA 1
ATOM 2794 C C . GLY B 1 160 ? 14.859 -1.767 4.531 1 96.5 160 GLY B C 1
ATOM 2795 O O . GLY B 1 160 ? 14.852 -2.973 4.277 1 96.5 160 GLY B O 1
ATOM 2796 N N . LYS B 1 161 ? 15.219 -1.279 5.801 1 96.81 161 LYS B N 1
ATOM 2797 C CA . LYS B 1 161 ? 15.789 -2.186 6.793 1 96.81 161 LYS B CA 1
ATOM 2798 C C . LYS B 1 161 ? 14.914 -2.24 8.047 1 96.81 161 LYS B C 1
ATOM 2800 O O . LYS B 1 161 ? 15.289 -2.869 9.039 1 96.81 161 LYS B O 1
ATOM 2805 N N . LYS B 1 162 ? 13.742 -1.629 7.98 1 94 162 LYS B N 1
ATOM 2806 C CA . LYS B 1 162 ? 12.945 -1.452 9.188 1 94 162 LYS B CA 1
ATOM 2807 C C . LYS B 1 162 ? 12.367 -2.781 9.672 1 94 162 LYS B C 1
ATOM 2809 O O . LYS B 1 162 ? 12.242 -3.01 10.875 1 94 162 LYS B O 1
ATOM 2814 N N . ILE B 1 163 ? 11.977 -3.648 8.766 1 92.88 163 ILE B N 1
ATOM 2815 C CA . ILE B 1 163 ? 11.492 -4.969 9.164 1 92.88 163 ILE B CA 1
ATOM 2816 C C . ILE B 1 163 ? 12.672 -5.852 9.57 1 92.88 163 ILE B C 1
ATOM 2818 O O . ILE B 1 163 ? 13.523 -6.18 8.742 1 92.88 163 ILE B O 1
ATOM 2822 N N . THR B 1 164 ? 12.688 -6.336 10.781 1 91.56 164 THR B N 1
ATOM 2823 C CA . THR B 1 164 ? 13.883 -6.941 11.352 1 91.56 164 THR B CA 1
ATOM 2824 C C . THR B 1 164 ? 13.898 -8.445 11.109 1 91.56 164 THR B C 1
ATOM 2826 O O . THR B 1 164 ? 14.938 -9.094 11.234 1 91.56 164 THR B O 1
ATOM 2829 N N . ASP B 1 165 ? 12.773 -9.016 10.781 1 92.81 165 ASP B N 1
ATOM 2830 C CA . ASP B 1 165 ? 12.727 -10.461 10.617 1 92.81 165 ASP B CA 1
ATOM 2831 C C . ASP B 1 165 ? 12.984 -10.852 9.164 1 92.81 165 ASP B C 1
ATOM 2833 O O . ASP B 1 165 ? 12.656 -11.969 8.75 1 92.81 165 ASP B O 1
ATOM 2837 N N . MET B 1 166 ? 13.508 -9.969 8.406 1 93.25 166 MET B N 1
ATOM 2838 C CA . MET B 1 166 ? 13.938 -10.242 7.035 1 93.25 166 MET B CA 1
ATOM 2839 C C . MET B 1 166 ? 15.188 -9.438 6.688 1 93.25 166 MET B C 1
ATOM 2841 O O . MET B 1 166 ? 15.461 -8.414 7.312 1 93.25 166 MET B O 1
ATOM 2845 N N . PRO B 1 167 ? 15.938 -9.922 5.68 1 96.5 167 PRO B N 1
ATOM 2846 C CA . PRO B 1 167 ? 17.062 -9.102 5.211 1 96.5 167 PRO B CA 1
ATOM 2847 C C . PRO B 1 167 ? 16.609 -7.738 4.688 1 96.5 167 PRO B C 1
ATOM 2849 O O . PRO B 1 167 ? 15.422 -7.543 4.402 1 96.5 167 PRO B O 1
ATOM 2852 N N . PRO B 1 168 ? 17.562 -6.836 4.578 1 97.69 168 PRO B N 1
ATOM 2853 C CA . PRO B 1 168 ? 17.203 -5.555 3.957 1 97.69 168 PRO B CA 1
ATOM 2854 C C . PRO B 1 168 ? 16.594 -5.723 2.566 1 97.69 168 PRO B C 1
ATOM 2856 O O . PRO B 1 168 ? 17 -6.609 1.813 1 97.69 168 PRO B O 1
ATOM 2859 N N . VAL B 1 169 ? 15.672 -4.832 2.23 1 98.31 169 VAL B N 1
ATOM 2860 C CA . VAL B 1 169 ? 14.992 -4.875 0.942 1 98.31 169 VAL B CA 1
ATOM 2861 C C . VAL B 1 169 ? 16.016 -4.871 -0.188 1 98.31 169 VAL B C 1
ATOM 2863 O O . VAL B 1 169 ? 15.914 -5.656 -1.135 1 98.31 169 VAL B O 1
ATOM 2866 N N . GLY B 1 170 ? 17 -3.975 -0.083 1 98.38 170 GLY B N 1
ATOM 2867 C CA . GLY B 1 170 ? 18.031 -3.916 -1.107 1 98.38 170 GLY B CA 1
ATOM 2868 C C . GLY B 1 170 ? 18.734 -5.246 -1.328 1 98.38 170 GLY B C 1
ATOM 2869 O O . GLY B 1 170 ? 19.016 -5.621 -2.467 1 98.38 170 GLY B O 1
ATOM 2870 N N . ALA B 1 171 ? 19.016 -5.973 -0.266 1 98.5 171 ALA B N 1
ATOM 2871 C CA . ALA B 1 171 ? 19.656 -7.277 -0.362 1 98.5 171 ALA B CA 1
ATOM 2872 C C . ALA B 1 171 ? 18.75 -8.297 -1.049 1 98.5 171 ALA B C 1
ATOM 2874 O O . ALA B 1 171 ? 19.188 -9.031 -1.937 1 98.5 171 ALA B O 1
ATOM 2875 N N . VAL B 1 172 ? 17.5 -8.281 -0.665 1 98.31 172 VAL B N 1
ATOM 2876 C CA . VAL B 1 172 ? 16.547 -9.25 -1.193 1 98.31 172 VAL B CA 1
ATOM 2877 C C . VAL B 1 172 ? 16.344 -9.023 -2.691 1 98.31 172 VAL B C 1
ATOM 2879 O O . VAL B 1 172 ? 16.406 -9.969 -3.482 1 98.31 172 VAL B O 1
ATOM 2882 N N . VAL B 1 173 ? 16.188 -7.797 -3.123 1 98.44 173 VAL B N 1
ATOM 2883 C CA . VAL B 1 173 ? 15.859 -7.469 -4.504 1 98.44 173 VAL B CA 1
ATOM 2884 C C . VAL B 1 173 ? 17.062 -7.734 -5.406 1 98.44 173 VAL B C 1
ATOM 2886 O O . VAL B 1 173 ? 16.906 -8.164 -6.551 1 98.44 173 VAL B O 1
ATOM 2889 N N . ASN B 1 174 ? 18.25 -7.469 -4.91 1 98.44 174 ASN B N 1
ATOM 2890 C CA . ASN B 1 174 ? 19.438 -7.711 -5.715 1 98.44 174 ASN B CA 1
ATOM 2891 C C . ASN B 1 174 ? 19.75 -9.203 -5.801 1 98.44 174 ASN B C 1
ATOM 2893 O O . ASN B 1 174 ? 20.25 -9.672 -6.824 1 98.44 174 ASN B O 1
ATOM 2897 N N . LYS B 1 175 ? 19.453 -9.969 -4.762 1 98.25 175 LYS B N 1
ATOM 2898 C CA . LYS B 1 175 ? 19.719 -11.406 -4.754 1 98.25 175 LYS B CA 1
ATOM 2899 C C . LYS B 1 175 ? 18.656 -12.156 -5.566 1 98.25 175 LYS B C 1
ATOM 2901 O O . LYS B 1 175 ? 18.969 -13.141 -6.242 1 98.25 175 LYS B O 1
ATOM 2906 N N . LEU B 1 176 ? 17.391 -11.711 -5.461 1 97.44 176 LEU B N 1
ATOM 2907 C CA . LEU B 1 176 ? 16.25 -12.375 -6.09 1 97.44 176 LEU B CA 1
ATOM 2908 C C . LEU B 1 176 ? 15.422 -11.375 -6.887 1 97.44 176 LEU B C 1
ATOM 2910 O O . LEU B 1 176 ? 14.234 -11.188 -6.598 1 97.44 176 LEU B O 1
ATOM 2914 N N . PRO B 1 177 ? 15.953 -10.828 -7.934 1 97.5 177 PRO B N 1
ATOM 2915 C CA . PRO B 1 177 ? 15.281 -9.727 -8.625 1 97.5 177 PRO B CA 1
ATOM 2916 C C . PRO B 1 177 ? 13.938 -10.141 -9.227 1 97.5 177 PRO B C 1
ATOM 2918 O O . PRO B 1 177 ? 12.953 -9.414 -9.102 1 97.5 177 PRO B O 1
ATOM 2921 N N . ASP B 1 178 ? 13.859 -11.312 -9.812 1 97.62 178 ASP B N 1
ATOM 2922 C CA . ASP B 1 178 ? 12.625 -11.719 -10.477 1 97.62 178 ASP B CA 1
ATOM 2923 C C . ASP B 1 178 ? 11.523 -11.992 -9.461 1 97.62 178 ASP B C 1
ATOM 2925 O O . ASP B 1 178 ? 10.375 -11.57 -9.656 1 97.62 178 ASP B O 1
ATOM 2929 N N . ARG B 1 179 ? 11.836 -12.68 -8.398 1 97.56 179 ARG B N 1
ATOM 2930 C CA . ARG B 1 179 ? 10.859 -12.945 -7.352 1 97.56 179 ARG B CA 1
ATOM 2931 C C . ARG B 1 179 ? 10.375 -11.648 -6.707 1 97.56 179 ARG B C 1
ATOM 2933 O O . ARG B 1 179 ? 9.195 -11.516 -6.387 1 97.56 179 ARG B O 1
ATOM 2940 N N . SER B 1 180 ? 11.336 -10.734 -6.547 1 98.19 180 SER B N 1
ATOM 2941 C CA . SER B 1 180 ? 10.984 -9.469 -5.918 1 98.19 180 SER B CA 1
ATOM 2942 C C . SER B 1 180 ? 9.992 -8.68 -6.77 1 98.19 180 SER B C 1
ATOM 2944 O O . SER B 1 180 ? 9.031 -8.109 -6.25 1 98.19 180 SER B O 1
ATOM 2946 N N . LEU B 1 181 ? 10.219 -8.648 -8.094 1 98.62 181 LEU B N 1
ATOM 2947 C CA . LEU B 1 181 ? 9.266 -7.949 -8.953 1 98.62 181 LEU B CA 1
ATOM 2948 C C . LEU B 1 181 ? 7.898 -8.617 -8.906 1 98.62 181 LEU B C 1
ATOM 2950 O O . LEU B 1 181 ? 6.871 -7.934 -8.844 1 98.62 181 LEU B O 1
ATOM 2954 N N . HIS B 1 182 ? 7.883 -9.953 -8.914 1 98.56 182 HIS B N 1
ATOM 2955 C CA . HIS B 1 182 ? 6.625 -10.688 -8.805 1 98.56 182 HIS B CA 1
ATOM 2956 C C . HIS B 1 182 ? 5.867 -10.289 -7.543 1 98.56 182 HIS B C 1
ATOM 2958 O O . HIS B 1 182 ? 4.672 -9.992 -7.598 1 98.56 182 HIS B O 1
ATOM 2964 N N . ARG B 1 183 ? 6.578 -10.18 -6.457 1 98.12 183 ARG B N 1
ATOM 2965 C CA . ARG B 1 183 ? 5.918 -9.93 -5.18 1 98.12 183 ARG B CA 1
ATOM 2966 C C . ARG B 1 183 ? 5.539 -8.461 -5.039 1 98.12 183 ARG B C 1
ATOM 2968 O O . ARG B 1 183 ? 4.527 -8.133 -4.414 1 98.12 183 ARG B O 1
ATOM 2975 N N . ILE B 1 184 ? 6.328 -7.59 -5.648 1 98.56 184 ILE B N 1
ATOM 2976 C CA . ILE B 1 184 ? 5.914 -6.191 -5.699 1 98.56 184 ILE B CA 1
ATOM 2977 C C . ILE B 1 184 ? 4.594 -6.07 -6.461 1 98.56 184 ILE B C 1
ATOM 2979 O O . ILE B 1 184 ? 3.709 -5.312 -6.059 1 98.56 184 ILE B O 1
ATOM 2983 N N . ARG B 1 185 ? 4.406 -6.855 -7.48 1 98.38 185 ARG B N 1
ATOM 2984 C CA . ARG B 1 185 ? 3.207 -6.777 -8.312 1 98.38 185 ARG B CA 1
ATOM 2985 C C . ARG B 1 185 ? 2.029 -7.477 -7.637 1 98.38 185 ARG B C 1
ATOM 2987 O O . ARG B 1 185 ? 0.9 -6.984 -7.684 1 98.38 185 ARG B O 1
ATOM 2994 N N . PHE B 1 186 ? 2.322 -8.594 -6.992 1 98.38 186 PHE B N 1
ATOM 2995 C CA . PHE B 1 186 ? 1.194 -9.438 -6.613 1 98.38 186 PHE B CA 1
ATOM 2996 C C . PHE B 1 186 ? 1.207 -9.719 -5.117 1 98.38 186 PHE B C 1
ATOM 2998 O O . PHE B 1 186 ? 0.333 -10.422 -4.605 1 98.38 186 PHE B O 1
ATOM 3005 N N . SER B 1 187 ? 2.168 -9.164 -4.375 1 97.19 187 SER B N 1
ATOM 3006 C CA . SER B 1 187 ? 2.291 -9.32 -2.93 1 97.19 187 SER B CA 1
ATOM 3007 C C . SER B 1 187 ? 2.971 -10.641 -2.572 1 97.19 187 SER B C 1
ATOM 3009 O O . SER B 1 187 ? 3.129 -11.516 -3.428 1 97.19 187 SER B O 1
ATOM 3011 N N . LYS B 1 188 ? 3.459 -10.75 -1.403 1 94.56 188 LYS B N 1
ATOM 3012 C CA . LYS B 1 188 ? 3.918 -12.008 -0.815 1 94.56 188 LYS B CA 1
ATOM 3013 C C . LYS B 1 188 ? 2.77 -12.75 -0.144 1 94.56 188 LYS B C 1
ATOM 3015 O O . LYS B 1 188 ? 2.119 -12.219 0.758 1 94.56 188 LYS B O 1
ATOM 3020 N N . PRO B 1 189 ? 2.545 -13.945 -0.589 1 94.12 189 PRO B N 1
ATOM 3021 C CA . PRO B 1 189 ? 1.403 -14.672 -0.025 1 94.12 189 PRO B CA 1
ATOM 3022 C C . PRO B 1 189 ? 1.474 -14.797 1.495 1 94.12 189 PRO B C 1
ATOM 3024 O O . PRO B 1 189 ? 2.514 -15.18 2.041 1 94.12 189 PRO B O 1
ATOM 3027 N N . GLY B 1 190 ? 0.387 -14.422 2.1 1 88.94 190 GLY B N 1
ATOM 3028 C CA . GLY B 1 190 ? 0.273 -14.578 3.541 1 88.94 190 GLY B CA 1
ATOM 3029 C C . GLY B 1 190 ? 0.833 -13.391 4.312 1 88.94 190 GLY B C 1
ATOM 3030 O O . GLY B 1 190 ? 0.836 -13.391 5.543 1 88.94 190 GLY B O 1
ATOM 3031 N N . ASP B 1 191 ? 1.365 -12.438 3.637 1 90.38 191 ASP B N 1
ATOM 3032 C CA . ASP B 1 191 ? 1.918 -11.25 4.277 1 90.38 191 ASP B CA 1
ATOM 3033 C C . ASP B 1 191 ? 1.021 -10.039 4.055 1 90.38 191 ASP B C 1
ATOM 3035 O O . ASP B 1 191 ? -0.041 -10.148 3.438 1 90.38 191 ASP B O 1
ATOM 3039 N N . SER B 1 192 ? 1.434 -8.914 4.664 1 91 192 SER B N 1
ATOM 3040 C CA . SER B 1 192 ? 0.627 -7.695 4.586 1 91 192 SER B CA 1
ATOM 3041 C C . SER B 1 192 ? 1.174 -6.738 3.535 1 91 192 SER B C 1
ATOM 3043 O O . SER B 1 192 ? 0.796 -5.562 3.502 1 91 192 SER B O 1
ATOM 3045 N N . MET B 1 193 ? 2.053 -7.293 2.699 1 95.25 193 MET B N 1
ATOM 3046 C CA . MET B 1 193 ? 2.586 -6.449 1.634 1 95.25 193 MET B CA 1
ATOM 3047 C C . MET B 1 193 ? 1.51 -6.137 0.598 1 95.25 193 MET B C 1
ATOM 3049 O O . MET B 1 193 ? 0.826 -7.039 0.116 1 95.25 193 MET B O 1
ATOM 3053 N N . PRO B 1 194 ? 1.318 -4.879 0.216 1 96.69 194 PRO B N 1
ATOM 3054 C CA . PRO B 1 194 ? 0.334 -4.586 -0.829 1 96.69 194 PRO B CA 1
ATOM 3055 C C . PRO B 1 194 ? 0.732 -5.152 -2.189 1 96.69 194 PRO B C 1
ATOM 3057 O O . PRO B 1 194 ? 1.919 -5.359 -2.453 1 96.69 194 PRO B O 1
ATOM 3060 N N . ALA B 1 195 ? -0.247 -5.477 -2.977 1 97.94 195 ALA B N 1
ATOM 3061 C CA . ALA B 1 195 ? -0.055 -5.801 -4.391 1 97.94 195 ALA B CA 1
ATOM 3062 C C . ALA B 1 195 ? -0.287 -4.574 -5.27 1 97.94 195 ALA B C 1
ATOM 3064 O O . ALA B 1 195 ? -1.212 -3.795 -5.027 1 97.94 195 ALA B O 1
ATOM 3065 N N . LEU B 1 196 ? 0.518 -4.395 -6.262 1 98.44 196 LEU B N 1
ATOM 3066 C CA . LEU B 1 196 ? 0.389 -3.232 -7.133 1 98.44 196 LEU B CA 1
ATOM 3067 C C . LEU B 1 196 ? -0.215 -3.625 -8.477 1 98.44 196 LEU B C 1
ATOM 3069 O O . LEU B 1 196 ? -0.094 -2.887 -9.461 1 98.44 196 LEU B O 1
ATOM 3073 N N . ALA B 1 197 ? -0.909 -4.777 -8.492 1 97.12 197 ALA B N 1
ATOM 3074 C CA . ALA B 1 197 ? -1.378 -5.387 -9.734 1 97.12 197 ALA B CA 1
ATOM 3075 C C . ALA B 1 197 ? -2.484 -4.555 -10.367 1 97.12 197 ALA B C 1
ATOM 3077 O O . ALA B 1 197 ? -2.734 -4.66 -11.57 1 97.12 197 ALA B O 1
ATOM 3078 N N . ALA B 1 198 ? -3.178 -3.73 -9.602 1 97.62 198 ALA B N 1
ATOM 3079 C CA . ALA B 1 198 ? -4.262 -2.91 -10.133 1 97.62 198 ALA B CA 1
ATOM 3080 C C . ALA B 1 198 ? -3.723 -1.642 -10.789 1 97.62 198 ALA B C 1
ATOM 3082 O O . ALA B 1 198 ? -4.465 -0.907 -11.438 1 97.62 198 ALA B O 1
ATOM 3083 N N . LEU B 1 199 ? -2.41 -1.378 -10.586 1 98.19 199 LEU B N 1
ATOM 3084 C CA . LEU B 1 199 ? -1.757 -0.204 -11.156 1 98.19 199 LEU B CA 1
ATOM 3085 C C . LEU B 1 199 ? -1.01 -0.564 -12.438 1 98.19 199 LEU B C 1
ATOM 3087 O O . LEU B 1 199 ? -0.745 -1.74 -12.695 1 98.19 199 LEU B O 1
ATOM 3091 N N . PRO B 1 200 ? -0.701 0.456 -13.258 1 97.38 200 PRO B N 1
ATOM 3092 C CA . PRO B 1 200 ? 0.117 0.164 -14.438 1 97.38 200 PRO B CA 1
ATOM 3093 C C . PRO B 1 200 ? 1.43 -0.534 -14.086 1 97.38 200 PRO B C 1
ATOM 3095 O O . PRO B 1 200 ? 2.041 -0.228 -13.062 1 97.38 200 PRO B O 1
ATOM 3098 N N . LEU B 1 201 ? 1.883 -1.453 -14.953 1 97.62 201 LEU B N 1
ATOM 3099 C CA . LEU B 1 201 ? 3.08 -2.26 -14.75 1 97.62 201 LEU B CA 1
ATOM 3100 C C . LEU B 1 201 ? 4.281 -1.374 -14.438 1 97.62 201 LEU B C 1
ATOM 3102 O O . LEU B 1 201 ? 5.137 -1.743 -13.625 1 97.62 201 LEU B O 1
ATOM 3106 N N . ASP B 1 202 ? 4.348 -0.19 -15.023 1 98.19 202 ASP B N 1
ATOM 3107 C CA . ASP B 1 202 ? 5.512 0.675 -14.859 1 98.19 202 ASP B CA 1
ATOM 3108 C C . ASP B 1 202 ? 5.68 1.098 -13.406 1 98.19 202 ASP B C 1
ATOM 3110 O O . ASP B 1 202 ? 6.801 1.337 -12.945 1 98.19 202 ASP B O 1
ATOM 3114 N N . VAL B 1 203 ? 4.582 1.171 -12.641 1 98.69 203 VAL B N 1
ATOM 3115 C CA . VAL B 1 203 ? 4.676 1.548 -11.234 1 98.69 203 VAL B CA 1
ATOM 3116 C C . VAL B 1 203 ? 5.473 0.496 -10.469 1 98.69 203 VAL B C 1
ATOM 3118 O O . VAL B 1 203 ? 6.422 0.827 -9.75 1 98.69 203 VAL B O 1
ATOM 3121 N N . ALA B 1 204 ? 5.141 -0.752 -10.664 1 98.75 204 ALA B N 1
ATOM 3122 C CA . ALA B 1 204 ? 5.855 -1.832 -9.984 1 98.75 204 ALA B CA 1
ATOM 3123 C C . ALA B 1 204 ? 7.309 -1.9 -10.438 1 98.75 204 ALA B C 1
ATOM 3125 O O . ALA B 1 204 ? 8.211 -2.105 -9.625 1 98.75 204 ALA B O 1
ATOM 3126 N N . VAL B 1 205 ? 7.512 -1.706 -11.734 1 98.75 205 VAL B N 1
ATOM 3127 C CA . VAL B 1 205 ? 8.859 -1.797 -12.289 1 98.75 205 VAL B CA 1
ATOM 3128 C C . VAL B 1 205 ? 9.711 -0.645 -11.758 1 98.75 205 VAL B C 1
ATOM 3130 O O . VAL B 1 205 ? 10.898 -0.826 -11.461 1 98.75 205 VAL B O 1
ATOM 3133 N N . ASP B 1 206 ? 9.133 0.533 -11.648 1 98.88 206 ASP B N 1
ATOM 3134 C CA . ASP B 1 206 ? 9.844 1.675 -11.086 1 98.88 206 ASP B CA 1
ATOM 3135 C C . ASP B 1 206 ? 10.227 1.422 -9.633 1 98.88 206 ASP B C 1
ATOM 3137 O O . ASP B 1 206 ? 11.359 1.678 -9.227 1 98.88 206 ASP B O 1
ATOM 3141 N N . VAL B 1 207 ? 9.281 0.915 -8.812 1 98.88 207 VAL B N 1
ATOM 3142 C CA . VAL B 1 207 ? 9.562 0.583 -7.418 1 98.88 207 VAL B CA 1
ATOM 3143 C C . VAL B 1 207 ? 10.688 -0.445 -7.348 1 98.88 207 VAL B C 1
ATOM 3145 O O . VAL B 1 207 ? 11.625 -0.299 -6.555 1 98.88 207 VAL B O 1
ATOM 3148 N N . TRP B 1 208 ? 10.547 -1.441 -8.18 1 98.69 208 TRP B N 1
ATOM 3149 C CA . TRP B 1 208 ? 11.539 -2.512 -8.281 1 98.69 208 TRP B CA 1
ATOM 3150 C C . TRP B 1 208 ? 12.914 -1.952 -8.602 1 98.69 208 TRP B C 1
ATOM 3152 O O . TRP B 1 208 ? 13.906 -2.324 -7.969 1 98.69 208 TRP B O 1
ATOM 3162 N N . THR B 1 209 ? 13 -1.059 -9.516 1 98.75 209 THR B N 1
ATOM 3163 C CA . THR B 1 209 ? 14.242 -0.437 -9.953 1 98.75 209 THR B CA 1
ATOM 3164 C C . THR B 1 209 ? 14.859 0.39 -8.828 1 98.75 209 THR B C 1
ATOM 3166 O O . THR B 1 209 ? 16.062 0.305 -8.57 1 98.75 209 THR B O 1
ATOM 3169 N N . TYR B 1 210 ? 14.109 1.125 -8.133 1 98.81 210 TYR B N 1
ATOM 3170 C CA . TYR B 1 210 ? 14.609 1.896 -7.004 1 98.81 210 TYR B CA 1
ATOM 3171 C C . TYR B 1 210 ? 15.086 0.977 -5.887 1 98.81 210 TYR B C 1
ATOM 3173 O O . TYR B 1 210 ? 16.125 1.217 -5.281 1 98.81 210 TYR B O 1
ATOM 3181 N N . ALA B 1 211 ? 14.242 -0.041 -5.547 1 98.62 211 ALA B N 1
ATOM 3182 C CA . ALA B 1 211 ? 14.57 -0.959 -4.457 1 98.62 211 ALA B CA 1
ATOM 3183 C C . ALA B 1 211 ? 15.953 -1.565 -4.648 1 98.62 211 ALA B C 1
ATOM 3185 O O . ALA B 1 211 ? 16.656 -1.832 -3.67 1 98.62 211 ALA B O 1
ATOM 3186 N N . LYS B 1 212 ? 16.422 -1.751 -5.879 1 98.19 212 LYS B N 1
ATOM 3187 C CA . LYS B 1 212 ? 17.75 -2.297 -6.184 1 98.19 212 LYS B CA 1
ATOM 3188 C C . LYS B 1 212 ? 18.844 -1.349 -5.727 1 98.19 212 LYS B C 1
ATOM 3190 O O . LYS B 1 212 ? 20 -1.764 -5.551 1 98.19 212 LYS B O 1
ATOM 3195 N N . THR B 1 213 ? 18.531 -0.065 -5.598 1 98 213 THR B N 1
ATOM 3196 C CA . THR B 1 213 ? 19.531 0.93 -5.23 1 98 213 THR B CA 1
ATOM 3197 C C . THR B 1 213 ? 19.656 1.03 -3.711 1 98 213 THR B C 1
ATOM 3199 O O . THR B 1 213 ? 20.562 1.695 -3.203 1 98 213 THR B O 1
ATOM 3202 N N . LEU B 1 214 ? 18.766 0.38 -2.951 1 97.81 214 LEU B N 1
ATOM 3203 C CA . LEU B 1 214 ? 18.75 0.48 -1.496 1 97.81 214 LEU B CA 1
ATOM 3204 C C . LEU B 1 214 ? 19.938 -0.277 -0.896 1 97.81 214 LEU B C 1
ATOM 3206 O O . LEU B 1 214 ? 20.5 -1.172 -1.534 1 97.81 214 LEU B O 1
ATOM 3210 N N . PRO B 1 215 ? 20.312 0.118 0.345 1 96.38 215 PRO B N 1
ATOM 3211 C CA . PRO B 1 215 ? 21.438 -0.562 0.994 1 96.38 215 PRO B CA 1
ATOM 3212 C C . PRO B 1 215 ? 21.219 -2.068 1.128 1 96.38 215 PRO B C 1
ATOM 3214 O O . PRO B 1 215 ? 20.094 -2.51 1.392 1 96.38 215 PRO B O 1
ATOM 3217 N N . GLN B 1 216 ? 22.25 -2.779 0.953 1 96.31 216 GLN B N 1
ATOM 3218 C CA . GLN B 1 216 ? 22.156 -4.234 0.994 1 96.31 216 GLN B CA 1
ATOM 3219 C C . GLN B 1 216 ? 22.625 -4.777 2.344 1 96.31 216 GLN B C 1
ATOM 3221 O O . GLN B 1 216 ? 22.5 -5.977 2.611 1 96.31 216 GLN B O 1
ATOM 3226 N N . GLU B 1 217 ? 23.375 -3.912 3.092 1 92.88 217 GLU B N 1
ATOM 3227 C CA . GLU B 1 217 ? 23.844 -4.258 4.43 1 92.88 217 GLU B CA 1
ATOM 3228 C C . GLU B 1 217 ? 23.406 -3.207 5.453 1 92.88 217 GLU B C 1
ATOM 3230 O O . GLU B 1 217 ? 23.203 -2.043 5.102 1 92.88 217 GLU B O 1
#

Solvent-accessible surface area (backbone atoms only — not comparable to full-atom values): 23100 Å² total; per-residue (Å²): 135,84,80,75,79,80,78,75,79,77,76,76,77,71,76,74,69,73,64,80,66,81,75,77,73,40,72,31,21,28,33,19,50,10,42,16,38,37,59,38,36,75,59,74,44,88,40,64,72,63,66,58,52,39,88,79,58,54,87,83,68,80,66,61,25,45,64,47,68,21,50,34,64,42,19,27,60,51,28,66,28,32,96,90,34,67,38,46,60,86,45,44,71,45,54,33,67,61,45,36,52,53,43,47,30,84,80,64,53,50,46,76,61,41,35,53,72,67,50,40,47,12,38,11,41,13,44,21,70,61,65,60,66,61,89,74,60,84,51,46,41,73,64,6,44,16,43,33,50,18,51,44,22,55,56,28,33,95,57,25,53,59,45,79,92,49,76,26,43,10,34,48,29,64,75,37,47,44,51,43,46,49,26,46,26,23,15,49,60,76,45,65,50,45,16,41,49,60,47,63,70,64,58,41,40,6,31,45,46,26,40,50,72,33,48,58,122,136,86,81,75,78,79,78,77,81,78,78,76,79,71,76,74,70,73,66,78,67,80,73,77,73,41,74,32,21,27,34,20,50,10,42,17,38,36,59,39,36,75,58,74,44,87,40,64,72,63,65,57,52,39,87,78,57,54,86,84,68,78,66,60,26,46,64,48,68,22,50,34,65,41,19,27,62,51,28,66,28,32,97,87,36,69,39,48,61,86,46,45,71,45,55,34,67,61,44,36,51,55,43,46,30,85,82,64,52,50,47,77,62,42,37,52,72,68,48,41,47,12,37,12,40,14,43,22,70,61,68,59,64,62,90,74,61,85,50,46,40,73,62,6,44,17,43,35,50,19,51,45,22,55,56,28,31,94,57,26,53,58,46,76,94,48,74,26,43,10,34,48,30,64,76,36,47,44,52,40,45,49,27,45,27,23,14,48,59,76,45,65,49,43,16,40,50,59,47,64,68,64,57,40,38,6,31,45,45,25,41,51,71,33,48,57,121

Foldseek 3Di:
DPPPDPPPPPPPPPPPPPPPPPDQDDLLRLLLLLLQQLAPNVLADPFDQWFFAQPPDDPPLPDTGRVNLRNCSACNLLQQGDPPHGGLQVVAQPALVVVLCVCCDPRNNDDCRRDPPSNSSSNSSNSHHVHDNPVPDDAAQVLLLVLCVPQPCVQLNNQRCNDPVDFRLLQCCQVRVSVQLSCCQNNHRNDPRDHCVVPPSRNSNNNSVNSNVGDRD/DPPPPPPPDPPPPPPPPPPVPPDQDDLLRLLLLLLQQLAPNVLADPFDQWFFAQPPDDPPLPDTGRVNLRNCSACNLLQQGDPPHGGLQVVAQPALVVQLVVCCDPRNNDDCRRDPPSNSSSNSSNSHHVHDNPVPDDAAQVLLLVLCVPQPCVQLNNQRCNDPVDFRLLQCCQVRVSVQLSCCQNNHRNDPRDHVVVPPSRNSNNNSVNSNVGDRD

Organism: NCBI:txid28181

Nearest PDB structures (foldseek):
  7rh6-assembly1_O  TM=4.412E-01  e=1.197E-05  Mycolicibacterium smegmatis MC2 155
  7e1x-assembly1_O  TM=3.932E-01  e=1.797E-05  Mycobacterium tuberculosis H37Rv
  8hcr-assembly1_C  TM=4.205E-01  e=2.055E-04  Mycobacterium tuberculosis variant bovis BCG
  7rh6-assembly1_O  TM=4.422E-01  e=3.813E-05  Mycolicibacterium smegmatis MC2 155
  7e1x-assembly1_O  TM=3.930E-01  e=7.182E-05  Mycobacterium tuberculosis H37Rv

=== Feature glossary ===
The record interleaves many kinds of information about one protein. Here is each kind framed as the question it answers.

Q: Are the domains correctly placed relative to each other?
A: Predicted aligned error is AlphaFold's pairwise confidence. Unlike pLDDT (per-residue), PAE is per-residue-pair and captures whether two parts of the structure are correctly placed relative to each other. Units are ångströms of expected positional error.

Q: Which residues are in helices, strands, or loops?
A: Eight-state secondary structure (DSSP): H is the canonical α-helix, G the tighter 3₁₀-helix, I the wider π-helix; E/B are β-structure, T and S are turns and bends, and '-' is everything else. DSSP derives these from the pattern of main-chain N–H···O=C hydrogen bonds, not from the sequence.

Q: What if only a Cα trace is available?
A: P-SEA three-state annotation labels each residue as helix, strand, or coil based purely on the geometry of the Cα trace. It serves as a fallback when the full backbone (and thus DSSP) is unavailable.

Q: What are the backbone torsion angles?
A: φ (phi) and ψ (psi) are the two rotatable backbone dihedrals per residue: φ is the C(i-1)–N–Cα–C torsion, ψ is the N–Cα–C–N(i+1) torsion, both in degrees on (−180°, 180°]. α-helical residues cluster near (−60°, −45°); β-strand residues near (−120°, +130°). A Ramachandran plot is simply a scatter of (φ, ψ) for every residue.

Q: What known structures does this most resemble?
A: Structural nearest neighbors (via Foldseek easy-search vs the PDB). Reported per hit: target PDB id, E-value, and alignment TM-score. A TM-score above ~0.5 is the conventional threshold for 'same fold'.

Q: What family and function is it annotated with?
A: Database cross-references. InterPro integrates a dozen domain/family signature databases into unified entries with residue-range hits. GO terms attach function/process/location labels with evidence codes. CATH codes position the fold in a four-level structural taxonomy. Organism is the NCBI-taxonomy species name.

Q: Which residues are buried vs exposed?
A: Solvent accessibility: the surface area of each residue that a 1.4 Å water probe can touch, in Å². When only backbone atoms are present the absolute values are lower than full-atom SASA (side chains contribute most of the area) and are flagged as backbone-only.

Q: What do the diagnostic plots show?
A: Three diagnostic plots accompany the record. The Cα contact map visualizes the tertiary structure as a 2D adjacency matrix (8 Å cutoff, sequence-local contacts suppressed). The Ramachandran plot shows the distribution of backbone (φ, ψ) torsions, with points in the α and β basins reflecting secondary structure content. The PAE plot shows AlphaFold's inter-residue confidence as a color matrix.

Q: What is the amino-acid chain?
A: The amino-acid sequence is the protein's primary structure: the linear order of residues from the N-terminus to the C-terminus, written in one-letter code. Everything else here — the 3D coordinates, the secondary structure, the domain annotations — is ultimately a consequence of this string.

Q: What do the rendered images show?
A: The six renders are orthographic views along the three Cartesian axes in both directions. Representation (cartoon, sticks, or surface) and color scheme (sequence-rainbow or by-chain) vary across proteins so the training set covers all the common visualization conventions.

Q: Where is each backbone atom in 3D?
A: The mmCIF table is the protein's shape written out atom by atom. For each backbone N, Cα, C, and carbonyl O, it records an (x, y, z) coordinate triple in Å plus the residue type, chain letter, and residue number.

Q: How mobile is each atom in the crystal?
A: For experimental (PDB) structures, the B-factor (temperature factor) quantifies the positional spread of each atom in the crystal — a combination of thermal vibration and static disorder — in units of Å². High B-factors mark flexible loops or poorly resolved regions; low B-factors mark the rigid, well-ordered core.

Q: How big and how compact is the whole molecule?
A: Three whole-structure scalars: the radius of gyration (RMS distance of Cα from centroid, in Å), the count of Cα–Cα contacts (pairs closer than 8 Å and separated by more than four residues in sequence — i.e. tertiary, not local, contacts), and the bounding-box dimensions. Together they distinguish compact globular folds from extended fibres or disordered chains.

Q: What does the local fold look like, residue by residue?
A: A 3Di character summarizes, for each residue, the relative orientation of the Cα frame of its nearest spatial neighbor. Because it encodes fold topology rather than chemistry, 3Di alignments detect remote structural similarity that sequence alignment misses.

Q: How confident is the AlphaFold model at each residue?
A: For AlphaFold models, the B-factor field carries pLDDT — the model's own estimate of local accuracy on a 0–100 scale. Regions with pLDDT<50 should be treated as essentially unmodeled; they often correspond to intrinsically disordered segments.